Protein AF-0000000084598982 (afdb_homodimer)

Solvent-accessible surface area (backbone atoms only — not comparable to full-atom values): 28711 Å² total; per-residue (Å²): 121,66,27,33,31,36,37,27,37,52,65,50,30,43,17,34,49,53,30,40,42,74,70,62,36,43,40,39,35,37,49,97,76,38,85,50,47,68,61,42,42,74,72,61,40,38,80,44,92,46,57,60,70,52,26,66,66,35,51,33,34,40,33,38,50,94,44,64,64,60,49,46,40,53,37,71,33,94,79,11,42,54,85,49,41,51,66,71,22,38,36,34,36,43,32,84,57,51,42,65,59,38,36,50,50,31,55,56,25,47,76,49,45,26,44,42,29,33,29,18,63,32,53,53,44,67,16,19,51,70,23,52,13,23,32,28,29,4,21,57,66,69,55,48,65,72,40,42,77,65,52,54,44,36,17,67,44,80,41,83,60,39,52,53,18,35,7,31,48,50,46,31,40,34,50,44,41,32,53,43,48,52,50,44,52,38,42,38,40,50,43,34,44,69,70,72,35,49,50,66,58,51,52,57,50,28,66,66,30,50,42,20,38,44,40,50,70,74,49,34,62,40,57,65,66,71,44,35,79,76,61,72,51,33,26,44,59,50,36,51,43,36,50,48,36,52,53,56,30,55,75,59,61,43,63,45,73,57,61,50,50,46,43,49,49,39,52,53,36,45,72,68,74,37,34,83,26,8,44,68,48,49,37,53,72,41,46,52,62,48,82,98,120,66,26,34,30,37,35,28,38,51,65,50,29,43,16,33,49,54,31,40,42,73,70,62,37,43,39,38,34,36,49,97,77,38,84,48,46,68,60,42,41,74,71,61,39,38,80,45,91,46,56,60,70,53,26,66,66,35,50,33,34,40,35,39,48,96,42,64,64,60,48,46,40,53,38,72,32,91,77,12,43,54,83,48,41,52,67,69,20,38,37,33,38,43,30,83,58,51,41,64,58,38,38,52,49,29,55,56,26,47,77,49,45,27,43,40,29,32,29,17,64,32,52,53,44,68,15,19,52,68,22,51,13,25,31,27,30,3,20,55,67,70,55,50,66,74,40,43,76,66,52,54,44,35,17,67,43,79,40,84,60,38,51,53,17,35,7,30,47,50,46,31,40,34,51,45,41,31,52,44,48,52,50,44,52,39,42,38,39,52,43,33,44,71,70,72,35,51,51,66,59,50,53,57,50,28,68,67,29,50,42,21,38,44,41,51,69,73,49,37,63,40,57,65,65,70,45,37,80,76,60,71,49,34,25,45,60,50,36,50,44,36,51,46,36,52,54,55,29,55,75,58,60,43,63,45,74,56,61,51,49,46,42,50,50,40,52,55,35,46,73,69,74,38,34,83,27,9,45,68,48,49,38,54,72,40,46,52,61,49,83,97

Structure (mmCIF, N/CA/C/O backbone):
data_AF-0000000084598982-model_v1
#
loop_
_entity.id
_entity.type
_entity.pdbx_description
1 polymer '3-hydroxyisobutyrate dehydrogenase'
#
loop_
_atom_site.group_PDB
_atom_site.id
_atom_site.type_symbol
_atom_site.label_atom_id
_atom_site.label_alt_id
_atom_site.label_comp_id
_atom_site.label_asym_id
_atom_site.label_entity_id
_atom_site.label_seq_id
_atom_site.pdbx_PDB_ins_code
_atom_site.Cartn_x
_atom_site.Cartn_y
_atom_site.Cartn_z
_atom_site.occupancy
_atom_site.B_iso_or_equiv
_atom_site.auth_seq_id
_atom_site.auth_comp_id
_atom_site.auth_asym_id
_atom_site.auth_atom_id
_atom_site.pdbx_PDB_model_num
ATOM 1 N N . MET A 1 1 ? -0.794 44.562 -2.092 1 72.75 1 MET A N 1
ATOM 2 C CA . MET A 1 1 ? -0.822 43.125 -2.346 1 72.75 1 MET A CA 1
ATOM 3 C C . MET A 1 1 ? -1.032 42.344 -1.052 1 72.75 1 MET A C 1
ATOM 5 O O . MET A 1 1 ? -0.618 42.812 0.02 1 72.75 1 MET A O 1
ATOM 9 N N . THR A 1 2 ? -1.822 41.25 -1.095 1 90.5 2 THR A N 1
ATOM 10 C CA . THR A 1 2 ? -2.082 40.469 0.109 1 90.5 2 THR A CA 1
ATOM 11 C C . THR A 1 2 ? -0.797 39.812 0.625 1 90.5 2 THR A C 1
ATOM 13 O O . THR A 1 2 ? -0.005 39.312 -0.156 1 90.5 2 THR A O 1
ATOM 16 N N . ALA A 1 3 ? -0.488 40.094 1.898 1 96.81 3 ALA A N 1
ATOM 17 C CA . ALA A 1 3 ? 0.726 39.562 2.52 1 96.81 3 ALA A CA 1
ATOM 18 C C . ALA A 1 3 ? 0.45 38.25 3.236 1 96.81 3 ALA A C 1
ATOM 20 O O . ALA A 1 3 ? -0.577 38.094 3.902 1 96.81 3 ALA A O 1
ATOM 21 N N . ILE A 1 4 ? 1.363 37.281 2.967 1 98.19 4 ILE A N 1
ATOM 22 C CA . ILE A 1 4 ? 1.282 35.938 3.588 1 98.19 4 ILE A CA 1
ATOM 23 C C . ILE A 1 4 ? 2.564 35.656 4.367 1 98.19 4 ILE A C 1
ATOM 25 O O . ILE A 1 4 ? 3.652 36.062 3.953 1 98.19 4 ILE A O 1
ATOM 29 N N . GLY A 1 5 ? 2.404 35.094 5.523 1 97.75 5 GLY A N 1
ATOM 30 C CA . GLY A 1 5 ? 3.555 34.688 6.316 1 97.75 5 GLY A CA 1
ATOM 31 C C . GLY A 1 5 ? 3.859 33.219 6.227 1 97.75 5 GLY A C 1
ATOM 32 O O . GLY A 1 5 ? 2.945 32.406 6.105 1 97.75 5 GLY A O 1
ATOM 33 N N . MET A 1 6 ? 5.16 32.875 6.285 1 97.62 6 MET A N 1
ATOM 34 C CA . MET A 1 6 ? 5.645 31.5 6.406 1 97.62 6 MET A CA 1
ATOM 35 C C . MET A 1 6 ? 6.609 31.375 7.578 1 97.62 6 MET A C 1
ATOM 37 O O . MET A 1 6 ? 7.625 32.062 7.637 1 97.62 6 MET A O 1
ATOM 41 N N . ILE A 1 7 ? 6.191 30.516 8.539 1 96.19 7 ILE A N 1
ATOM 42 C CA . ILE A 1 7 ? 7.102 30.172 9.625 1 96.19 7 ILE A CA 1
ATOM 43 C C . ILE A 1 7 ? 7.621 28.75 9.43 1 96.19 7 ILE A C 1
ATOM 45 O O . ILE A 1 7 ? 6.844 27.797 9.461 1 96.19 7 ILE A O 1
ATOM 49 N N . GLY A 1 8 ? 8.898 28.578 9.32 1 95.38 8 GLY A N 1
ATOM 50 C CA . GLY A 1 8 ? 9.5 27.312 8.922 1 95.38 8 GLY A CA 1
ATOM 51 C C . GLY A 1 8 ? 9.766 27.219 7.43 1 95.38 8 GLY A C 1
ATOM 52 O O . GLY A 1 8 ? 8.828 27.078 6.637 1 95.38 8 GLY A O 1
ATOM 53 N N . CYS A 1 9 ? 11.055 27.266 7.098 1 94.75 9 CYS A N 1
ATOM 54 C CA . CYS A 1 9 ? 11.422 27.297 5.684 1 94.75 9 CYS A CA 1
ATOM 55 C C . CYS A 1 9 ? 12.383 26.172 5.336 1 94.75 9 CYS A C 1
ATOM 57 O O . CYS A 1 9 ? 13.344 26.391 4.594 1 94.75 9 CYS A O 1
ATOM 59 N N . GLY A 1 10 ? 12.078 25.016 5.988 1 92.06 10 GLY A N 1
ATOM 60 C CA . GLY A 1 10 ? 12.75 23.828 5.492 1 92.06 10 GLY A CA 1
ATOM 61 C C . GLY A 1 10 ? 12.32 23.438 4.094 1 92.06 10 GLY A C 1
ATOM 62 O O . GLY A 1 10 ? 11.852 24.266 3.322 1 92.06 10 GLY A O 1
ATOM 63 N N . ALA A 1 11 ? 12.469 22.203 3.775 1 90.62 11 ALA A N 1
ATOM 64 C CA . ALA A 1 11 ? 12.148 21.719 2.432 1 90.62 11 ALA A CA 1
ATOM 65 C C . ALA A 1 11 ? 10.688 22 2.084 1 90.62 11 ALA A C 1
ATOM 67 O O . ALA A 1 11 ? 10.383 22.469 0.986 1 90.62 11 ALA A O 1
ATOM 68 N N . MET A 1 12 ? 9.836 21.719 3.014 1 95.5 12 MET A N 1
ATOM 69 C CA . MET A 1 12 ? 8.414 21.906 2.777 1 95.5 12 MET A CA 1
ATOM 70 C C . MET A 1 12 ? 8.078 23.391 2.686 1 95.5 12 MET A C 1
ATOM 72 O O . MET A 1 12 ? 7.504 23.844 1.692 1 95.5 12 MET A O 1
ATOM 76 N N . GLY A 1 13 ? 8.523 24.156 3.725 1 96.94 13 GLY A N 1
ATOM 77 C CA . GLY A 1 13 ? 8.219 25.578 3.76 1 96.94 13 GLY A CA 1
ATOM 78 C C . GLY A 1 13 ? 8.797 26.328 2.58 1 96.94 13 GLY A C 1
ATOM 79 O O . GLY A 1 13 ? 8.125 27.188 2 1 96.94 13 GLY A O 1
ATOM 80 N N . ALA A 1 14 ? 10 26.016 2.225 1 96.38 14 ALA A N 1
ATOM 81 C CA . ALA A 1 14 ? 10.656 26.703 1.106 1 96.38 14 ALA A CA 1
ATOM 82 C C . ALA A 1 14 ? 9.898 26.469 -0.196 1 96.38 14 ALA A C 1
ATOM 84 O O . ALA A 1 14 ? 9.75 27.375 -1.008 1 96.38 14 ALA A O 1
ATOM 85 N N . GLY A 1 15 ? 9.438 25.219 -0.448 1 97.25 15 GLY A N 1
ATOM 86 C CA . GLY A 1 15 ? 8.641 24.922 -1.628 1 97.25 15 GLY A CA 1
ATOM 87 C C . GLY A 1 15 ? 7.336 25.688 -1.675 1 97.25 15 GLY A C 1
ATOM 88 O O . GLY A 1 15 ? 6.965 26.219 -2.721 1 97.25 15 GLY A O 1
ATOM 89 N N . MET A 1 16 ? 6.723 25.797 -0.564 1 98.31 16 MET A N 1
ATOM 90 C CA . MET A 1 16 ? 5.453 26.516 -0.496 1 98.31 16 MET A CA 1
ATOM 91 C C . MET A 1 16 ? 5.656 28 -0.739 1 98.31 16 MET A C 1
ATOM 93 O O . MET A 1 16 ? 4.852 28.641 -1.423 1 98.31 16 MET A O 1
ATOM 97 N N . VAL A 1 17 ? 6.762 28.594 -0.17 1 97.94 17 VAL A N 1
ATOM 98 C CA . VAL A 1 17 ? 7.074 30 -0.335 1 97.94 17 VAL A CA 1
ATOM 99 C C . VAL A 1 17 ? 7.227 30.328 -1.818 1 97.94 17 VAL A C 1
ATOM 101 O O . VAL A 1 17 ? 6.715 31.344 -2.293 1 97.94 17 VAL A O 1
ATOM 104 N N . LYS A 1 18 ? 7.875 29.438 -2.561 1 97.69 18 LYS A N 1
ATOM 105 C CA . LYS A 1 18 ? 8.07 29.641 -3.992 1 97.69 18 LYS A CA 1
ATOM 106 C C . LYS A 1 18 ? 6.738 29.75 -4.723 1 97.69 18 LYS A C 1
ATOM 108 O O . LYS A 1 18 ? 6.566 30.609 -5.594 1 97.69 18 LYS A O 1
ATOM 113 N N . ASN A 1 19 ? 5.812 28.906 -4.391 1 98.56 19 ASN A N 1
ATOM 114 C CA . ASN A 1 19 ? 4.496 28.922 -5.02 1 98.56 19 ASN A CA 1
ATOM 115 C C . ASN A 1 19 ? 3.703 30.156 -4.633 1 98.56 19 ASN A C 1
ATOM 117 O O . ASN A 1 19 ? 2.994 30.734 -5.465 1 98.56 19 ASN A O 1
ATOM 121 N N . LEU A 1 20 ? 3.844 30.578 -3.367 1 98.5 20 LEU A N 1
ATOM 122 C CA . LEU A 1 20 ? 3.156 31.781 -2.904 1 98.5 20 LEU A CA 1
ATOM 123 C C . LEU A 1 20 ? 3.676 33.031 -3.629 1 98.5 20 LEU A C 1
ATOM 125 O O . LEU A 1 20 ? 2.895 33.875 -4.031 1 98.5 20 LEU A O 1
ATOM 129 N N . LEU A 1 21 ? 4.957 33.094 -3.816 1 98.12 21 LEU A N 1
ATOM 130 C CA . LEU A 1 21 ? 5.57 34.188 -4.562 1 98.12 21 LEU A CA 1
ATOM 131 C C . LEU A 1 21 ? 5.105 34.188 -6.012 1 98.12 21 LEU A C 1
ATOM 133 O O . LEU A 1 21 ? 4.754 35.25 -6.559 1 98.12 21 LEU A O 1
ATOM 137 N N . ALA A 1 22 ? 5.062 33.031 -6.586 1 97.81 22 ALA A N 1
ATOM 138 C CA . ALA A 1 22 ? 4.637 32.875 -7.977 1 97.81 22 ALA A CA 1
ATOM 139 C C . ALA A 1 22 ? 3.186 33.344 -8.148 1 97.81 22 ALA A C 1
ATOM 141 O O . ALA A 1 22 ? 2.797 33.812 -9.219 1 97.81 22 ALA A O 1
ATOM 142 N N . ALA A 1 23 ? 2.424 33.188 -7.117 1 97.94 23 ALA A N 1
ATOM 143 C CA . ALA A 1 23 ? 1.023 33.594 -7.133 1 97.94 23 ALA A CA 1
ATOM 144 C C . ALA A 1 23 ? 0.887 35.062 -6.824 1 97.94 23 ALA A C 1
ATOM 146 O O . ALA A 1 23 ? -0.223 35.562 -6.633 1 97.94 23 ALA A O 1
ATOM 147 N N . ASN A 1 24 ? 2.002 35.812 -6.68 1 97.31 24 ASN A N 1
ATOM 148 C CA . ASN A 1 24 ? 2.1 37.25 -6.559 1 97.31 24 ASN A CA 1
ATOM 149 C C . ASN A 1 24 ? 1.702 37.75 -5.168 1 97.31 24 ASN A C 1
ATOM 151 O O . ASN A 1 24 ? 1.15 38.844 -5.012 1 97.31 24 ASN A O 1
ATOM 155 N N . TYR A 1 25 ? 1.876 36.938 -4.219 1 98.06 25 TYR A N 1
ATOM 156 C CA . TYR A 1 25 ? 1.742 37.375 -2.838 1 98.06 25 TYR A CA 1
ATOM 157 C C . TYR A 1 25 ? 3.035 38.031 -2.346 1 98.06 25 TYR A C 1
ATOM 159 O O . TYR A 1 25 ? 4.121 37.688 -2.812 1 98.06 25 TYR A O 1
ATOM 167 N N . THR A 1 26 ? 2.865 39.031 -1.462 1 97.62 26 THR A N 1
ATOM 168 C CA . THR A 1 26 ? 3.994 39.406 -0.622 1 97.62 26 THR A CA 1
ATOM 169 C C . THR A 1 26 ? 4.223 38.375 0.48 1 97.62 26 THR A C 1
ATOM 171 O O . THR A 1 26 ? 3.303 38.062 1.235 1 97.62 26 THR A O 1
ATOM 174 N N . VAL A 1 27 ? 5.449 37.844 0.561 1 98 27 VAL A N 1
ATOM 175 C CA . VAL A 1 27 ? 5.656 36.719 1.483 1 98 27 VAL A CA 1
ATOM 176 C C . VAL A 1 27 ? 6.691 37.094 2.537 1 98 27 VAL A C 1
ATOM 178 O O . VAL A 1 27 ? 7.84 37.406 2.207 1 98 27 VAL A O 1
ATOM 181 N N . TYR A 1 28 ? 6.285 37.125 3.801 1 96.81 28 TYR A N 1
ATOM 182 C CA . TYR A 1 28 ? 7.172 37.281 4.945 1 96.81 28 TYR A CA 1
ATOM 183 C C . TYR A 1 28 ? 7.578 35.938 5.516 1 96.81 28 TYR A C 1
ATOM 185 O O . TYR A 1 28 ? 6.738 35.062 5.691 1 96.81 28 TYR A O 1
ATOM 193 N N . VAL A 1 29 ? 8.898 35.781 5.773 1 96.5 29 VAL A N 1
ATOM 194 C CA . VAL A 1 29 ? 9.414 34.469 6.191 1 96.5 29 VAL A CA 1
ATOM 195 C C . VAL A 1 29 ? 10.133 34.625 7.535 1 96.5 29 VAL A C 1
ATOM 197 O O . VAL A 1 29 ? 10.781 35.625 7.793 1 96.5 29 VAL A O 1
ATOM 200 N N . SER A 1 30 ? 9.867 33.594 8.383 1 93.31 30 SER A N 1
ATOM 201 C CA . SER A 1 30 ? 10.602 33.5 9.633 1 93.31 30 SER A CA 1
ATOM 202 C C . SER A 1 30 ? 11.141 32.094 9.836 1 93.31 30 SER A C 1
ATOM 204 O O . SER A 1 30 ? 10.383 31.109 9.828 1 93.31 30 SER A O 1
ATOM 206 N N . ASP A 1 31 ? 12.375 31.891 9.922 1 90.38 31 ASP A N 1
ATOM 207 C CA . ASP A 1 31 ? 13.102 30.641 10.188 1 90.38 31 ASP A CA 1
ATOM 208 C C . ASP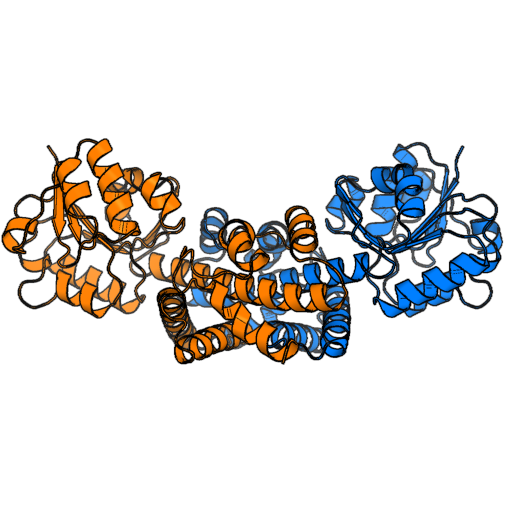 A 1 31 ? 14.523 30.922 10.648 1 90.38 31 ASP A C 1
ATOM 210 O O . ASP A 1 31 ? 15.375 31.328 9.852 1 90.38 31 ASP A O 1
ATOM 214 N N . PRO A 1 32 ? 14.75 30.688 11.914 1 78.56 32 PRO A N 1
ATOM 215 C CA . PRO A 1 32 ? 16.094 31.031 12.398 1 78.56 32 PRO A CA 1
ATOM 216 C C . PRO A 1 32 ? 17.188 30.203 11.719 1 78.56 32 PRO A C 1
ATOM 218 O O . PRO A 1 32 ? 18.344 30.656 11.648 1 78.56 32 PRO A O 1
ATOM 221 N N . MET A 1 33 ? 16.922 29.094 11.242 1 77.38 33 MET A N 1
ATOM 222 C CA . MET A 1 33 ? 17.953 28.234 10.664 1 77.38 33 MET A CA 1
ATOM 223 C C . MET A 1 33 ? 17.656 27.953 9.195 1 77.38 33 MET A C 1
ATOM 225 O O . MET A 1 33 ? 17.953 26.859 8.695 1 77.38 33 MET A O 1
ATOM 229 N N . CYS A 1 34 ? 17.281 28.938 8.547 1 79.19 34 CYS A N 1
ATOM 230 C CA . CYS A 1 34 ? 16.891 28.672 7.168 1 79.19 34 CYS A CA 1
ATOM 231 C C . CYS A 1 34 ? 18.094 28.547 6.262 1 79.19 34 CYS A C 1
ATOM 233 O O . CYS A 1 34 ? 18.75 29.547 5.957 1 79.19 34 CYS A O 1
ATOM 235 N N . LYS A 1 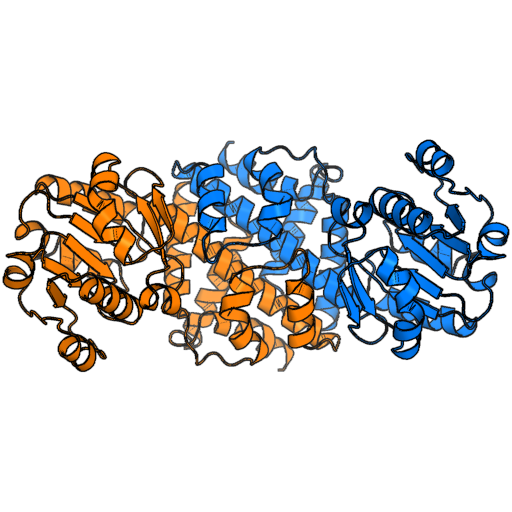35 ? 18.297 27.344 5.773 1 80.56 35 LYS A N 1
ATOM 236 C CA . LYS A 1 35 ? 19.391 27.109 4.852 1 80.56 35 LYS A CA 1
ATOM 237 C C . LYS A 1 35 ? 19.125 27.734 3.488 1 80.56 35 LYS A C 1
ATOM 239 O O . LYS A 1 35 ? 20.062 28.125 2.787 1 80.56 35 LYS A O 1
ATOM 244 N N . ALA A 1 36 ? 17.844 27.938 3.25 1 84.81 36 ALA A N 1
ATOM 245 C CA . ALA A 1 36 ? 17.453 28.422 1.928 1 84.81 36 ALA A CA 1
ATOM 246 C C . ALA A 1 36 ? 17.203 29.938 1.954 1 84.81 36 ALA A C 1
ATOM 248 O O . ALA A 1 36 ? 16.531 30.469 1.078 1 84.81 36 ALA A O 1
ATOM 249 N N . GLN A 1 37 ? 17.734 30.641 2.928 1 89.31 37 GLN A N 1
ATOM 250 C CA . GLN A 1 37 ? 17.438 32.062 3.121 1 89.31 37 GLN A CA 1
ATOM 251 C C . GLN A 1 37 ? 17.812 32.875 1.894 1 89.31 37 GLN A C 1
ATOM 253 O O . GLN A 1 37 ? 17 33.625 1.366 1 89.31 37 GLN A O 1
ATOM 258 N N . LYS A 1 38 ? 19.047 32.719 1.435 1 91.31 38 LYS A N 1
ATOM 259 C CA . LYS A 1 38 ? 19.531 33.5 0.294 1 91.31 38 LYS A CA 1
ATOM 260 C C . LYS A 1 38 ? 18.672 33.25 -0.941 1 91.31 38 LYS A C 1
ATOM 262 O O . LYS A 1 38 ? 18.312 34.188 -1.645 1 91.31 38 LYS A O 1
ATOM 267 N N . GLU A 1 39 ? 18.375 32.062 -1.134 1 93.12 39 GLU A N 1
ATOM 268 C CA . GLU A 1 39 ? 17.562 31.688 -2.289 1 93.12 39 GLU A CA 1
ATOM 269 C C . GLU A 1 39 ? 16.156 32.312 -2.195 1 93.12 39 GLU A C 1
ATOM 271 O O . GLU A 1 39 ? 15.656 32.844 -3.17 1 93.12 39 GLU A O 1
ATOM 276 N N . LEU A 1 40 ? 15.578 32.25 -1.061 1 95.81 40 LEU A N 1
ATOM 277 C CA . LEU A 1 40 ? 14.227 32.781 -0.886 1 95.81 40 LEU A CA 1
ATOM 278 C C . LEU A 1 40 ? 14.203 34.281 -1.006 1 95.81 40 LEU A C 1
ATOM 280 O O . LEU A 1 40 ? 13.266 34.875 -1.565 1 95.81 40 LEU A O 1
ATOM 284 N N . GLU A 1 41 ? 15.234 34.906 -0.522 1 95.06 41 GLU A N 1
ATOM 285 C CA . GLU A 1 41 ? 15.352 36.344 -0.66 1 95.06 41 GLU A CA 1
ATOM 286 C C . GLU A 1 41 ? 15.5 36.75 -2.123 1 95.06 41 GLU A C 1
ATOM 288 O O . GLU A 1 41 ? 14.898 37.719 -2.562 1 95.06 41 GLU A O 1
ATOM 293 N N . SER A 1 42 ? 16.281 36 -2.779 1 96 42 SER A N 1
ATOM 294 C CA . SER A 1 42 ? 16.484 36.281 -4.195 1 96 42 SER A CA 1
ATOM 295 C C . SER A 1 42 ? 15.188 36.125 -4.988 1 96 42 SER A C 1
ATOM 297 O O . SER A 1 42 ? 15 36.781 -6.016 1 96 42 SER A O 1
ATOM 299 N N . LEU A 1 43 ? 14.289 35.344 -4.5 1 96 43 LEU A N 1
ATOM 300 C CA . LEU A 1 43 ? 13.016 35.094 -5.164 1 96 43 LEU A CA 1
ATOM 301 C C . LEU A 1 43 ? 11.992 36.156 -4.773 1 96 43 LEU A C 1
ATOM 303 O O . LEU A 1 43 ? 10.914 36.25 -5.367 1 96 43 LEU A O 1
ATOM 307 N N . GLY A 1 44 ? 12.352 36.938 -3.693 1 97.12 44 GLY A N 1
ATOM 308 C CA . GLY A 1 44 ? 11.484 38.031 -3.359 1 97.12 44 GLY A CA 1
ATOM 309 C C . GLY A 1 44 ? 10.859 37.906 -1.982 1 97.12 44 GLY A C 1
ATOM 310 O O . GLY A 1 44 ? 10.062 38.781 -1.578 1 97.12 44 GLY A O 1
ATOM 311 N N . ALA A 1 45 ? 11.18 36.875 -1.24 1 97 45 ALA A N 1
ATOM 312 C CA . ALA A 1 45 ? 10.664 36.75 0.119 1 97 45 ALA A CA 1
ATOM 313 C C . ALA A 1 45 ? 11.352 37.719 1.071 1 97 45 ALA A C 1
ATOM 315 O O . ALA A 1 45 ? 12.484 38.125 0.833 1 97 45 ALA A O 1
ATOM 316 N N . HIS A 1 46 ? 10.648 38.094 2.104 1 95.12 46 HIS A N 1
ATOM 317 C CA . HIS A 1 46 ? 11.172 39.031 3.086 1 95.12 46 HIS A CA 1
ATOM 318 C C . HIS A 1 46 ? 11.352 38.375 4.445 1 95.12 46 HIS A C 1
ATOM 320 O O . HIS A 1 46 ? 10.367 37.969 5.082 1 95.12 46 HIS A O 1
ATOM 326 N N . PHE A 1 47 ? 12.562 38.281 4.891 1 93.5 47 PHE A N 1
ATOM 327 C CA . PHE A 1 47 ? 12.82 37.719 6.215 1 93.5 47 PHE A CA 1
ATOM 328 C C . PHE A 1 47 ? 12.57 38.75 7.297 1 93.5 47 PHE A C 1
ATOM 330 O O . PHE A 1 47 ? 13 39.906 7.168 1 93.5 47 PHE A O 1
ATOM 337 N N . VAL A 1 48 ? 11.789 38.312 8.234 1 88.94 48 VAL A N 1
ATOM 338 C CA . VAL A 1 48 ? 11.43 39.219 9.328 1 88.94 48 VAL A CA 1
ATOM 339 C C . VAL A 1 48 ? 11.812 38.594 10.664 1 88.94 48 VAL A C 1
ATOM 341 O O . VAL A 1 48 ? 11.539 37.406 10.891 1 88.94 48 VAL A O 1
ATOM 344 N N . SER A 1 49 ? 12.43 39.25 11.586 1 82.94 49 SER A N 1
ATOM 345 C CA . SER A 1 49 ? 12.984 38.688 12.805 1 82.94 49 SER A CA 1
ATOM 346 C C . SER A 1 49 ? 12.023 38.812 13.977 1 82.94 49 SER A C 1
ATOM 348 O O . SER A 1 49 ? 12.039 38 14.906 1 82.94 49 SER A O 1
ATOM 350 N N . SER A 1 50 ? 11.141 39.906 13.93 1 87.25 50 SER A N 1
ATOM 351 C CA . SER A 1 50 ? 10.242 40.094 15.062 1 87.25 50 SER A CA 1
ATOM 352 C C . SER A 1 50 ? 8.852 39.562 14.766 1 87.25 50 SER A C 1
ATOM 354 O O . SER A 1 50 ? 8.344 39.719 13.656 1 87.25 50 SER A O 1
ATOM 356 N N . THR A 1 51 ? 8.266 38.969 15.82 1 89.69 51 THR A N 1
ATOM 357 C CA . THR A 1 51 ? 6.91 38.438 15.703 1 89.69 51 THR A CA 1
ATOM 358 C C . THR A 1 51 ? 5.914 39.562 15.383 1 89.69 51 THR A C 1
ATOM 360 O O . THR A 1 51 ? 5.027 39.375 14.539 1 89.69 51 THR A O 1
ATOM 363 N N . LYS A 1 52 ? 6.094 40.656 16.047 1 91.19 52 LYS A N 1
ATOM 364 C CA . LYS A 1 52 ? 5.199 41.781 15.844 1 91.19 52 LYS A CA 1
ATOM 365 C C . LYS A 1 52 ? 5.258 42.281 14.398 1 91.19 52 LYS A C 1
ATOM 367 O O . LYS A 1 52 ? 4.219 42.531 13.781 1 91.19 52 LYS A O 1
ATOM 372 N N . ALA A 1 53 ? 6.43 42.469 13.906 1 91.19 53 ALA A N 1
ATOM 373 C CA . ALA A 1 53 ? 6.605 42.906 12.531 1 91.19 53 ALA A CA 1
ATOM 374 C C . ALA A 1 53 ? 6.055 41.906 11.539 1 91.19 53 ALA A C 1
ATOM 376 O O . ALA A 1 53 ? 5.441 42.25 10.531 1 91.19 53 ALA A O 1
ATOM 377 N N . PHE A 1 54 ? 6.277 40.688 11.844 1 92.88 54 PHE A N 1
ATOM 378 C CA . PHE A 1 54 ? 5.797 39.594 11.023 1 92.88 54 PHE A CA 1
ATOM 379 C C . PHE A 1 54 ? 4.273 39.594 10.938 1 92.88 54 PHE A C 1
ATOM 381 O O . PHE A 1 54 ? 3.709 39.438 9.852 1 92.88 54 PHE A O 1
ATOM 388 N N . ALA A 1 55 ? 3.611 39.906 12.008 1 94.62 55 ALA A N 1
ATOM 389 C CA . ALA A 1 55 ? 2.164 39.75 12.141 1 94.62 55 ALA A CA 1
ATOM 390 C C . ALA A 1 55 ? 1.446 41 11.602 1 94.62 55 ALA A C 1
ATOM 392 O O . ALA A 1 55 ? 0.24 40.969 11.352 1 94.62 55 ALA A O 1
ATOM 393 N N . ALA A 1 56 ? 2.121 42.094 11.461 1 90.56 56 ALA A N 1
ATOM 394 C CA . ALA A 1 56 ? 1.528 43.406 11.281 1 90.56 56 ALA A CA 1
ATOM 395 C C . ALA A 1 56 ? 0.642 43.438 10.039 1 90.56 56 ALA A C 1
ATOM 397 O O . ALA A 1 56 ? -0.444 44.031 10.055 1 90.56 56 ALA A O 1
ATOM 398 N N . ASP A 1 57 ? 1.013 42.781 8.984 1 88.75 57 ASP A N 1
ATOM 399 C CA . ASP A 1 57 ? 0.274 43.031 7.746 1 88.75 57 ASP A CA 1
ATOM 400 C C . ASP A 1 57 ? -0.183 41.719 7.113 1 88.75 57 ASP A C 1
ATOM 402 O O . ASP A 1 57 ? -0.856 41.719 6.078 1 88.75 57 ASP A O 1
ATOM 406 N N . VAL A 1 58 ? 0.071 40.625 7.715 1 96.75 58 VAL A N 1
ATOM 407 C CA . VAL A 1 58 ? -0.211 39.375 7.039 1 96.75 58 VAL A CA 1
ATOM 408 C C . VAL A 1 58 ? -1.694 39.031 7.172 1 96.75 58 VAL A C 1
ATOM 410 O O . VAL A 1 58 ? -2.303 39.281 8.211 1 96.75 58 VAL A O 1
ATOM 413 N N . ARG A 1 59 ? -2.287 38.469 6.129 1 97.56 59 ARG A N 1
ATOM 414 C CA . ARG A 1 59 ? -3.678 38 6.117 1 97.56 59 ARG A CA 1
ATOM 415 C C . ARG A 1 59 ? -3.771 36.5 6.301 1 97.56 59 ARG A C 1
ATOM 417 O O . ARG A 1 59 ? -4.84 35.969 6.613 1 97.56 59 ARG A O 1
ATOM 424 N N . ALA A 1 60 ? -2.703 35.812 6.07 1 98.5 60 ALA A N 1
ATOM 425 C CA . ALA A 1 60 ? -2.584 34.375 6.281 1 98.5 60 ALA A CA 1
ATOM 426 C C . ALA A 1 60 ? -1.165 34 6.691 1 98.5 60 ALA A C 1
ATOM 428 O O . ALA A 1 60 ? -0.199 34.656 6.285 1 98.5 60 ALA A O 1
ATOM 429 N N . VAL A 1 61 ? -1.062 32.969 7.527 1 98.5 61 VAL A N 1
ATOM 430 C CA . VAL A 1 61 ? 0.236 32.469 7.969 1 98.5 61 VAL A CA 1
ATOM 431 C C . VAL A 1 61 ? 0.274 30.953 7.852 1 98.5 61 VAL A C 1
ATOM 433 O O . VAL A 1 61 ? -0.624 30.266 8.344 1 98.5 61 VAL A O 1
ATOM 436 N N . PHE A 1 62 ? 1.303 30.422 7.191 1 98.69 62 PHE A N 1
ATOM 437 C CA . PHE A 1 62 ? 1.579 28.984 7.156 1 98.69 62 PHE A CA 1
ATOM 438 C C . PHE A 1 62 ? 2.691 28.625 8.133 1 98.69 62 PHE A C 1
ATOM 440 O O . PHE A 1 62 ? 3.693 29.344 8.234 1 98.69 62 PHE A O 1
ATOM 447 N N . LEU A 1 63 ? 2.457 27.594 8.906 1 98 63 LEU A N 1
ATOM 448 C CA . LEU A 1 63 ? 3.5 27.078 9.789 1 98 63 LEU A CA 1
ATOM 449 C C . LEU A 1 63 ? 3.893 25.656 9.406 1 98 63 LEU A C 1
ATOM 451 O O . LEU A 1 63 ? 3.049 24.766 9.398 1 98 63 LEU A O 1
ATOM 455 N N . SER A 1 64 ? 5.098 25.453 9.055 1 97.19 64 SER A N 1
ATOM 456 C CA . SER A 1 64 ? 5.707 24.141 8.82 1 97.19 64 SER A CA 1
ATOM 457 C C . SER A 1 64 ? 6.867 23.891 9.781 1 97.19 64 SER A C 1
ATOM 459 O O . SER A 1 64 ? 8.023 24.156 9.445 1 97.19 64 SER A O 1
ATOM 461 N N . LEU A 1 65 ? 6.547 23.344 10.945 1 95.31 65 LEU A N 1
ATOM 462 C CA . LEU A 1 65 ? 7.527 23.234 12.016 1 95.31 65 LEU A CA 1
ATOM 463 C C . LEU A 1 65 ? 7.719 21.781 12.43 1 95.31 65 LEU A C 1
ATOM 465 O O . LEU A 1 65 ? 6.777 20.984 12.375 1 95.31 65 LEU A O 1
ATOM 469 N N . PRO A 1 66 ? 8.844 21.359 12.93 1 90.94 66 PRO A N 1
ATOM 470 C CA . PRO A 1 66 ? 9.188 19.953 13.141 1 90.94 66 PRO A CA 1
ATOM 471 C C . PRO A 1 66 ? 8.625 19.391 14.445 1 90.94 66 PRO A C 1
ATOM 473 O O . PRO A 1 66 ? 8.516 18.172 14.609 1 90.94 66 PRO A O 1
ATOM 476 N N . THR A 1 67 ? 8.289 20.297 15.43 1 92.88 67 THR A N 1
ATOM 477 C CA . THR A 1 67 ? 7.848 19.781 16.719 1 92.88 67 THR A CA 1
ATOM 478 C C . THR A 1 67 ? 6.598 20.516 17.203 1 92.88 67 THR A C 1
ATOM 480 O O . THR A 1 67 ? 6.367 21.656 16.828 1 92.88 67 THR A O 1
ATOM 483 N N . LEU A 1 68 ? 5.898 19.844 18.062 1 95.12 68 LEU A N 1
ATOM 484 C CA . LEU A 1 68 ? 4.707 20.422 18.672 1 95.12 68 LEU A CA 1
ATOM 485 C C . LEU A 1 68 ? 5.066 21.641 19.516 1 95.12 68 LEU A C 1
ATOM 487 O O . LEU A 1 68 ? 4.344 22.641 19.516 1 95.12 68 LEU A O 1
ATOM 491 N N . LYS A 1 69 ? 6.133 21.547 20.203 1 94.94 69 LYS A N 1
ATOM 492 C CA . LYS A 1 69 ? 6.566 22.625 21.078 1 94.94 69 LYS A CA 1
ATOM 493 C C . LYS A 1 69 ? 6.828 23.906 20.281 1 94.94 69 LYS A C 1
ATOM 495 O O . LYS A 1 69 ? 6.395 24.984 20.672 1 94.94 69 LYS A O 1
ATOM 500 N N . LEU A 1 70 ? 7.469 23.75 19.203 1 94.5 70 LEU A N 1
ATOM 501 C CA . LEU A 1 70 ? 7.762 24.906 18.359 1 94.5 70 LEU A CA 1
ATOM 502 C C . LEU A 1 70 ? 6.477 25.516 17.812 1 94.5 70 LEU A C 1
ATOM 504 O O . LEU A 1 70 ? 6.352 26.734 17.719 1 94.5 70 LEU A O 1
ATOM 508 N N . LEU A 1 71 ? 5.531 24.656 17.453 1 96.88 71 LEU A N 1
ATOM 509 C CA . LEU A 1 71 ? 4.246 25.125 16.938 1 96.88 71 LEU A CA 1
ATOM 510 C C . LEU A 1 71 ? 3.5 25.922 18 1 96.88 71 LEU A C 1
ATOM 512 O O . LEU A 1 71 ? 3.102 27.062 17.75 1 96.88 71 LEU A O 1
ATOM 516 N N . VAL A 1 72 ? 3.395 25.359 19.172 1 97.69 72 VAL A N 1
ATOM 517 C CA . VAL A 1 72 ? 2.643 25.984 20.25 1 97.69 72 VAL A CA 1
ATOM 518 C C . VAL A 1 72 ? 3.338 27.281 20.688 1 97.69 72 VAL A C 1
ATOM 520 O O . VAL A 1 72 ? 2.686 28.312 20.875 1 97.69 72 VAL A O 1
ATOM 523 N N . ASP A 1 73 ? 4.648 27.25 20.797 1 95.88 73 ASP A N 1
ATOM 524 C CA . ASP A 1 73 ? 5.406 28.422 21.203 1 95.88 73 ASP A CA 1
ATOM 525 C C . ASP A 1 73 ? 5.246 29.547 20.203 1 95.88 73 ASP A C 1
ATOM 527 O O . ASP A 1 73 ? 5.148 30.719 20.578 1 95.88 73 ASP A O 1
ATOM 531 N N . SER A 1 74 ? 5.25 29.234 18.938 1 95.94 74 SER A N 1
ATOM 532 C CA . SER A 1 74 ? 5.16 30.234 17.875 1 95.94 74 SER A CA 1
ATOM 533 C C . SER A 1 74 ? 3.787 30.891 17.859 1 95.94 74 SER A C 1
ATOM 535 O O . SER A 1 74 ? 3.666 32.062 17.5 1 95.94 74 SER A O 1
ATOM 537 N N . LEU A 1 75 ? 2.793 30.188 18.281 1 97.5 75 LEU A N 1
ATOM 538 C CA . LEU A 1 75 ? 1.429 30.688 18.141 1 97.5 75 LEU A CA 1
ATOM 539 C C . LEU A 1 75 ? 0.9 31.234 19.453 1 97.5 75 LEU A C 1
ATOM 541 O O . LEU A 1 75 ? 0.321 32.312 19.5 1 97.5 75 LEU A O 1
ATOM 545 N N . SER A 1 76 ? 1.117 30.484 20.516 1 95.5 76 SER A N 1
ATOM 546 C CA . SER A 1 76 ? 0.434 30.75 21.781 1 95.5 76 SER A CA 1
ATOM 547 C C . SER A 1 76 ? 1.43 31.047 22.906 1 95.5 76 SER A C 1
ATOM 549 O O . SER A 1 76 ? 1.035 31.281 24.047 1 95.5 76 SER A O 1
ATOM 551 N N . GLY A 1 77 ? 2.709 30.922 22.641 1 92.56 77 GLY A N 1
ATOM 552 C CA . GLY A 1 77 ? 3.713 31.203 23.641 1 92.56 77 GLY A CA 1
ATOM 553 C C . GLY A 1 77 ? 3.764 32.688 24.047 1 92.56 77 GLY A C 1
ATOM 554 O O . GLY A 1 77 ? 2.902 33.469 23.641 1 92.56 77 GLY A O 1
ATOM 555 N N . LYS A 1 78 ? 4.934 32.875 24.828 1 87.56 78 LYS A N 1
ATOM 556 C CA . LYS A 1 78 ? 5.203 34.281 25.172 1 87.56 78 LYS A CA 1
ATOM 557 C C . LYS A 1 78 ? 5.496 35.125 23.922 1 87.56 78 LYS A C 1
ATOM 559 O O . LYS A 1 78 ? 6.422 34.812 23.172 1 87.56 78 LYS A O 1
ATOM 564 N N . ASP A 1 79 ? 4.652 36.094 23.5 1 89.12 79 ASP A N 1
ATOM 565 C CA . ASP A 1 79 ? 4.75 36.938 22.312 1 89.12 79 ASP A CA 1
ATOM 566 C C . ASP A 1 79 ? 4.375 36.156 21.062 1 89.12 79 ASP A C 1
ATOM 568 O O . ASP A 1 79 ? 4.973 36.375 20 1 89.12 79 ASP A O 1
ATOM 572 N N . GLY A 1 80 ? 3.613 35.156 21.266 1 94.31 80 GLY A N 1
ATOM 573 C CA . GLY A 1 80 ? 3.162 34.344 20.156 1 94.31 80 GLY A CA 1
ATOM 574 C C . GLY A 1 80 ? 2.346 35.125 19.141 1 94.31 80 GLY A C 1
ATOM 575 O O . GLY A 1 80 ? 1.894 36.219 19.422 1 94.31 80 GLY A O 1
ATOM 576 N N . LEU A 1 81 ? 2.139 34.594 18.047 1 96.75 81 LEU A N 1
ATOM 577 C CA . LEU A 1 81 ? 1.529 35.25 16.906 1 96.75 81 LEU A CA 1
ATOM 578 C C . LEU A 1 81 ? 0.09 35.625 17.203 1 96.75 81 LEU A C 1
ATOM 580 O O . LEU A 1 81 ? -0.384 36.688 16.719 1 96.75 81 LEU A O 1
ATOM 584 N N . PHE A 1 82 ? -0.645 34.812 17.938 1 97.12 82 PHE A N 1
ATOM 585 C CA . PHE A 1 82 ? -2.068 35.031 18.156 1 97.12 82 PHE A CA 1
ATOM 586 C C . PHE A 1 82 ? -2.312 36.406 18.766 1 97.12 82 PHE A C 1
ATOM 588 O O . PHE A 1 82 ? -3.287 37.094 18.422 1 97.12 82 PHE A O 1
ATOM 595 N N . ALA A 1 83 ? -1.398 36.875 19.578 1 94.88 83 ALA A N 1
ATOM 596 C CA . ALA A 1 83 ? -1.567 38.125 20.297 1 94.88 83 ALA A CA 1
ATOM 597 C C . ALA A 1 83 ? -1.327 39.344 19.375 1 94.88 83 ALA A C 1
ATOM 599 O O . ALA A 1 83 ? -1.67 40.469 19.719 1 94.88 83 ALA A O 1
ATOM 600 N N . HIS A 1 84 ? -0.818 39.094 18.203 1 96.44 84 HIS A N 1
ATOM 601 C CA . HIS A 1 84 ? -0.39 40.219 17.375 1 96.44 84 HIS A CA 1
ATOM 602 C C . HIS A 1 84 ? -1.136 40.219 16.031 1 96.44 84 HIS A C 1
ATOM 604 O O . HIS A 1 84 ? -1.111 41.219 15.305 1 96.44 84 HIS A O 1
ATOM 610 N N . LEU A 1 85 ? -1.864 39.156 15.664 1 97.31 85 LEU A N 1
ATOM 611 C CA . LEU A 1 85 ? -2.535 39.031 14.375 1 97.31 85 LEU A CA 1
ATOM 612 C C . LEU A 1 85 ? -3.832 39.844 14.359 1 97.31 85 LEU A C 1
ATOM 614 O O . LEU A 1 85 ? -4.516 39.938 15.383 1 97.31 85 LEU A O 1
ATOM 618 N N . SER A 1 86 ? -4.121 40.406 13.273 1 96.38 86 SER A N 1
ATOM 619 C CA . SER A 1 86 ? -5.414 41.062 13.086 1 96.38 86 SER A CA 1
ATOM 620 C C . SER A 1 86 ? -6.547 40.062 13.047 1 96.38 86 SER A C 1
ATOM 622 O O . SER A 1 86 ? -6.336 38.906 12.664 1 96.38 86 SER A O 1
ATOM 624 N N . SER A 1 87 ? -7.699 40.5 13.383 1 96.44 87 SER A N 1
ATOM 625 C CA . SER A 1 87 ? -8.883 39.625 13.289 1 96.44 87 SER A CA 1
ATOM 626 C C . SER A 1 87 ? -9.086 39.125 11.867 1 96.44 87 SER A C 1
ATOM 628 O O . SER A 1 87 ? -8.734 39.812 10.906 1 96.44 87 SER A O 1
ATOM 630 N N . ASP A 1 88 ? -9.547 37.875 11.75 1 96.88 88 ASP A N 1
ATOM 631 C CA . ASP A 1 88 ? -9.945 37.219 10.508 1 96.88 88 ASP A CA 1
ATOM 632 C C . ASP A 1 88 ? -8.727 36.75 9.727 1 96.88 88 ASP A C 1
ATOM 634 O O . ASP A 1 88 ? -8.852 36.312 8.578 1 96.88 88 ASP A O 1
ATOM 638 N N . THR A 1 89 ? -7.5 36.906 10.375 1 98.25 89 THR A N 1
ATOM 639 C CA . THR A 1 89 ? -6.316 36.312 9.766 1 98.25 89 THR A CA 1
ATOM 640 C C . THR A 1 89 ? -6.402 34.781 9.789 1 98.25 89 THR A C 1
ATOM 642 O O . THR A 1 89 ? -6.945 34.219 10.734 1 98.25 89 THR A O 1
ATOM 645 N N . PHE A 1 90 ? -5.934 34.125 8.734 1 98.75 90 PHE A N 1
ATOM 646 C CA . PHE A 1 90 ? -5.891 32.688 8.664 1 98.75 90 PHE A CA 1
ATOM 647 C C . PHE A 1 90 ? -4.543 32.156 9.133 1 98.75 90 PHE A C 1
ATOM 649 O O . PHE A 1 90 ? -3.498 32.719 8.797 1 98.75 90 PHE A O 1
ATOM 656 N N . VAL A 1 91 ? -4.57 31.109 9.984 1 98.81 91 VAL A N 1
ATOM 657 C CA . VAL A 1 91 ? -3.373 30.391 10.414 1 98.81 91 VAL A CA 1
ATOM 658 C C . VAL A 1 91 ? -3.477 28.922 10.016 1 98.81 91 VAL A C 1
ATOM 660 O O . VAL A 1 91 ? -4.406 28.234 10.43 1 98.81 91 VAL A O 1
ATOM 663 N N . PHE A 1 92 ? -2.518 28.469 9.18 1 98.88 92 PHE A N 1
ATOM 664 C CA . PHE A 1 92 ? -2.496 27.094 8.672 1 98.88 92 PHE A CA 1
ATOM 665 C C . PHE A 1 92 ? -1.339 26.312 9.273 1 98.88 92 PHE A C 1
ATOM 667 O O . PHE A 1 92 ? -0.173 26.609 9 1 98.88 92 PHE A O 1
ATOM 674 N N . ASP A 1 93 ? -1.647 25.328 10.086 1 98.81 93 ASP A N 1
ATOM 675 C CA . ASP A 1 93 ? -0.631 24.359 10.484 1 98.81 93 ASP A CA 1
ATOM 676 C C . ASP A 1 93 ? -0.453 23.281 9.422 1 98.81 93 ASP A C 1
ATOM 678 O O . ASP A 1 93 ? -1.227 22.328 9.367 1 98.81 93 ASP A O 1
ATOM 682 N N . VAL A 1 94 ? 0.603 23.375 8.625 1 98.69 94 VAL A N 1
ATOM 683 C CA . VAL A 1 94 ? 0.757 22.453 7.508 1 98.69 94 VAL A CA 1
ATOM 684 C C . VAL A 1 94 ? 1.699 21.312 7.898 1 98.69 94 VAL A C 1
ATOM 686 O O . VAL A 1 94 ? 2.01 20.438 7.078 1 98.69 94 VAL A O 1
ATOM 689 N N . GLY A 1 95 ? 2.18 21.344 9.141 1 97.75 95 GLY A N 1
ATOM 690 C CA . GLY A 1 95 ? 2.949 20.234 9.68 1 97.75 95 GLY A CA 1
ATOM 691 C C . GLY A 1 95 ? 2.084 19.141 10.281 1 97.75 95 GLY A C 1
ATOM 692 O O . GLY A 1 95 ? 0.866 19.141 10.086 1 97.75 95 GLY A O 1
ATOM 693 N N . THR A 1 96 ? 2.748 18.219 10.875 1 97.56 96 THR A N 1
ATOM 694 C CA . THR A 1 96 ? 2.055 17.109 11.523 1 97.56 96 THR A CA 1
ATOM 695 C C . THR A 1 96 ? 2.076 17.266 13.039 1 97.56 96 THR A C 1
ATOM 697 O O . THR A 1 96 ? 3.146 17.344 13.648 1 97.56 96 THR A O 1
ATOM 700 N N . SER A 1 97 ? 0.923 17.406 13.609 1 96.75 97 SER A N 1
ATOM 701 C CA . SER A 1 97 ? 0.73 17.562 15.047 1 96.75 97 SER A CA 1
ATOM 702 C C . SER A 1 97 ? -0.333 16.609 15.57 1 96.75 97 SER A C 1
ATOM 704 O O . SER A 1 97 ? -0.912 15.836 14.805 1 96.75 97 SER A O 1
ATOM 706 N N . ASP A 1 98 ? -0.543 16.562 16.891 1 96.5 98 ASP A N 1
ATOM 707 C CA . ASP A 1 98 ? -1.592 15.711 17.438 1 96.5 98 ASP A CA 1
ATOM 708 C C . ASP A 1 98 ? -2.938 16.422 17.453 1 96.5 98 ASP A C 1
ATOM 710 O O . ASP A 1 98 ? -2.992 17.656 17.359 1 96.5 98 ASP A O 1
ATOM 714 N N . THR A 1 99 ? -4 15.664 17.531 1 97.12 99 THR A N 1
ATOM 715 C CA . THR A 1 99 ? -5.363 16.172 17.406 1 97.12 99 THR A CA 1
ATOM 716 C C . THR A 1 99 ? -5.699 17.109 18.562 1 97.12 99 THR A C 1
ATOM 718 O O . THR A 1 99 ? -6.359 18.141 18.359 1 97.12 99 THR A O 1
ATOM 721 N N . ASP A 1 100 ? -5.234 16.859 19.734 1 96.81 100 ASP A N 1
ATOM 722 C CA . ASP A 1 100 ? -5.512 17.703 20.891 1 96.81 100 ASP A CA 1
ATOM 723 C C . ASP A 1 100 ? -4.887 19.078 20.734 1 96.81 100 ASP A C 1
ATOM 725 O O . ASP A 1 100 ? -5.523 20.094 21.031 1 96.81 100 ASP A O 1
ATOM 729 N N . THR A 1 101 ? -3.658 19.062 20.312 1 97.62 101 THR A N 1
ATOM 730 C CA . THR A 1 101 ? -2.986 20.328 20.062 1 97.62 101 THR A CA 1
ATOM 731 C C . THR A 1 101 ? -3.744 21.156 19.016 1 97.62 101 THR A C 1
ATOM 733 O O . THR A 1 101 ? -3.949 22.359 19.203 1 97.62 101 THR A O 1
ATOM 736 N N . ALA A 1 102 ? -4.18 20.562 17.938 1 98.19 102 ALA A N 1
ATOM 737 C CA . ALA A 1 102 ? -4.926 21.266 16.891 1 98.19 102 ALA A CA 1
ATOM 738 C C . ALA A 1 102 ? -6.211 21.859 17.453 1 98.19 102 ALA A C 1
ATOM 740 O O . ALA A 1 102 ? -6.535 23.016 17.172 1 98.19 102 ALA A O 1
ATOM 741 N N . LYS A 1 103 ? -6.93 21.109 18.25 1 97.94 103 LYS A N 1
ATOM 742 C CA . LYS A 1 103 ? -8.18 21.578 18.859 1 97.94 103 LYS A CA 1
ATOM 743 C C . LYS A 1 103 ? -7.926 22.734 19.812 1 97.94 103 LYS A C 1
ATOM 745 O O . LYS A 1 103 ? -8.648 23.734 19.781 1 97.94 103 LYS A O 1
ATOM 750 N N . ASN A 1 104 ? -6.93 22.578 20.625 1 98.19 104 ASN A N 1
ATOM 751 C CA . ASN A 1 104 ? -6.594 23.625 21.578 1 98.19 104 ASN A CA 1
ATOM 752 C C . ASN A 1 104 ? -6.191 24.922 20.875 1 98.19 104 ASN A C 1
ATOM 754 O O . ASN A 1 104 ? -6.617 26 21.281 1 98.19 104 ASN A O 1
ATOM 758 N N . LEU A 1 105 ? -5.383 24.797 19.875 1 98.56 105 LEU A N 1
ATOM 759 C CA . LEU A 1 105 ? -4.93 25.969 19.141 1 98.56 105 LEU A CA 1
ATOM 760 C C . LEU A 1 105 ? -6.098 26.656 18.438 1 98.56 105 LEU A C 1
ATOM 762 O O . LEU A 1 105 ? -6.137 27.875 18.344 1 98.56 105 LEU A O 1
ATOM 766 N N . GLN A 1 106 ? -7.016 25.859 17.891 1 98.38 106 GLN A N 1
ATOM 767 C CA . GLN A 1 106 ? -8.211 26.438 17.266 1 98.38 106 GLN A CA 1
ATOM 768 C C . GLN A 1 106 ? -9.016 27.234 18.281 1 98.38 106 GLN A C 1
ATOM 770 O O . GLN A 1 106 ? -9.484 28.344 17.969 1 98.38 106 GLN A O 1
ATOM 775 N N . GLN A 1 107 ? -9.18 26.703 19.438 1 98 107 GLN A N 1
ATOM 776 C CA . GLN A 1 107 ? -9.914 27.391 20.5 1 98 107 GLN A CA 1
ATOM 777 C C . GLN A 1 107 ? -9.211 28.688 20.906 1 98 107 GLN A C 1
ATOM 779 O O . GLN A 1 107 ? -9.859 29.734 21.047 1 98 107 GLN A O 1
ATOM 784 N N . GLU A 1 108 ? -7.973 28.625 21.094 1 98.06 108 GLU A N 1
ATOM 785 C CA . GLU A 1 108 ? -7.195 29.797 21.469 1 98.06 108 GLU A CA 1
ATOM 786 C C . GLU A 1 108 ? -7.266 30.875 20.391 1 98.06 108 GLU A C 1
ATOM 788 O O . GLU A 1 108 ? -7.441 32.062 20.688 1 98.06 108 GLU A O 1
ATOM 793 N N . ALA A 1 109 ? -7.125 30.469 19.156 1 98.31 109 ALA A N 1
ATOM 794 C CA . ALA A 1 109 ? -7.188 31.406 18.031 1 98.31 109 ALA A CA 1
ATOM 795 C C . ALA A 1 109 ? -8.523 32.125 17.984 1 98.31 109 ALA A C 1
ATOM 797 O O . ALA A 1 109 ? -8.578 33.312 17.688 1 98.31 109 ALA A O 1
ATOM 798 N N . SER A 1 110 ? -9.547 31.359 18.25 1 96.81 110 SER A N 1
ATOM 799 C CA . SER A 1 110 ? -10.898 31.906 18.203 1 96.81 110 SER A CA 1
ATOM 800 C C . SER A 1 110 ? -11.055 33.062 19.188 1 96.81 110 SER A C 1
ATOM 802 O O . SER A 1 110 ? -11.797 34.031 18.922 1 96.81 110 SER A O 1
ATOM 804 N N . ALA A 1 111 ? -10.344 33 20.266 1 96.56 111 ALA A N 1
ATOM 805 C CA . ALA A 1 111 ? -10.406 34.062 21.281 1 96.56 111 ALA A CA 1
ATOM 806 C C . ALA A 1 111 ? -9.836 35.344 20.734 1 96.56 111 ALA A C 1
ATOM 808 O O . ALA A 1 111 ? -10.203 36.438 21.203 1 96.56 111 ALA A O 1
ATOM 809 N N . TYR A 1 112 ? -9.039 35.312 19.781 1 96.44 112 TYR A N 1
ATOM 810 C CA . TYR A 1 112 ? -8.43 36.469 19.172 1 96.44 112 TYR A CA 1
ATOM 811 C C . TYR A 1 112 ? -9.117 36.844 17.875 1 96.44 112 TYR A C 1
ATOM 813 O O . TYR A 1 112 ? -8.688 37.75 17.172 1 96.44 112 TYR A O 1
ATOM 821 N N . GLY A 1 113 ? -10.164 36.031 17.484 1 97.12 113 GLY A N 1
ATOM 822 C CA . GLY A 1 113 ? -10.852 36.281 16.219 1 97.12 113 GLY A CA 1
ATOM 823 C C . GLY A 1 113 ? -10.062 35.812 15.016 1 97.12 113 GLY A C 1
ATOM 824 O O . GLY A 1 113 ? -10.289 36.281 13.898 1 97.12 113 GLY A O 1
ATOM 825 N N . VAL A 1 114 ? -9.109 35 15.234 1 97.94 114 VAL A N 1
ATOM 826 C CA . VAL A 1 114 ? -8.25 34.438 14.203 1 97.94 114 VAL A CA 1
ATOM 827 C C . VAL A 1 114 ? -8.75 33.031 13.805 1 97.94 114 VAL A C 1
ATOM 829 O O . VAL A 1 114 ? -9.32 32.312 14.633 1 97.94 114 VAL A O 1
ATOM 832 N N . HIS A 1 115 ? -8.648 32.625 12.484 1 98.56 115 HIS A N 1
ATOM 833 C CA . HIS A 1 115 ? -9.047 31.312 12 1 98.56 115 HIS A CA 1
ATOM 834 C C . HIS A 1 115 ? -7.859 30.359 11.984 1 98.56 115 HIS A C 1
ATOM 836 O O . HIS A 1 115 ? -6.914 30.531 11.211 1 98.56 115 HIS A O 1
ATOM 842 N N . PHE A 1 116 ? -7.91 29.359 12.836 1 98.81 116 PHE A N 1
ATOM 843 C CA . PHE A 1 116 ? -6.887 28.312 12.836 1 98.81 116 PHE A CA 1
ATOM 844 C C . PHE A 1 116 ? -7.41 27.047 12.172 1 98.81 116 PHE A C 1
ATOM 846 O O . PHE A 1 116 ? -8.484 26.562 12.516 1 98.81 116 PHE A O 1
ATOM 853 N N . LEU A 1 117 ? -6.648 26.531 11.195 1 98.88 117 LEU A N 1
ATOM 854 C CA . LEU A 1 117 ? -6.953 25.266 10.523 1 98.88 117 LEU A CA 1
ATOM 855 C C . LEU A 1 117 ? -5.758 24.328 10.57 1 98.88 117 LEU A C 1
ATOM 857 O O . LEU A 1 117 ? -4.625 24.734 10.297 1 98.88 117 LEU A O 1
ATOM 861 N N . ASP A 1 118 ? -5.965 23.094 11.047 1 98.81 118 ASP A N 1
ATOM 862 C CA . ASP A 1 118 ? -4.941 22.078 10.781 1 98.81 118 ASP A CA 1
ATOM 863 C C . ASP A 1 118 ? -4.996 21.625 9.328 1 98.81 118 ASP A C 1
ATOM 865 O O . ASP A 1 118 ? -6.039 21.156 8.859 1 98.81 118 ASP A O 1
ATOM 869 N N . CYS A 1 119 ? -3.805 21.719 8.656 1 98.81 119 CYS A N 1
ATOM 870 C CA . CYS A 1 119 ? -3.717 21.484 7.215 1 98.81 119 CYS A CA 1
ATOM 871 C C . CYS A 1 119 ? -2.518 20.609 6.871 1 98.81 119 CYS A C 1
ATOM 873 O O . CYS A 1 119 ? -1.713 20.969 6.008 1 98.81 119 CYS A O 1
ATOM 875 N N . PRO A 1 120 ? -2.426 19.438 7.543 1 98.75 120 PRO A N 1
ATOM 876 C CA . PRO A 1 120 ? -1.297 18.594 7.121 1 98.75 120 PRO A CA 1
ATOM 877 C C . PRO A 1 120 ? -1.351 18.234 5.641 1 98.75 120 PRO A C 1
ATOM 879 O O . PRO A 1 120 ? -2.398 18.375 5.004 1 98.75 120 PRO A O 1
ATOM 882 N N . VAL A 1 121 ? -0.161 17.812 5.129 1 98.81 121 VAL A N 1
ATOM 883 C CA . VAL A 1 121 ? -0.076 17.672 3.68 1 98.81 121 VAL A CA 1
ATOM 884 C C . VAL A 1 121 ? 0.546 16.328 3.324 1 98.81 121 VAL A C 1
ATOM 886 O O . VAL A 1 121 ? 1.217 15.711 4.156 1 98.81 121 VAL A O 1
ATOM 889 N N . SER A 1 122 ? 0.265 15.844 2.199 1 98.56 122 SER A N 1
ATOM 890 C CA . SER A 1 122 ? 0.925 14.727 1.538 1 98.56 122 SER A CA 1
ATOM 891 C C . SER A 1 122 ? 1.479 15.133 0.177 1 98.56 122 SER A C 1
ATOM 893 O O . SER A 1 122 ? 0.897 15.977 -0.507 1 98.56 122 SER A O 1
ATOM 895 N N . GLY A 1 123 ? 2.574 14.539 -0.228 1 97.44 123 GLY A N 1
ATOM 896 C CA . GLY A 1 123 ? 3.213 14.852 -1.496 1 97.44 123 GLY A CA 1
ATOM 897 C C . GLY A 1 123 ? 4.691 15.156 -1.36 1 97.44 123 GLY A C 1
ATOM 898 O O . GLY A 1 123 ? 5.414 15.211 -2.357 1 97.44 123 GLY A O 1
ATOM 899 N N . GLY A 1 124 ? 5.133 15.438 -0.161 1 95.94 124 GLY A N 1
ATOM 900 C CA . GLY A 1 124 ? 6.547 15.594 0.136 1 95.94 124 GLY A CA 1
ATOM 901 C C . GLY A 1 124 ? 7.141 16.859 -0.456 1 95.94 124 GLY A C 1
ATOM 902 O O . GLY A 1 124 ? 6.41 17.734 -0.92 1 95.94 124 GLY A O 1
ATOM 903 N N . PRO A 1 125 ? 8.422 16.969 -0.376 1 95.62 125 PRO A N 1
ATOM 904 C CA . PRO A 1 125 ? 9.117 18.141 -0.889 1 95.62 125 PRO A CA 1
ATOM 905 C C . PRO A 1 125 ? 8.859 18.391 -2.373 1 95.62 125 PRO A C 1
ATOM 907 O O . PRO A 1 125 ? 8.695 19.531 -2.799 1 95.62 125 PRO A O 1
ATOM 910 N N . ALA A 1 126 ? 8.766 17.297 -3.125 1 96.12 126 ALA A N 1
ATOM 911 C CA . ALA A 1 126 ? 8.477 17.453 -4.551 1 96.12 126 ALA A CA 1
ATOM 912 C C . ALA A 1 126 ? 7.109 18.094 -4.766 1 96.12 126 ALA A C 1
ATOM 914 O O . ALA A 1 126 ? 6.961 18.984 -5.609 1 96.12 126 ALA A O 1
ATOM 915 N N . GLY A 1 127 ? 6.137 17.625 -4.023 1 97.5 127 GLY A N 1
ATOM 916 C CA . GLY A 1 127 ? 4.812 18.234 -4.105 1 97.5 127 GLY A CA 1
ATOM 917 C C . GLY A 1 127 ? 4.785 19.672 -3.648 1 97.5 127 GLY A C 1
ATOM 918 O O . GLY A 1 127 ? 4.082 20.5 -4.23 1 97.5 127 GLY A O 1
ATOM 919 N N . ALA A 1 128 ? 5.531 19.984 -2.598 1 97.88 128 ALA A N 1
ATOM 920 C CA . ALA A 1 128 ? 5.609 21.359 -2.094 1 97.88 128 ALA A CA 1
ATOM 921 C C . ALA A 1 128 ? 6.188 22.297 -3.146 1 97.88 128 ALA A C 1
ATOM 923 O O . ALA A 1 128 ? 5.688 23.406 -3.34 1 97.88 128 ALA A O 1
ATOM 924 N N . GLN A 1 129 ? 7.238 21.844 -3.795 1 97.19 129 GLN A N 1
ATOM 925 C CA . GLN A 1 129 ? 7.887 22.656 -4.824 1 97.19 129 GLN A CA 1
ATOM 926 C C . GLN A 1 129 ? 6.965 22.859 -6.023 1 97.19 129 GLN A C 1
ATOM 928 O O . GLN A 1 129 ? 6.918 23.953 -6.594 1 97.19 129 GLN A O 1
ATOM 933 N N . ALA A 1 130 ? 6.211 21.844 -6.379 1 98.19 130 ALA A N 1
ATOM 934 C CA . ALA A 1 130 ? 5.398 21.875 -7.594 1 98.19 130 ALA A CA 1
ATOM 935 C C . ALA A 1 130 ? 4.043 22.516 -7.328 1 98.19 130 ALA A C 1
ATOM 937 O O . ALA A 1 130 ? 3.324 22.875 -8.266 1 98.19 130 ALA A O 1
ATOM 938 N N . GLY A 1 131 ? 3.707 22.656 -6.078 1 98.5 131 GLY A N 1
ATOM 939 C CA . GLY A 1 131 ? 2.395 23.188 -5.734 1 98.5 131 GLY A CA 1
ATOM 940 C C . GLY A 1 131 ? 1.277 22.188 -5.953 1 98.5 131 GLY A C 1
ATOM 941 O O . GLY A 1 131 ? 0.164 22.562 -6.328 1 98.5 131 GLY A O 1
ATOM 942 N N . THR A 1 132 ? 1.591 20.875 -5.762 1 98.44 132 THR A N 1
ATOM 943 C CA . THR A 1 132 ? 0.625 19.828 -6.082 1 98.44 132 THR A CA 1
ATOM 944 C C . THR A 1 132 ? 0.302 18.984 -4.844 1 98.44 132 THR A C 1
ATOM 946 O O . THR A 1 132 ? -0.087 17.828 -4.953 1 98.44 132 THR A O 1
ATOM 949 N N . LEU A 1 133 ? 0.45 19.531 -3.662 1 98.75 133 LEU A N 1
ATOM 950 C CA . LEU A 1 133 ? 0.234 18.812 -2.414 1 98.75 133 LEU A CA 1
ATOM 951 C C . LEU A 1 133 ? -1.232 18.422 -2.262 1 98.75 133 LEU A C 1
ATOM 953 O O . LEU A 1 133 ? -2.115 19.062 -2.832 1 98.75 133 LEU A O 1
ATOM 957 N N . THR A 1 134 ? -1.464 17.328 -1.575 1 98.88 134 THR A N 1
ATOM 958 C CA . THR A 1 134 ? -2.762 17.047 -0.969 1 98.88 134 THR A CA 1
ATOM 959 C C . THR A 1 134 ? -2.855 17.688 0.417 1 98.88 134 THR A C 1
ATOM 961 O O . THR A 1 134 ? -2.041 17.391 1.295 1 98.88 134 THR A O 1
ATOM 964 N N . VAL A 1 135 ? -3.789 18.578 0.597 1 98.94 135 VAL A N 1
ATOM 965 C CA . VAL A 1 135 ? -3.965 19.266 1.868 1 98.94 135 VAL A CA 1
ATOM 966 C C . VAL A 1 135 ? -5.199 18.719 2.586 1 98.94 135 VAL A C 1
ATOM 968 O O . VAL A 1 135 ? -6.297 18.719 2.025 1 98.94 135 VAL A O 1
ATOM 971 N N . MET A 1 136 ? -5.043 18.234 3.787 1 98.88 136 MET A N 1
ATOM 972 C CA . MET A 1 136 ? -6.105 17.703 4.637 1 98.88 136 MET A CA 1
ATOM 973 C C . MET A 1 136 ? -6.535 18.719 5.68 1 98.88 136 MET A C 1
ATOM 975 O O . MET A 1 136 ? -5.785 19.016 6.617 1 98.88 136 MET A O 1
ATOM 979 N N . VAL A 1 137 ? -7.777 19.172 5.57 1 98.88 137 VAL A N 1
ATOM 980 C CA . VAL A 1 137 ? -8.094 20.359 6.344 1 98.88 137 VAL A CA 1
ATOM 981 C C . VAL A 1 137 ? -9.094 20.031 7.445 1 98.88 137 VAL A C 1
ATOM 983 O O . VAL A 1 137 ? -10.18 19.531 7.168 1 98.88 137 VAL A O 1
ATOM 986 N N . GLY A 1 138 ? -8.688 20.219 8.633 1 98.81 138 GLY A N 1
ATOM 987 C CA . GLY A 1 138 ? -9.578 20.219 9.781 1 98.81 138 GLY A CA 1
ATOM 988 C C . GLY A 1 138 ? -9.852 21.594 10.336 1 98.81 138 GLY A C 1
ATOM 989 O O . GLY A 1 138 ? -8.945 22.422 10.422 1 98.81 138 GLY A O 1
ATOM 990 N N . GLY A 1 139 ? -11.031 21.938 10.734 1 98.56 139 GLY A N 1
ATOM 991 C CA . GLY A 1 139 ? -11.453 23.234 11.266 1 98.56 139 GLY A CA 1
ATOM 992 C C . GLY A 1 139 ? -12.898 23.562 10.938 1 98.56 139 GLY A C 1
ATOM 993 O O . GLY A 1 139 ? -13.648 22.703 10.477 1 98.56 139 GLY A O 1
ATOM 994 N N . LYS A 1 140 ? -13.273 24.812 11.211 1 98.06 140 LYS A N 1
ATOM 995 C CA . LYS A 1 140 ? -14.625 25.25 10.898 1 98.06 140 LYS A CA 1
ATOM 996 C C . LYS A 1 140 ? -14.859 25.281 9.391 1 98.06 140 LYS A C 1
ATOM 998 O O . LYS A 1 140 ? -14 25.734 8.633 1 98.06 140 LYS A O 1
ATOM 1003 N N . LYS A 1 141 ? -16.016 24.797 9.008 1 98.38 141 LYS A N 1
ATOM 1004 C CA . LYS A 1 141 ? -16.344 24.688 7.586 1 98.38 141 LYS A CA 1
ATOM 1005 C C . LYS A 1 141 ? -16.281 26.047 6.898 1 98.38 141 LYS A C 1
ATOM 1007 O O . LYS A 1 141 ? -15.727 26.172 5.805 1 98.38 141 LYS A O 1
ATOM 1012 N N . GLU A 1 142 ? -16.797 27.016 7.547 1 98.25 142 GLU A N 1
ATOM 1013 C CA . GLU A 1 142 ? -16.812 28.359 6.969 1 98.25 142 GLU A CA 1
ATOM 1014 C C . GLU A 1 142 ? -15.383 28.891 6.773 1 98.25 142 GLU A C 1
ATOM 1016 O O . GLU A 1 142 ? -15.094 29.531 5.762 1 98.25 142 GLU A O 1
ATOM 1021 N N . ALA A 1 143 ? -14.586 28.656 7.75 1 98.56 143 ALA A N 1
ATOM 1022 C CA . ALA A 1 143 ? -13.188 29.078 7.645 1 98.56 143 ALA A CA 1
ATOM 1023 C C . ALA A 1 143 ? -12.484 28.344 6.5 1 98.56 143 ALA A C 1
ATOM 1025 O O . ALA A 1 143 ? -11.703 28.953 5.762 1 98.56 143 ALA A O 1
ATOM 1026 N N . TYR A 1 144 ? -12.797 27.078 6.375 1 98.75 144 TYR A N 1
ATOM 1027 C CA . TYR A 1 144 ? -12.242 26.297 5.273 1 98.75 144 TYR A CA 1
ATOM 1028 C C . TYR A 1 144 ? -12.617 26.906 3.928 1 98.75 144 TYR A C 1
ATOM 1030 O O . TYR A 1 144 ? -11.75 27.125 3.078 1 98.75 144 TYR A O 1
ATOM 1038 N N . GLU A 1 145 ? -13.812 27.172 3.752 1 98.75 145 GLU A N 1
ATOM 1039 C CA . GLU A 1 145 ? -14.297 27.719 2.484 1 98.75 145 GLU A CA 1
ATOM 1040 C C . GLU A 1 145 ? -13.617 29.047 2.158 1 98.75 145 GLU A C 1
ATOM 1042 O O . GLU A 1 145 ? -13.219 29.281 1.018 1 98.75 145 GLU A O 1
ATOM 1047 N N . ALA A 1 146 ? -13.469 29.859 3.15 1 98.31 146 ALA A N 1
ATOM 1048 C CA . ALA A 1 146 ? -12.852 31.172 2.969 1 98.31 146 ALA A CA 1
ATOM 1049 C C . ALA A 1 14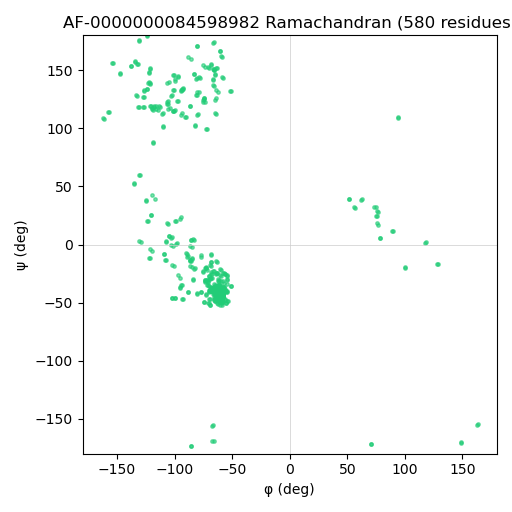6 ? -11.344 31.047 2.758 1 98.31 146 ALA A C 1
ATOM 1051 O O . ALA A 1 146 ? -10.711 31.938 2.197 1 98.31 146 ALA A O 1
ATOM 1052 N N . ALA A 1 147 ? -10.766 29.938 3.152 1 98.44 147 ALA A N 1
ATOM 1053 C CA . ALA A 1 147 ? -9.32 29.75 3.131 1 98.44 147 ALA A CA 1
ATOM 1054 C C . ALA A 1 147 ? -8.867 29.172 1.792 1 98.44 147 ALA A C 1
ATOM 1056 O O . ALA A 1 147 ? -7.668 29.156 1.487 1 98.44 147 ALA A O 1
ATOM 1057 N N . LEU A 1 148 ? -9.75 28.719 0.915 1 98.62 148 LEU A N 1
ATOM 1058 C CA . LEU A 1 148 ? -9.461 27.953 -0.286 1 98.62 148 LEU A CA 1
ATOM 1059 C C . LEU A 1 148 ? -8.484 28.688 -1.194 1 98.62 148 LEU A C 1
ATOM 1061 O O . LEU A 1 148 ? -7.559 28.094 -1.742 1 98.62 148 LEU A O 1
ATOM 1065 N N . PRO A 1 149 ? -8.617 30.031 -1.341 1 97.94 149 PRO A N 1
ATOM 1066 C CA . PRO A 1 149 ? -7.703 30.734 -2.242 1 97.94 149 PRO A CA 1
ATOM 1067 C C . PRO A 1 149 ? -6.242 30.609 -1.811 1 97.94 149 PRO A C 1
ATOM 1069 O O . PRO A 1 149 ? -5.348 30.562 -2.658 1 97.94 149 PRO A O 1
ATOM 1072 N N . TYR A 1 150 ? -5.992 30.531 -0.498 1 98.31 150 TYR A N 1
ATOM 1073 C CA . TYR A 1 150 ? -4.633 30.391 0.004 1 98.31 150 TYR A CA 1
ATOM 1074 C C . TYR A 1 150 ? -4.129 28.969 -0.166 1 98.31 150 TYR A C 1
ATOM 1076 O O . TYR A 1 150 ? -2.992 28.75 -0.585 1 98.31 150 TYR A O 1
ATOM 1084 N N . LEU A 1 151 ? -4.996 27.984 0.093 1 98.81 151 LEU A N 1
ATOM 1085 C CA . LEU A 1 151 ? -4.609 26.578 0.111 1 98.81 151 LEU A CA 1
ATOM 1086 C C . LEU A 1 151 ? -4.379 26.047 -1.305 1 98.81 151 LEU A C 1
ATOM 1088 O O . LEU A 1 151 ? -3.502 25.219 -1.527 1 98.81 151 LEU A O 1
ATOM 1092 N N . LYS A 1 152 ? -5.113 26.578 -2.266 1 98.69 152 LYS A N 1
ATOM 1093 C CA . LYS A 1 152 ? -5.016 26.125 -3.652 1 98.69 152 LYS A CA 1
ATOM 1094 C C . LYS A 1 152 ? -3.676 26.531 -4.266 1 98.69 152 LYS A C 1
ATOM 1096 O O . LYS A 1 152 ? -3.264 25.984 -5.285 1 98.69 152 LYS A O 1
ATOM 1101 N N . VAL A 1 153 ? -2.98 27.484 -3.668 1 98.62 153 VAL A N 1
ATOM 1102 C CA . VAL A 1 153 ? -1.681 27.922 -4.168 1 98.62 153 VAL A CA 1
ATOM 1103 C C . VAL A 1 153 ? -0.632 26.844 -3.893 1 98.62 153 VAL A C 1
ATOM 1105 O O . VAL A 1 153 ? 0.29 26.641 -4.688 1 98.62 153 VAL A O 1
ATOM 1108 N N . ILE A 1 154 ? -0.787 26.078 -2.818 1 98.56 154 ILE A N 1
ATOM 1109 C CA . ILE A 1 154 ? 0.265 25.156 -2.404 1 98.56 154 ILE A CA 1
ATOM 1110 C C . ILE A 1 154 ? -0.158 23.719 -2.709 1 98.56 154 ILE A C 1
ATOM 1112 O O . ILE A 1 154 ? 0.653 22.797 -2.623 1 98.56 154 ILE A O 1
ATOM 1116 N N . GLY A 1 155 ? -1.431 23.547 -3.012 1 98.62 155 GLY A N 1
ATOM 1117 C CA . GLY A 1 155 ? -1.914 22.172 -3.182 1 98.62 155 GLY A CA 1
ATOM 1118 C C . GLY A 1 155 ? -2.85 22.016 -4.363 1 98.62 155 GLY A C 1
ATOM 1119 O O . GLY A 1 155 ? -3.482 22.984 -4.797 1 98.62 155 GLY A O 1
ATOM 1120 N N . GLU A 1 156 ? -2.898 20.812 -4.914 1 98.19 156 GLU A N 1
ATOM 1121 C CA . GLU A 1 156 ? -3.795 20.438 -6.004 1 98.19 156 GLU A CA 1
ATOM 1122 C C . GLU A 1 156 ? -5.066 19.781 -5.477 1 98.19 156 GLU A C 1
ATOM 1124 O O . GLU A 1 156 ? -6.152 20 -6.016 1 98.19 156 GLU A O 1
ATOM 1129 N N . GLU A 1 157 ? -4.949 19 -4.441 1 98.5 157 GLU A N 1
ATOM 1130 C CA . GLU A 1 157 ? -6.07 18.344 -3.773 1 98.5 157 GLU A CA 1
ATOM 1131 C C . GLU A 1 157 ? -6.316 18.938 -2.391 1 98.5 157 GLU A C 1
ATOM 1133 O O . GLU A 1 157 ? -5.613 18.609 -1.433 1 98.5 157 GLU A O 1
ATOM 1138 N N . ILE A 1 158 ? -7.348 19.812 -2.283 1 98.81 158 ILE A N 1
ATOM 1139 C CA . ILE A 1 158 ? -7.719 20.391 -0.993 1 98.81 158 ILE A CA 1
ATOM 1140 C C . ILE A 1 158 ? -8.945 19.672 -0.443 1 98.81 158 ILE A C 1
ATOM 1142 O O . ILE A 1 158 ? -10.047 19.812 -0.984 1 98.81 158 ILE A O 1
ATOM 1146 N N . ARG A 1 159 ? -8.805 18.984 0.666 1 98.62 159 ARG A N 1
ATOM 1147 C CA . ARG A 1 159 ? -9.875 18.125 1.169 1 98.62 159 ARG A CA 1
ATOM 1148 C C . ARG A 1 159 ? -10.328 18.562 2.553 1 98.62 159 ARG A C 1
ATOM 1150 O O . ARG A 1 159 ? -9.555 18.531 3.51 1 98.62 159 ARG A O 1
ATOM 1157 N N . TYR A 1 160 ? -11.586 18.984 2.645 1 98.75 160 TYR A N 1
ATOM 1158 C CA . TYR A 1 160 ? -12.172 19.219 3.957 1 98.75 160 TYR A CA 1
ATOM 1159 C C . TYR A 1 160 ? -12.492 17.922 4.668 1 98.75 160 TYR A C 1
ATOM 1161 O O . TYR A 1 160 ? -13.242 17.094 4.141 1 98.75 160 TYR A O 1
ATOM 1169 N N . ILE A 1 161 ? -11.945 17.734 5.836 1 98.69 161 ILE A N 1
ATOM 1170 C CA . ILE A 1 161 ? -12.102 16.453 6.539 1 98.69 161 ILE A CA 1
ATOM 1171 C C . ILE A 1 161 ? -13.195 16.578 7.594 1 98.69 161 ILE A C 1
ATOM 1173 O O . ILE A 1 161 ? -14 15.672 7.77 1 98.69 161 ILE A O 1
ATOM 1177 N N . GLY A 1 162 ? -13.141 17.656 8.359 1 98.38 162 GLY A N 1
ATOM 1178 C CA . GLY A 1 162 ? -14.055 17.859 9.469 1 98.38 162 GLY A CA 1
ATOM 1179 C C . GLY A 1 162 ? -13.586 18.922 10.445 1 98.38 162 GLY A C 1
ATOM 1180 O O . GLY A 1 162 ? -12.883 19.859 10.055 1 98.38 162 GLY A O 1
ATOM 1181 N N . SER A 1 163 ? -14.023 18.828 11.695 1 98.12 163 SER A N 1
ATOM 1182 C CA . SER A 1 163 ? -13.688 19.812 12.719 1 98.12 163 SER A CA 1
ATOM 1183 C C . SER A 1 163 ? -12.203 19.781 13.047 1 98.12 163 SER A C 1
ATOM 1185 O O . SER A 1 163 ? -11.469 18.938 12.539 1 98.12 163 SER A O 1
ATOM 1187 N N . SER A 1 164 ? -11.789 20.703 13.844 1 98.5 164 SER A N 1
ATOM 1188 C CA . SER A 1 164 ? -10.383 20.812 14.211 1 98.5 164 SER A CA 1
ATOM 1189 C C . SER A 1 164 ? -9.836 19.484 14.711 1 98.5 164 SER A C 1
ATOM 1191 O O . SER A 1 164 ? -10.461 18.812 15.539 1 98.5 164 SER A O 1
ATOM 1193 N N . GLY A 1 165 ? -8.703 19.109 14.203 1 98.5 165 GLY A N 1
ATOM 1194 C CA . GLY A 1 165 ? -8.086 17.844 14.547 1 98.5 165 GLY A CA 1
ATOM 1195 C C . GLY A 1 165 ? -8.305 16.766 13.5 1 98.5 165 GLY A C 1
ATOM 1196 O O . GLY A 1 165 ? -7.527 15.812 13.398 1 98.5 165 GLY A O 1
ATOM 1197 N N . ALA A 1 166 ? -9.305 16.922 12.648 1 98.69 166 ALA A N 1
ATOM 1198 C CA . ALA A 1 166 ? -9.664 15.891 11.664 1 98.69 166 ALA A CA 1
ATOM 1199 C C . ALA A 1 166 ? -8.586 15.773 10.586 1 98.69 166 ALA A C 1
ATOM 1201 O O . ALA A 1 166 ? -8.305 14.68 10.102 1 98.69 166 ALA A O 1
ATOM 1202 N N . GLY A 1 167 ? -8.023 16.891 10.164 1 98.81 167 GLY A N 1
ATOM 1203 C CA . GLY A 1 167 ? -6.918 16.828 9.219 1 98.81 167 GLY A CA 1
ATOM 1204 C C . GLY A 1 167 ? -5.734 16.031 9.727 1 98.81 167 GLY A C 1
ATOM 1205 O O . GLY A 1 167 ? -5.184 15.195 9.008 1 98.81 167 GLY A O 1
ATOM 1206 N N . GLN A 1 168 ? -5.398 16.297 10.953 1 98.81 168 GLN A N 1
ATOM 1207 C CA . GLN A 1 168 ? -4.293 15.578 11.578 1 98.81 168 GLN A CA 1
ATOM 1208 C C . GLN A 1 168 ? -4.602 14.094 11.711 1 98.81 168 GLN A C 1
ATOM 1210 O O . GLN A 1 168 ? -3.721 13.25 11.516 1 98.81 168 GLN A O 1
ATOM 1215 N N . THR A 1 169 ? -5.848 13.75 12.062 1 98.56 169 THR A N 1
ATOM 1216 C CA . THR A 1 169 ? -6.254 12.352 12.156 1 98.56 169 THR A CA 1
ATOM 1217 C C . THR A 1 169 ? -5.953 11.609 10.859 1 98.56 169 THR A C 1
ATOM 1219 O O . THR A 1 169 ? -5.309 10.555 10.883 1 98.56 169 THR A O 1
ATOM 1222 N N . VAL A 1 170 ? -6.348 12.18 9.75 1 98.81 170 VAL A N 1
ATOM 1223 C CA . VAL A 1 170 ? -6.191 11.523 8.453 1 98.81 170 VAL A CA 1
ATOM 1224 C C . VAL A 1 170 ? -4.715 11.461 8.078 1 98.81 170 VAL A C 1
ATOM 1226 O O . VAL A 1 170 ? -4.246 10.445 7.555 1 98.81 170 VAL A O 1
ATOM 1229 N N . LYS A 1 171 ? -3.963 12.508 8.359 1 98.88 171 LYS A N 1
ATOM 1230 C CA . LYS A 1 171 ? -2.531 12.531 8.07 1 98.88 171 LYS A CA 1
ATOM 1231 C C . LYS A 1 171 ? -1.806 11.422 8.82 1 98.88 171 LYS A C 1
ATOM 1233 O O . LYS A 1 171 ? -0.951 10.734 8.258 1 98.88 171 LYS A O 1
ATOM 1238 N N . LEU A 1 172 ? -2.113 11.336 10.086 1 98.75 172 LEU A N 1
ATOM 1239 C CA . LEU A 1 172 ? -1.461 10.32 10.906 1 98.75 172 LEU A CA 1
ATOM 1240 C C . LEU A 1 172 ? -1.793 8.914 10.406 1 98.75 172 LEU A C 1
ATOM 1242 O O . LEU A 1 172 ? -0.923 8.047 10.375 1 98.75 172 LEU A O 1
ATOM 1246 N N . CYS A 1 173 ? -3.057 8.656 10.031 1 98.75 173 CYS A N 1
ATOM 1247 C CA . CYS A 1 173 ? -3.438 7.391 9.422 1 98.75 173 CYS A CA 1
ATOM 1248 C C . CYS A 1 173 ? -2.648 7.141 8.148 1 98.75 173 CYS A C 1
ATOM 1250 O O . CYS A 1 173 ? -2.117 6.047 7.941 1 98.75 173 CYS A O 1
ATOM 1252 N N . ASN A 1 174 ? -2.545 8.164 7.293 1 98.88 174 ASN A N 1
ATOM 1253 C CA . ASN A 1 174 ? -1.788 8.086 6.047 1 98.88 174 ASN A CA 1
ATOM 1254 C C . ASN A 1 174 ? -0.338 7.68 6.297 1 98.88 174 ASN A C 1
ATOM 1256 O O . ASN A 1 174 ? 0.188 6.789 5.629 1 98.88 174 ASN A O 1
ATOM 1260 N N . ASN A 1 175 ? 0.267 8.32 7.238 1 98.81 175 ASN A N 1
ATOM 1261 C CA . ASN A 1 175 ? 1.69 8.094 7.465 1 98.81 175 ASN A CA 1
ATOM 1262 C C . ASN A 1 175 ? 1.952 6.738 8.117 1 98.81 175 ASN A C 1
ATOM 1264 O O . ASN A 1 175 ? 2.986 6.117 7.867 1 98.81 175 ASN A O 1
ATOM 1268 N N . MET A 1 176 ? 0.998 6.254 8.922 1 98.88 176 MET A N 1
ATOM 1269 C CA . MET A 1 176 ? 1.128 4.895 9.438 1 98.88 176 MET A CA 1
ATOM 1270 C C . MET A 1 176 ? 1.077 3.875 8.305 1 98.88 176 MET A C 1
ATOM 1272 O O . MET A 1 176 ? 1.872 2.934 8.273 1 98.88 176 MET A O 1
ATOM 1276 N N . ILE A 1 177 ? 0.186 4.074 7.395 1 98.94 177 ILE A N 1
ATOM 1277 C CA . ILE A 1 177 ? 0.064 3.191 6.238 1 98.94 177 ILE A CA 1
ATOM 1278 C C . ILE A 1 177 ? 1.356 3.221 5.426 1 98.94 177 ILE A C 1
ATOM 1280 O O . ILE A 1 177 ? 1.87 2.174 5.027 1 98.94 177 ILE A O 1
ATOM 1284 N N . VAL A 1 178 ? 1.948 4.383 5.23 1 98.94 178 VAL A N 1
ATOM 1285 C CA . VAL A 1 178 ? 3.186 4.527 4.473 1 98.94 178 VAL A CA 1
ATOM 1286 C C . VAL A 1 178 ? 4.316 3.779 5.176 1 98.94 178 VAL A C 1
ATOM 1288 O O . VAL A 1 178 ? 5.047 3.01 4.547 1 98.94 178 VAL A O 1
ATOM 1291 N N . ALA A 1 179 ? 4.406 3.986 6.469 1 98.88 179 ALA A N 1
ATOM 1292 C CA . ALA A 1 179 ? 5.453 3.314 7.234 1 98.88 179 ALA A CA 1
ATOM 1293 C C . ALA A 1 179 ? 5.285 1.799 7.18 1 98.88 179 ALA A C 1
ATOM 1295 O O . ALA A 1 179 ? 6.266 1.062 7.059 1 98.88 179 ALA A O 1
ATOM 1296 N N . GLY A 1 180 ? 4.02 1.372 7.359 1 98.88 180 GLY A N 1
ATOM 1297 C CA . GLY A 1 180 ? 3.734 -0.048 7.227 1 98.88 180 GLY A CA 1
ATOM 1298 C C . GLY A 1 180 ? 4.117 -0.609 5.871 1 98.88 180 GLY A C 1
ATOM 1299 O O . GLY A 1 180 ? 4.703 -1.691 5.785 1 98.88 180 GLY A O 1
ATOM 1300 N N . MET A 1 181 ? 3.832 0.114 4.812 1 98.81 181 MET A N 1
ATOM 1301 C CA . MET A 1 181 ? 4.16 -0.312 3.457 1 98.81 181 MET A CA 1
ATOM 1302 C C . MET A 1 181 ? 5.672 -0.404 3.266 1 98.81 181 MET A C 1
ATOM 1304 O O . MET A 1 181 ? 6.172 -1.369 2.686 1 98.81 181 MET A O 1
ATOM 1308 N N . ILE A 1 182 ? 6.414 0.599 3.736 1 98.75 182 ILE A N 1
ATOM 1309 C CA . ILE A 1 182 ? 7.867 0.579 3.641 1 98.75 182 ILE A CA 1
ATOM 1310 C C . ILE A 1 182 ? 8.414 -0.651 4.359 1 98.75 182 ILE A C 1
ATOM 1312 O O . ILE A 1 182 ? 9.32 -1.323 3.855 1 98.75 182 ILE A O 1
ATOM 1316 N N . SER A 1 183 ? 7.855 -0.924 5.52 1 98.69 183 SER A N 1
ATOM 1317 C CA . SER A 1 183 ? 8.289 -2.082 6.293 1 98.69 183 SER A CA 1
ATOM 1318 C C . SER A 1 183 ? 8.016 -3.381 5.547 1 98.69 183 SER A C 1
ATOM 1320 O O . SER A 1 183 ? 8.883 -4.258 5.477 1 98.69 183 SER A O 1
ATOM 1322 N N . LEU A 1 184 ? 6.82 -3.51 4.98 1 98.81 184 LEU A N 1
ATOM 1323 C CA . LEU A 1 184 ? 6.449 -4.707 4.234 1 98.81 184 LEU A CA 1
ATOM 1324 C C . LEU A 1 184 ? 7.32 -4.867 2.992 1 98.81 184 LEU A C 1
ATOM 1326 O O . LEU A 1 184 ? 7.77 -5.973 2.682 1 98.81 184 LEU A O 1
ATOM 1330 N N . LEU A 1 185 ? 7.559 -3.766 2.279 1 98.62 185 LEU A N 1
ATOM 1331 C CA . LEU A 1 185 ? 8.453 -3.805 1.129 1 98.62 185 LEU A CA 1
ATOM 1332 C C . LEU A 1 185 ? 9.844 -4.266 1.541 1 98.62 185 LEU A C 1
ATOM 1334 O O . LEU A 1 185 ? 10.461 -5.082 0.854 1 98.62 185 LEU A O 1
ATOM 1338 N N . SER A 1 186 ? 10.336 -3.734 2.643 1 97.88 186 SER A N 1
ATOM 1339 C CA . SER A 1 186 ? 11.648 -4.113 3.15 1 97.88 186 SER A CA 1
ATOM 1340 C C . SER A 1 186 ? 11.719 -5.613 3.438 1 97.88 186 SER A C 1
ATOM 1342 O O . SER A 1 186 ? 12.656 -6.285 3.018 1 97.88 186 SER A O 1
ATOM 1344 N N . GLU A 1 187 ? 10.719 -6.117 4.152 1 97.94 187 GLU A N 1
ATOM 1345 C CA . GLU A 1 187 ? 10.688 -7.531 4.512 1 97.94 187 GLU A CA 1
ATOM 1346 C C . GLU A 1 187 ? 10.625 -8.414 3.271 1 97.94 187 GLU A C 1
ATOM 1348 O O . GLU A 1 187 ? 11.367 -9.391 3.16 1 97.94 187 GLU A O 1
ATOM 1353 N N . THR A 1 188 ? 9.734 -8.086 2.336 1 98.12 188 THR A N 1
ATOM 1354 C CA . THR A 1 188 ? 9.523 -8.938 1.171 1 98.12 188 THR A CA 1
ATOM 1355 C C . THR A 1 188 ? 10.719 -8.875 0.232 1 98.12 188 THR A C 1
ATOM 1357 O O . THR A 1 188 ? 11.055 -9.867 -0.421 1 98.12 188 THR A O 1
ATOM 1360 N N . MET A 1 189 ? 11.359 -7.707 0.207 1 97.19 189 MET A N 1
ATOM 1361 C CA . MET A 1 189 ? 12.562 -7.57 -0.609 1 97.19 189 MET A CA 1
ATOM 1362 C C . MET A 1 189 ? 13.656 -8.523 -0.136 1 97.19 189 MET A C 1
ATOM 1364 O O . MET A 1 189 ? 14.297 -9.195 -0.948 1 97.19 189 MET A O 1
ATOM 1368 N N . VAL A 1 190 ? 13.852 -8.562 1.159 1 96.19 190 VAL A N 1
ATOM 1369 C CA . VAL A 1 190 ? 14.898 -9.414 1.714 1 96.19 190 VAL A CA 1
ATOM 1370 C C . VAL A 1 190 ? 14.57 -10.883 1.452 1 96.19 190 VAL A C 1
ATOM 1372 O O . VAL A 1 190 ? 15.453 -11.68 1.126 1 96.19 190 VAL A O 1
ATOM 1375 N N . VAL A 1 191 ? 13.352 -11.289 1.566 1 96.88 191 VAL A N 1
ATOM 1376 C CA . VAL A 1 191 ? 12.922 -12.664 1.307 1 96.88 191 VAL A CA 1
ATOM 1377 C C . VAL A 1 191 ? 13.133 -13 -0.168 1 96.88 191 VAL A C 1
ATOM 1379 O O . VAL A 1 191 ? 13.68 -14.055 -0.498 1 96.88 191 VAL A O 1
ATOM 1382 N N . ALA A 1 192 ? 12.68 -12.102 -1.079 1 97.12 192 ALA A N 1
ATOM 1383 C CA . ALA A 1 192 ? 12.836 -12.32 -2.516 1 97.12 192 ALA A CA 1
ATOM 1384 C C . ALA A 1 192 ? 14.312 -12.484 -2.881 1 97.12 192 ALA A C 1
ATOM 1386 O O . ALA A 1 192 ? 14.672 -13.406 -3.619 1 97.12 192 ALA A O 1
ATOM 1387 N N . GLU A 1 193 ? 15.148 -11.617 -2.324 1 95.19 193 GLU A N 1
ATOM 1388 C CA . GLU A 1 193 ? 16.578 -11.695 -2.592 1 95.19 193 GLU A CA 1
ATOM 1389 C C . GLU A 1 193 ? 17.172 -13.023 -2.105 1 95.19 193 GLU A C 1
ATOM 1391 O O . GLU A 1 193 ? 18.031 -13.602 -2.764 1 95.19 193 GLU A O 1
ATOM 1396 N N . GLY A 1 194 ? 16.688 -13.445 -0.96 1 93.62 194 GLY A N 1
ATOM 1397 C CA . GLY A 1 194 ? 17.109 -14.734 -0.44 1 93.62 194 GLY A CA 1
ATOM 1398 C C . GLY A 1 194 ? 16.781 -15.891 -1.358 1 93.62 194 GLY A C 1
ATOM 1399 O O . GLY A 1 194 ? 17.406 -16.953 -1.283 1 93.62 194 GLY A O 1
ATOM 1400 N N . GLN A 1 195 ? 15.805 -15.711 -2.25 1 94.75 195 GLN A N 1
ATOM 1401 C CA . GLN A 1 195 ? 15.375 -16.734 -3.191 1 94.75 195 GLN A CA 1
ATOM 1402 C C . GLN A 1 195 ? 15.922 -16.469 -4.59 1 94.75 195 GLN A C 1
ATOM 1404 O O . GLN A 1 195 ? 15.508 -17.109 -5.559 1 94.75 195 GLN A O 1
ATOM 1409 N N . GLY A 1 196 ? 16.781 -15.445 -4.672 1 95.19 196 GLY A N 1
ATOM 1410 C CA . GLY A 1 196 ? 17.453 -15.164 -5.93 1 95.19 196 GLY A CA 1
ATOM 1411 C C . GLY A 1 196 ? 16.672 -14.211 -6.816 1 95.19 196 GLY A C 1
ATOM 1412 O O . GLY A 1 196 ? 17 -14.047 -7.996 1 95.19 196 GLY A O 1
ATOM 1413 N N . VAL A 1 197 ? 15.672 -13.586 -6.34 1 97.44 197 VAL A N 1
ATOM 1414 C CA . VAL A 1 197 ? 14.914 -12.594 -7.098 1 97.44 197 VAL A CA 1
ATOM 1415 C C . VAL A 1 197 ? 15.398 -11.195 -6.738 1 97.44 197 VAL A C 1
ATOM 1417 O O . VAL A 1 197 ? 15.32 -10.781 -5.578 1 97.44 197 VAL A O 1
ATOM 1420 N N . GLU A 1 198 ? 15.812 -10.445 -7.715 1 97.25 198 GLU A N 1
ATOM 1421 C CA . GLU A 1 198 ? 16.328 -9.094 -7.492 1 97.25 198 GLU A CA 1
ATOM 1422 C C . GLU A 1 198 ? 15.219 -8.133 -7.086 1 97.25 198 GLU A C 1
ATOM 1424 O O . GLU A 1 198 ? 14.078 -8.273 -7.531 1 97.25 198 GLU A O 1
ATOM 1429 N N . ALA A 1 199 ? 15.688 -7.141 -6.34 1 96.88 199 ALA A N 1
ATOM 1430 C CA . ALA A 1 199 ? 14.742 -6.129 -5.875 1 96.88 199 ALA A CA 1
ATOM 1431 C C . ALA A 1 199 ? 14.062 -5.438 -7.051 1 96.88 199 ALA A C 1
ATOM 1433 O O . ALA A 1 199 ? 12.852 -5.18 -7.016 1 96.88 199 ALA A O 1
ATOM 1434 N N . SER A 1 200 ? 14.82 -5.129 -8.047 1 97.5 200 SER A N 1
ATOM 1435 C CA . SER A 1 200 ? 14.273 -4.438 -9.211 1 97.5 200 SER A CA 1
ATOM 1436 C C . SER A 1 200 ? 13.195 -5.266 -9.891 1 97.5 200 SER A C 1
ATOM 1438 O O . SER A 1 200 ? 12.188 -4.723 -10.352 1 97.5 200 SER A O 1
ATOM 1440 N N . THR A 1 201 ? 13.367 -6.574 -9.977 1 98 201 THR A N 1
ATOM 1441 C CA . THR A 1 201 ? 12.375 -7.473 -10.555 1 98 201 THR A CA 1
ATOM 1442 C C . THR A 1 201 ? 11.109 -7.504 -9.703 1 98 201 THR A C 1
ATOM 1444 O O . THR A 1 201 ? 10 -7.387 -10.227 1 98 201 THR A O 1
ATOM 1447 N N . LEU A 1 202 ? 11.312 -7.652 -8.422 1 98.38 202 LEU A N 1
ATOM 1448 C CA . LEU A 1 202 ? 10.18 -7.66 -7.504 1 98.38 202 LEU A CA 1
ATOM 1449 C C . LEU A 1 202 ? 9.344 -6.395 -7.664 1 98.38 202 LEU A C 1
ATOM 1451 O O . LEU A 1 202 ? 8.125 -6.469 -7.852 1 98.38 202 LEU A O 1
ATOM 1455 N N . PHE A 1 203 ? 9.969 -5.215 -7.641 1 98.31 203 PHE A N 1
ATOM 1456 C CA . PHE A 1 203 ? 9.266 -3.938 -7.695 1 98.31 203 PHE A CA 1
ATOM 1457 C C . PHE A 1 203 ? 8.57 -3.76 -9.039 1 98.31 203 PHE A C 1
ATOM 1459 O O . PHE A 1 203 ? 7.469 -3.215 -9.109 1 98.31 203 PHE A O 1
ATOM 1466 N N . SER A 1 204 ? 9.234 -4.227 -10.055 1 97.81 204 SER A N 1
ATOM 1467 C CA . SER A 1 204 ? 8.641 -4.125 -11.383 1 97.81 204 SER A CA 1
ATOM 1468 C C . SER A 1 204 ? 7.34 -4.922 -11.469 1 97.81 204 SER A C 1
ATOM 1470 O O . SER A 1 204 ? 6.363 -4.465 -12.062 1 97.81 204 SER A O 1
ATOM 1472 N N . VAL A 1 205 ? 7.285 -6.059 -10.898 1 98.5 205 VAL A N 1
ATOM 1473 C CA . VAL A 1 205 ? 6.094 -6.902 -10.93 1 98.5 205 VAL A CA 1
ATOM 1474 C C . VAL A 1 205 ? 5.016 -6.305 -10.023 1 98.5 205 VAL A C 1
ATOM 1476 O O . VAL A 1 205 ? 3.838 -6.273 -10.391 1 98.5 205 VAL A O 1
ATOM 1479 N N . LEU A 1 206 ? 5.422 -5.84 -8.828 1 98.44 206 LEU A N 1
ATOM 1480 C CA . LEU A 1 206 ? 4.473 -5.211 -7.91 1 98.44 206 LEU A CA 1
ATOM 1481 C C . LEU A 1 206 ? 3.766 -4.039 -8.586 1 98.44 206 LEU A C 1
ATOM 1483 O O . LEU A 1 206 ? 2.574 -3.814 -8.352 1 98.44 206 LEU A O 1
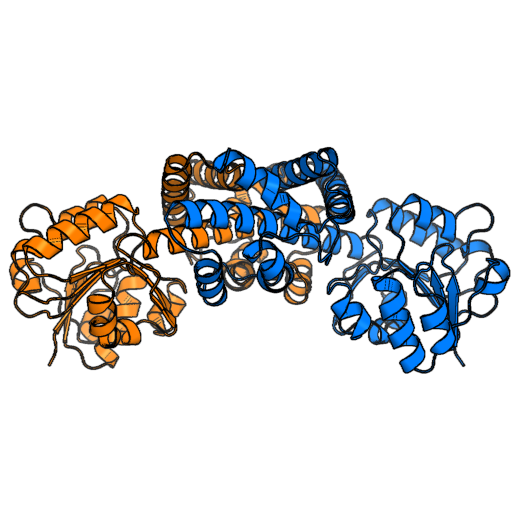ATOM 1487 N N . GLU A 1 207 ? 4.496 -3.287 -9.375 1 97.62 207 GLU A N 1
ATOM 1488 C CA . GLU A 1 207 ? 3.93 -2.137 -10.07 1 97.62 207 GLU A CA 1
ATOM 1489 C C . GLU A 1 207 ? 2.705 -2.535 -10.891 1 97.62 207 GLU A C 1
ATOM 1491 O O . GLU A 1 207 ? 1.761 -1.753 -11.023 1 97.62 207 GLU A O 1
ATOM 1496 N N . ALA A 1 208 ? 2.68 -3.758 -11.359 1 97.69 208 ALA A N 1
ATOM 1497 C CA . ALA A 1 208 ? 1.595 -4.223 -12.219 1 97.69 208 ALA A CA 1
ATOM 1498 C C . ALA A 1 208 ? 0.647 -5.145 -11.461 1 97.69 208 ALA A C 1
ATOM 1500 O O . ALA A 1 208 ? -0.231 -5.773 -12.062 1 97.69 208 ALA A O 1
ATOM 1501 N N . SER A 1 209 ? 0.806 -5.277 -10.188 1 98.5 209 SER A N 1
ATOM 1502 C CA . SER A 1 209 ? 0.068 -6.266 -9.414 1 98.5 209 SER A CA 1
ATOM 1503 C C . SER A 1 209 ? -0.697 -5.609 -8.266 1 98.5 209 SER A C 1
ATOM 1505 O O . SER A 1 209 ? -0.646 -4.391 -8.102 1 98.5 209 SER A O 1
ATOM 1507 N N . SER A 1 210 ? -1.414 -6.379 -7.492 1 98.31 210 SER A N 1
ATOM 1508 C CA . SER A 1 210 ? -2.262 -5.898 -6.406 1 98.31 210 SER A CA 1
ATOM 1509 C C . SER A 1 210 ? -1.427 -5.328 -5.262 1 98.31 210 SER A C 1
ATOM 1511 O O . SER A 1 210 ? -1.947 -4.613 -4.406 1 98.31 210 SER A O 1
ATOM 1513 N N . GLY A 1 211 ? -0.119 -5.605 -5.25 1 98.5 211 GLY A N 1
ATOM 1514 C CA . GLY A 1 211 ? 0.76 -5.125 -4.195 1 98.5 211 GLY A CA 1
ATOM 1515 C C . GLY A 1 211 ? 1.295 -3.73 -4.453 1 98.5 211 GLY A C 1
ATOM 1516 O O . GLY A 1 211 ? 2.076 -3.203 -3.656 1 98.5 211 GLY A O 1
ATOM 1517 N N . HIS A 1 212 ? 0.841 -3.082 -5.543 1 98.69 212 HIS A N 1
ATOM 1518 C CA . HIS A 1 212 ? 1.289 -1.739 -5.895 1 98.69 212 HIS A CA 1
ATOM 1519 C C . HIS A 1 212 ? 0.855 -0.721 -4.848 1 98.69 212 HIS A C 1
ATOM 1521 O O . HIS A 1 212 ? -0.247 -0.816 -4.301 1 98.69 212 HIS A O 1
ATOM 1527 N N . SER A 1 213 ? 1.738 0.294 -4.652 1 98.62 213 SER A N 1
ATOM 1528 C CA . SER A 1 213 ? 1.393 1.42 -3.793 1 98.62 213 SER A CA 1
ATOM 1529 C C . SER A 1 213 ? 2.158 2.676 -4.191 1 98.62 213 SER A C 1
ATOM 1531 O O . SER A 1 213 ? 3.225 2.592 -4.801 1 98.62 213 SER A O 1
ATOM 1533 N N . ARG A 1 214 ? 1.653 3.83 -3.877 1 98.31 214 ARG A N 1
ATOM 1534 C CA . ARG A 1 214 ? 2.365 5.086 -4.086 1 98.31 214 ARG A CA 1
ATOM 1535 C C . ARG A 1 214 ? 3.641 5.137 -3.252 1 98.31 214 ARG A C 1
ATOM 1537 O O . ARG A 1 214 ? 4.648 5.699 -3.686 1 98.31 214 ARG A O 1
ATOM 1544 N N . ALA A 1 215 ? 3.598 4.566 -2.041 1 98 215 ALA A N 1
ATOM 1545 C CA . ALA A 1 215 ? 4.797 4.508 -1.207 1 98 215 ALA A CA 1
ATOM 1546 C C . ALA A 1 215 ? 5.949 3.838 -1.952 1 98 215 ALA A C 1
ATOM 1548 O O . ALA A 1 215 ? 7.098 4.277 -1.853 1 98 215 ALA A O 1
ATOM 1549 N N . MET A 1 216 ? 5.621 2.797 -2.668 1 98.06 216 MET A N 1
ATOM 1550 C CA . MET A 1 216 ? 6.664 2.121 -3.436 1 98.06 216 MET A CA 1
ATOM 1551 C C . MET A 1 216 ? 7.203 3.031 -4.535 1 98.06 216 MET A C 1
ATOM 1553 O O . MET A 1 216 ? 8.398 2.998 -4.84 1 98.06 216 MET A O 1
ATOM 1557 N N . GLU A 1 217 ? 6.336 3.873 -5.109 1 97.5 217 GLU A N 1
ATOM 1558 C CA . GLU A 1 217 ? 6.754 4.809 -6.152 1 97.5 217 GLU A CA 1
ATOM 1559 C C . GLU A 1 217 ? 7.684 5.879 -5.59 1 97.5 217 GLU A C 1
ATOM 1561 O O . GLU A 1 217 ? 8.656 6.262 -6.238 1 97.5 217 GLU A O 1
ATOM 1566 N N . VAL A 1 218 ? 7.359 6.309 -4.453 1 97.25 218 VAL A N 1
ATOM 1567 C CA . VAL A 1 218 ? 8.062 7.441 -3.861 1 97.25 218 VAL A CA 1
ATOM 1568 C C . VAL A 1 218 ? 9.375 6.965 -3.232 1 97.25 218 VAL A C 1
ATOM 1570 O O . VAL A 1 218 ? 10.43 7.555 -3.461 1 97.25 218 VAL A O 1
ATOM 1573 N N . PHE A 1 219 ? 9.336 5.82 -2.539 1 97.62 219 PHE A N 1
ATOM 1574 C CA . PHE A 1 219 ? 10.445 5.438 -1.676 1 97.62 219 PHE A CA 1
ATOM 1575 C C . PHE A 1 219 ? 11.211 4.262 -2.271 1 97.62 219 PHE A C 1
ATOM 1577 O O . PHE A 1 219 ? 12.281 3.889 -1.771 1 97.62 219 PHE A O 1
ATOM 1584 N N . GLY A 1 220 ? 10.719 3.648 -3.338 1 97.75 220 GLY A N 1
ATOM 1585 C CA . GLY A 1 220 ? 11.227 2.389 -3.861 1 97.75 220 GLY A CA 1
ATOM 1586 C C . GLY A 1 220 ? 12.688 2.459 -4.277 1 97.75 220 GLY A C 1
ATOM 1587 O O . GLY A 1 220 ? 13.43 1.493 -4.102 1 97.75 220 GLY A O 1
ATOM 1588 N N . GLU A 1 221 ? 13.102 3.58 -4.859 1 97.56 221 GLU A N 1
ATOM 1589 C CA . GLU A 1 221 ? 14.469 3.688 -5.344 1 97.56 221 GLU A CA 1
ATOM 1590 C C . GLU A 1 221 ? 15.469 3.598 -4.195 1 97.56 221 GLU A C 1
ATOM 1592 O O . GLU A 1 221 ? 16.516 2.957 -4.324 1 97.56 221 GLU A O 1
ATOM 1597 N N . ASN A 1 222 ? 15.18 4.305 -3.074 1 97.75 222 ASN A N 1
ATOM 1598 C CA . ASN A 1 222 ? 16.031 4.188 -1.896 1 97.75 222 ASN A CA 1
ATOM 1599 C C . ASN A 1 222 ? 16.188 2.736 -1.454 1 97.75 222 ASN A C 1
ATOM 1601 O O . ASN A 1 222 ? 17.281 2.301 -1.101 1 97.75 222 ASN A O 1
ATOM 1605 N 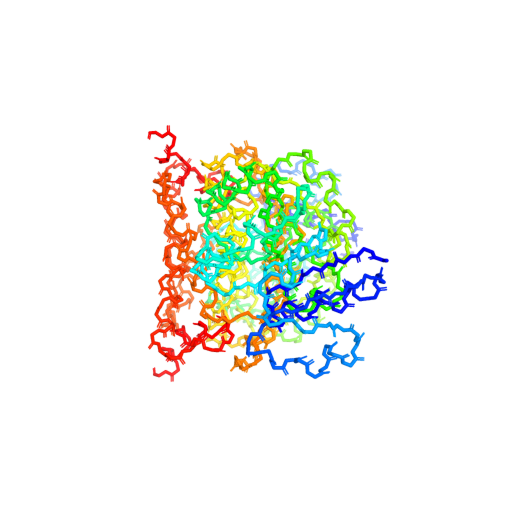N . LEU A 1 223 ? 15.117 1.996 -1.512 1 97.62 223 LEU A N 1
ATOM 1606 C CA . LEU A 1 223 ? 15.125 0.6 -1.09 1 97.62 223 LEU A CA 1
ATOM 1607 C C . LEU A 1 223 ? 15.914 -0.262 -2.07 1 97.62 223 LEU A C 1
ATOM 1609 O O . LEU A 1 223 ? 16.797 -1.022 -1.664 1 97.62 223 LEU A O 1
ATOM 1613 N N . LYS A 1 224 ? 15.602 -0.143 -3.369 1 97.12 224 LYS A N 1
ATOM 1614 C CA . LYS A 1 224 ? 16.281 -0.938 -4.391 1 97.12 224 LYS A CA 1
ATOM 1615 C C . LYS A 1 224 ? 17.797 -0.716 -4.344 1 97.12 224 LYS A C 1
ATOM 1617 O O . LYS A 1 224 ? 18.562 -1.66 -4.508 1 97.12 224 LYS A O 1
ATOM 1622 N N . ASP A 1 225 ? 18.188 0.578 -4.051 1 95.56 225 ASP A N 1
ATOM 1623 C CA . ASP A 1 225 ? 19.609 0.943 -4.023 1 95.56 225 ASP A CA 1
ATOM 1624 C C . ASP A 1 225 ? 20.219 0.62 -2.666 1 95.56 225 ASP A C 1
ATOM 1626 O O . ASP A 1 225 ? 21.453 0.665 -2.512 1 95.56 225 ASP A O 1
ATOM 1630 N N . GLU A 1 226 ? 19.391 0.339 -1.765 1 94.19 226 GLU A N 1
ATOM 1631 C CA . GLU A 1 226 ? 19.828 0.147 -0.386 1 94.19 226 GLU A CA 1
ATOM 1632 C C . GLU A 1 226 ? 20.688 1.317 0.088 1 94.19 226 GLU A C 1
ATOM 1634 O O . GLU A 1 226 ? 21.75 1.116 0.689 1 94.19 226 GLU A O 1
ATOM 1639 N N . SER A 1 227 ? 20.312 2.486 -0.303 1 94.88 227 SER A N 1
ATOM 1640 C CA . SER A 1 227 ? 20.906 3.756 0.103 1 94.88 227 SER A CA 1
ATOM 1641 C C . SER A 1 227 ? 19.844 4.715 0.638 1 94.88 227 SER A C 1
ATOM 1643 O O . SER A 1 227 ? 18.781 4.887 0.025 1 94.88 227 SER A O 1
ATOM 1645 N N . PHE A 1 228 ? 20.172 5.289 1.763 1 96.44 228 PHE A N 1
ATOM 1646 C CA . PHE A 1 228 ? 19.141 6 2.51 1 96.44 228 PHE A CA 1
ATOM 1647 C C . PHE A 1 228 ? 19.562 7.445 2.764 1 96.44 228 PHE A C 1
ATOM 1649 O O . PHE A 1 228 ? 18.984 8.125 3.617 1 96.44 228 PHE A O 1
ATOM 1656 N N . ASP A 1 229 ? 20.469 7.949 2.01 1 95.94 229 ASP A N 1
ATOM 1657 C CA . ASP A 1 229 ? 21 9.305 2.166 1 95.94 229 ASP A CA 1
ATOM 1658 C C . ASP A 1 229 ? 20.109 10.32 1.456 1 95.94 229 ASP A C 1
ATOM 1660 O O . ASP A 1 229 ? 20.109 11.5 1.804 1 95.94 229 ASP A O 1
ATOM 1664 N N . ASN A 1 230 ? 19.453 9.875 0.38 1 96.19 230 ASN A N 1
ATOM 1665 C CA . ASN A 1 230 ? 18.438 10.727 -0.232 1 96.19 230 ASN A CA 1
ATOM 1666 C C . ASN A 1 230 ? 17.188 10.805 0.626 1 96.19 230 ASN A C 1
ATOM 1668 O O . ASN A 1 230 ? 16.297 9.953 0.513 1 96.19 230 ASN A O 1
ATOM 1672 N N . VAL A 1 231 ? 17.062 11.852 1.37 1 96.56 231 VAL A N 1
ATOM 1673 C CA . VAL A 1 231 ? 16.016 11.922 2.385 1 96.56 231 VAL A CA 1
ATOM 1674 C C . VAL A 1 231 ? 14.742 12.523 1.777 1 96.56 231 VAL A C 1
ATOM 1676 O O . VAL A 1 231 ? 14.688 13.719 1.491 1 96.56 231 VAL A O 1
ATOM 1679 N N . LEU A 1 232 ? 13.789 11.703 1.641 1 96.5 232 LEU A N 1
ATOM 1680 C CA . LEU A 1 232 ? 12.477 12.133 1.165 1 96.5 232 LEU A CA 1
ATOM 1681 C C . LEU A 1 232 ? 11.555 12.445 2.334 1 96.5 232 LEU A C 1
ATOM 1683 O O . LEU A 1 232 ? 10.742 13.375 2.258 1 96.5 232 LEU A O 1
ATOM 1687 N N . PHE A 1 233 ? 11.68 11.75 3.361 1 97 233 PHE A N 1
ATOM 1688 C CA . PHE A 1 233 ? 11.023 11.906 4.652 1 97 233 PHE A CA 1
ATOM 1689 C C . PHE A 1 233 ? 11.844 11.25 5.758 1 97 233 PHE A C 1
ATOM 1691 O O . PHE A 1 233 ? 11.961 10.023 5.801 1 97 233 PHE A O 1
ATOM 1698 N N . SER A 1 234 ? 12.336 11.992 6.633 1 96.62 234 SER A N 1
ATOM 1699 C CA . SER A 1 234 ? 13.344 11.477 7.559 1 96.62 234 SER A CA 1
ATOM 1700 C C . SER A 1 234 ? 12.75 10.422 8.484 1 96.62 234 SER A C 1
ATOM 1702 O O . SER A 1 234 ? 11.562 10.469 8.812 1 96.62 234 SER A O 1
ATOM 1704 N N . LEU A 1 235 ? 13.625 9.516 8.883 1 97.88 235 LEU A N 1
ATOM 1705 C CA . LEU A 1 235 ? 13.242 8.484 9.836 1 97.88 235 LEU A CA 1
ATOM 1706 C C . LEU A 1 235 ? 12.758 9.102 11.141 1 97.88 235 LEU A C 1
ATOM 1708 O O . LEU A 1 235 ? 11.789 8.625 11.742 1 97.88 235 LEU A O 1
ATOM 1712 N N . ALA A 1 236 ? 13.375 10.164 11.594 1 96.62 236 ALA A N 1
ATOM 1713 C CA . ALA A 1 236 ? 12.977 10.852 12.82 1 96.62 236 ALA A CA 1
ATOM 1714 C C . ALA A 1 236 ? 11.562 11.398 12.703 1 96.62 236 ALA A C 1
ATOM 1716 O O . ALA A 1 236 ? 10.758 11.266 13.633 1 96.62 236 ALA A O 1
ATOM 1717 N N . HIS A 1 237 ? 11.258 12.031 11.602 1 96.31 237 HIS A N 1
ATOM 1718 C CA . HIS A 1 237 ? 9.93 12.594 11.398 1 96.31 237 HIS A CA 1
ATOM 1719 C C . HIS A 1 237 ? 8.875 11.492 11.336 1 96.31 237 HIS A C 1
ATOM 1721 O O . HIS A 1 237 ? 7.789 11.641 11.898 1 96.31 237 HIS A O 1
ATOM 1727 N N . MET A 1 238 ? 9.195 10.406 10.633 1 98.06 238 MET A N 1
ATOM 1728 C CA . MET A 1 238 ? 8.258 9.297 10.562 1 98.06 238 MET A CA 1
ATOM 1729 C C . MET A 1 238 ? 8 8.703 11.938 1 98.06 238 MET A C 1
ATOM 1731 O O . MET A 1 238 ? 6.852 8.453 12.312 1 98.06 238 MET A O 1
ATOM 1735 N N . ALA A 1 239 ? 9.086 8.516 12.656 1 97.69 239 ALA A N 1
ATOM 1736 C CA . ALA A 1 239 ? 8.953 7.961 14 1 97.69 239 ALA A CA 1
A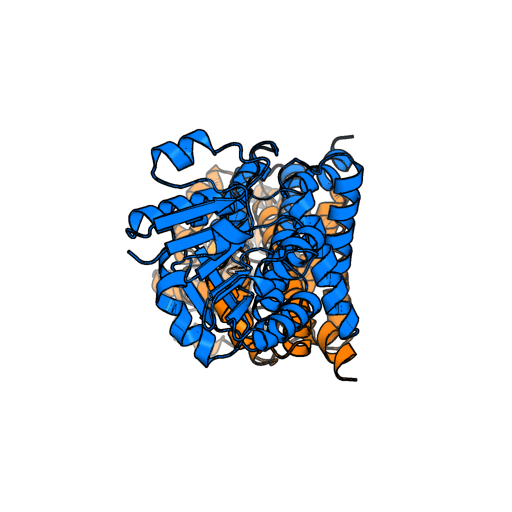TOM 1737 C C . ALA A 1 239 ? 8.07 8.844 14.875 1 97.69 239 ALA A C 1
ATOM 1739 O O . ALA A 1 239 ?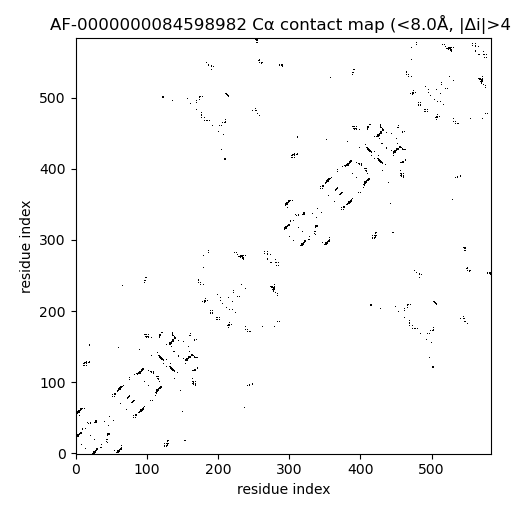 7.23 8.352 15.625 1 97.69 239 ALA A O 1
ATOM 1740 N N . LYS A 1 240 ? 8.25 10.109 14.789 1 96.38 240 LYS A N 1
ATOM 1741 C CA . LYS A 1 240 ? 7.41 11.055 15.523 1 96.38 240 LYS A CA 1
ATOM 1742 C C . LYS A 1 240 ? 5.941 10.898 15.148 1 96.38 240 LYS A C 1
ATOM 1744 O O . LYS A 1 240 ? 5.07 10.867 16.016 1 96.38 240 LYS A O 1
ATOM 1749 N N . ASP A 1 241 ? 5.672 10.844 13.852 1 98.19 241 ASP A N 1
ATOM 1750 C CA . ASP A 1 241 ? 4.301 10.719 13.375 1 98.19 241 ASP A CA 1
ATOM 1751 C C . ASP A 1 241 ? 3.672 9.414 13.852 1 98.19 241 ASP A C 1
ATOM 1753 O O . ASP A 1 241 ? 2.479 9.367 14.164 1 98.19 241 ASP A O 1
ATOM 1757 N N . LEU A 1 242 ? 4.484 8.328 13.859 1 98.56 242 LEU A N 1
ATOM 1758 C CA . LEU A 1 242 ? 3.982 7.035 14.32 1 98.56 242 LEU A CA 1
ATOM 1759 C C . LEU A 1 242 ? 3.658 7.074 15.805 1 98.56 242 LEU A C 1
ATOM 1761 O O . LEU A 1 242 ? 2.691 6.449 16.25 1 98.56 242 LEU A O 1
ATOM 1765 N N . GLU A 1 243 ? 4.449 7.758 16.547 1 97.5 243 GLU A N 1
ATOM 1766 C CA . GLU A 1 243 ? 4.152 7.934 17.969 1 97.5 243 GLU A CA 1
ATOM 1767 C C . GLU A 1 243 ? 2.846 8.703 18.172 1 97.5 243 GLU A C 1
ATOM 1769 O O . GLU A 1 243 ? 2.037 8.344 19.031 1 97.5 243 GLU A O 1
ATOM 1774 N N . LEU A 1 244 ? 2.666 9.742 17.438 1 97.69 244 LEU A N 1
ATOM 1775 C CA . LEU A 1 244 ? 1.427 10.508 17.5 1 97.69 244 LEU A CA 1
ATOM 1776 C C . LEU A 1 244 ? 0.231 9.641 17.125 1 97.69 244 LEU A C 1
ATOM 1778 O O . LEU A 1 244 ? -0.826 9.727 17.75 1 97.69 244 LEU A O 1
ATOM 1782 N N . TYR A 1 245 ? 0.395 8.812 16.078 1 98.5 245 TYR A N 1
ATOM 1783 C CA . TYR A 1 245 ? -0.667 7.895 15.68 1 98.5 245 TYR A CA 1
ATOM 1784 C C . TYR A 1 245 ? -1.016 6.941 16.812 1 98.5 245 TYR A C 1
ATOM 1786 O O . TYR A 1 245 ? -2.191 6.695 17.094 1 98.5 245 TYR A O 1
ATOM 1794 N N . MET A 1 246 ? 0.021 6.352 17.422 1 98 246 MET A N 1
ATOM 1795 C CA . MET A 1 246 ? -0.215 5.398 18.5 1 98 246 MET A CA 1
ATOM 1796 C C . MET A 1 246 ? -0.927 6.07 19.672 1 98 246 MET A C 1
ATOM 1798 O O . MET A 1 246 ? -1.805 5.469 20.297 1 98 246 MET A O 1
ATOM 1802 N N . LYS A 1 247 ? -0.566 7.27 19.969 1 96.44 247 LYS A N 1
ATOM 1803 C CA . LYS A 1 247 ? -1.266 8.023 21 1 96.44 247 LYS A CA 1
ATOM 1804 C C . LYS A 1 247 ? -2.738 8.203 20.656 1 96.44 247 LYS A C 1
ATOM 1806 O O . LYS A 1 247 ? -3.613 8.031 21.5 1 96.44 247 LYS A O 1
ATOM 1811 N N . LEU A 1 248 ? -2.988 8.547 19.484 1 95.81 248 LEU A N 1
ATOM 1812 C CA . LEU A 1 248 ? -4.352 8.734 19 1 95.81 248 LEU A CA 1
ATOM 1813 C C . LEU A 1 248 ? -5.156 7.445 19.141 1 95.81 248 LEU A C 1
ATOM 1815 O O . LEU A 1 248 ? -6.301 7.469 19.609 1 95.81 248 LEU A O 1
ATOM 1819 N N . SER A 1 249 ? -4.562 6.312 18.672 1 95.62 249 SER A N 1
ATOM 1820 C CA . SER A 1 249 ? -5.227 5.016 18.703 1 95.62 249 SER A CA 1
ATOM 1821 C C . SER A 1 249 ? -5.531 4.594 20.141 1 95.62 249 SER A C 1
ATOM 1823 O O . SER A 1 249 ? -6.551 3.955 20.406 1 95.62 249 SER A O 1
ATOM 1825 N N . ASN A 1 250 ? -4.68 4.922 21.031 1 92.19 250 ASN A N 1
ATOM 1826 C CA . ASN A 1 250 ? -4.844 4.566 22.438 1 92.19 250 ASN A CA 1
ATOM 1827 C C . ASN A 1 250 ? -5.996 5.336 23.078 1 92.19 250 ASN A C 1
ATOM 1829 O O . ASN A 1 250 ? -6.582 4.879 24.062 1 92.19 250 ASN A O 1
ATOM 1833 N N . GLN A 1 251 ? -6.27 6.492 22.594 1 88.62 251 GLN A N 1
ATOM 1834 C CA . GLN A 1 251 ? -7.406 7.258 23.094 1 88.62 251 GLN A CA 1
ATOM 1835 C C . GLN A 1 251 ? -8.711 6.5 22.891 1 88.62 251 GLN A C 1
ATOM 1837 O O . GLN A 1 251 ? -9.656 6.66 23.672 1 88.62 251 GLN A O 1
ATOM 1842 N N . SER A 1 252 ? -8.812 5.609 21.906 1 79.44 252 SER A N 1
ATOM 1843 C CA . SER A 1 252 ? -10.023 4.844 21.625 1 79.44 252 SER A CA 1
ATOM 1844 C C . SER A 1 252 ? -9.859 3.381 22.031 1 79.44 252 SER A C 1
ATOM 1846 O O . SER A 1 252 ? -10.719 2.549 21.734 1 79.44 252 SER A O 1
ATOM 1848 N N . THR A 1 253 ? -8.781 3.012 22.578 1 83.5 253 THR A N 1
ATOM 1849 C CA . THR A 1 253 ? -8.453 1.668 23.031 1 83.5 253 THR A CA 1
ATOM 1850 C C . THR A 1 253 ? -8.57 0.661 21.891 1 83.5 253 THR A C 1
ATOM 1852 O O . THR A 1 253 ? -9.047 -0.459 22.094 1 83.5 253 THR A O 1
ATOM 1855 N N . THR A 1 254 ? -8.305 1.082 20.75 1 87.25 254 THR A N 1
ATOM 1856 C CA . THR A 1 254 ? -8.383 0.223 19.562 1 87.25 254 THR A CA 1
ATOM 1857 C C . THR A 1 254 ? -7.148 -0.668 19.469 1 87.25 254 THR A C 1
ATOM 1859 O O . THR A 1 254 ? -6.02 -0.185 19.547 1 87.25 254 THR A O 1
ATOM 1862 N N . PRO A 1 255 ? -7.344 -1.975 19.25 1 91.88 255 PRO A N 1
ATOM 1863 C CA . PRO A 1 255 ? -6.172 -2.811 19 1 91.88 255 PRO A CA 1
ATOM 1864 C C . PRO A 1 255 ? -5.445 -2.428 17.703 1 91.88 255 PRO A C 1
ATOM 1866 O O . PRO A 1 255 ? -6.086 -2.188 16.688 1 91.88 255 PRO A O 1
ATOM 1869 N N . GLN A 1 256 ? -4.156 -2.303 17.797 1 96.88 256 GLN A N 1
ATOM 1870 C CA . GLN A 1 256 ? -3.32 -1.909 16.672 1 96.88 256 GLN A CA 1
ATOM 1871 C C . GLN A 1 256 ? -2.127 -2.848 16.516 1 96.88 256 GLN A C 1
ATOM 1873 O O . GLN A 1 256 ? -0.976 -2.412 16.578 1 96.88 256 GLN A O 1
ATOM 1878 N N . PRO A 1 257 ? -2.363 -4.148 16.297 1 97.44 257 PRO A N 1
ATOM 1879 C CA . PRO A 1 257 ? -1.234 -5.078 16.328 1 97.44 257 PRO A CA 1
ATOM 1880 C C . PRO A 1 257 ? -0.192 -4.777 15.25 1 97.44 257 PRO A C 1
ATOM 1882 O O . PRO A 1 257 ? 1.01 -4.785 15.531 1 97.44 257 PRO A O 1
ATOM 1885 N N . VAL A 1 258 ? -0.555 -4.535 14.023 1 98.69 258 VAL A N 1
ATOM 1886 C CA . VAL A 1 258 ? 0.394 -4.289 12.938 1 98.69 258 VAL A CA 1
ATOM 1887 C C . VAL A 1 258 ? 1.074 -2.936 13.148 1 98.69 258 VAL A C 1
ATOM 1889 O O . VAL A 1 258 ? 2.303 -2.838 13.094 1 98.69 258 VAL A O 1
ATOM 1892 N N . SER A 1 259 ? 0.281 -1.9 13.453 1 98.62 259 SER A N 1
ATOM 1893 C CA . SER A 1 259 ? 0.812 -0.556 13.656 1 98.62 259 SER A CA 1
ATOM 1894 C C . SER A 1 259 ? 1.784 -0.518 14.828 1 98.62 259 SER A C 1
ATOM 1896 O O . SER A 1 259 ? 2.764 0.23 14.805 1 98.62 259 SER A O 1
ATOM 1898 N N . SER A 1 260 ? 1.471 -1.314 15.844 1 98.31 260 SER A N 1
ATOM 1899 C CA . SER A 1 260 ? 2.332 -1.335 17.031 1 98.31 260 SER A CA 1
ATOM 1900 C C . SER A 1 260 ? 3.723 -1.856 16.688 1 98.31 260 SER A C 1
ATOM 1902 O O . SER A 1 260 ? 4.727 -1.305 17.141 1 98.31 260 SER A O 1
ATOM 1904 N N . ILE A 1 261 ? 3.781 -2.902 15.898 1 98.5 261 ILE A N 1
ATOM 1905 C CA . ILE A 1 261 ? 5.074 -3.471 15.531 1 98.5 261 ILE A CA 1
ATOM 1906 C C . ILE A 1 261 ? 5.812 -2.516 14.602 1 98.5 261 ILE A C 1
ATOM 1908 O O . ILE A 1 261 ? 7.031 -2.346 14.711 1 98.5 261 ILE A O 1
ATOM 1912 N N . VAL A 1 262 ? 5.125 -1.906 13.68 1 98.75 262 VAL A N 1
ATOM 1913 C CA . VAL A 1 262 ? 5.73 -0.932 12.773 1 98.75 262 VAL A CA 1
ATOM 1914 C C . VAL A 1 262 ? 6.328 0.218 13.586 1 98.75 262 VAL A C 1
ATOM 1916 O O . VAL A 1 262 ? 7.477 0.612 13.359 1 98.75 262 VAL A O 1
ATOM 1919 N N . SER A 1 263 ? 5.539 0.729 14.539 1 98.56 263 SER A N 1
ATOM 1920 C CA . SER A 1 263 ? 6.008 1.82 15.383 1 98.56 263 SER A CA 1
ATOM 1921 C C . SER A 1 263 ? 7.273 1.428 16.141 1 98.56 263 SER A C 1
ATOM 1923 O O . SER A 1 263 ? 8.211 2.225 16.25 1 98.56 263 SER A O 1
ATOM 1925 N N . GLN A 1 264 ? 7.34 0.225 16.609 1 97.75 264 GLN A N 1
ATOM 1926 C CA . GLN A 1 264 ? 8.5 -0.239 17.359 1 97.75 264 GLN A CA 1
ATOM 1927 C C . GLN A 1 264 ? 9.727 -0.361 16.453 1 97.75 264 GLN A C 1
ATOM 1929 O O . GLN A 1 264 ? 10.852 -0.101 16.891 1 97.75 264 GLN A O 1
ATOM 1934 N N . LEU A 1 265 ? 9.562 -0.816 15.25 1 97.56 265 LEU A N 1
ATOM 1935 C CA . LEU A 1 265 ? 10.68 -0.901 14.312 1 97.56 265 LEU A CA 1
ATOM 1936 C C . LEU A 1 265 ? 11.312 0.468 14.102 1 97.56 265 LEU A C 1
ATOM 1938 O O . LEU A 1 265 ? 12.539 0.595 14.109 1 97.56 265 LEU A O 1
ATOM 1942 N N . TYR A 1 266 ? 10.516 1.473 13.945 1 98 266 TYR A N 1
ATOM 1943 C CA . TYR A 1 266 ? 11.039 2.814 13.703 1 98 266 TYR A CA 1
ATOM 1944 C C . TYR A 1 266 ? 11.68 3.379 14.969 1 98 266 TYR A C 1
ATOM 1946 O O . TYR A 1 266 ? 12.672 4.109 14.891 1 98 266 TYR A O 1
ATOM 1954 N N . ARG A 1 267 ? 11.141 3.059 16.125 1 96.56 267 ARG A N 1
ATOM 1955 C CA . ARG A 1 267 ? 11.781 3.451 17.375 1 96.56 267 ARG A CA 1
ATOM 1956 C C . ARG A 1 267 ? 13.156 2.807 17.516 1 96.56 267 ARG A C 1
ATOM 1958 O O . ARG A 1 267 ? 14.109 3.455 17.953 1 96.56 267 ARG A O 1
ATOM 1965 N N . LEU A 1 268 ? 13.227 1.534 17.125 1 95.62 268 LEU A N 1
ATOM 1966 C CA . LEU A 1 268 ? 14.5 0.827 17.156 1 95.62 268 LEU A CA 1
ATOM 1967 C C . LEU A 1 268 ? 15.508 1.476 16.219 1 95.62 268 LEU A C 1
ATOM 1969 O O . LEU A 1 268 ? 16.688 1.617 16.562 1 95.62 268 LEU A O 1
ATOM 1973 N N . ALA A 1 269 ? 15.031 1.835 15.031 1 94.94 269 ALA A N 1
ATOM 1974 C CA . ALA A 1 269 ? 15.906 2.463 14.047 1 94.94 269 ALA A CA 1
ATOM 1975 C C . ALA A 1 269 ? 16.438 3.801 14.562 1 94.94 269 ALA A C 1
ATOM 1977 O O . ALA A 1 269 ? 17.578 4.168 14.289 1 94.94 269 ALA A O 1
ATOM 1978 N N . LEU A 1 270 ? 15.617 4.566 15.289 1 93.94 270 LEU A N 1
ATOM 1979 C CA . LEU A 1 270 ? 16.031 5.836 15.875 1 93.94 270 LEU A CA 1
ATOM 1980 C C . LEU A 1 270 ? 17.203 5.629 16.844 1 93.94 270 LEU A C 1
ATOM 1982 O O . LEU A 1 270 ? 18.109 6.461 16.906 1 93.94 270 LEU A O 1
ATOM 1986 N N . GLN A 1 271 ? 17.172 4.551 17.516 1 90.19 271 GLN A N 1
ATOM 1987 C CA . GLN A 1 271 ? 18.203 4.254 18.5 1 90.19 271 GLN A CA 1
ATOM 1988 C C . GLN A 1 271 ? 19.516 3.881 17.844 1 90.19 271 GLN A C 1
ATOM 1990 O O . GLN A 1 271 ? 20.594 4.023 18.438 1 90.19 271 GLN A O 1
ATOM 1995 N N . GLN A 1 272 ? 19.516 3.496 16.625 1 89.56 272 GLN A N 1
ATOM 1996 C CA . GLN A 1 272 ? 20.719 3.098 15.898 1 89.56 272 GLN A CA 1
ATOM 1997 C C . GLN A 1 272 ? 21.281 4.262 15.094 1 89.56 272 GLN A C 1
ATOM 1999 O O . GLN A 1 272 ? 21.969 4.055 14.086 1 89.56 272 GLN A O 1
ATOM 2004 N N . LYS A 1 273 ? 20.953 5.457 15.477 1 84.25 273 LYS A N 1
ATOM 2005 C CA . LYS A 1 273 ? 21.484 6.707 14.945 1 84.25 273 LYS A CA 1
ATOM 2006 C C . LYS A 1 273 ? 21.141 6.859 13.461 1 84.25 273 LYS A C 1
ATOM 2008 O O . LYS A 1 273 ? 22 7.273 12.664 1 84.25 273 LYS A O 1
ATOM 2013 N N . LYS A 1 274 ? 19.969 6.469 13.102 1 86.62 274 LYS A N 1
ATOM 2014 C CA . LYS A 1 274 ? 19.5 6.574 11.719 1 86.62 274 LYS A CA 1
ATOM 2015 C C . LYS A 1 274 ? 18.484 7.703 11.57 1 86.62 274 LYS A C 1
ATOM 2017 O O . LYS A 1 274 ? 17.797 7.789 10.555 1 86.62 274 LYS A O 1
ATOM 2022 N N . ALA A 1 275 ? 18.453 8.578 12.5 1 91.5 275 ALA A N 1
ATOM 2023 C CA . ALA A 1 275 ? 17.406 9.594 12.609 1 91.5 275 ALA A CA 1
ATOM 2024 C C . ALA A 1 275 ? 17.422 10.523 11.406 1 91.5 275 ALA A C 1
ATOM 2026 O O . ALA A 1 275 ? 16.359 10.906 10.898 1 91.5 275 ALA A O 1
ATOM 2027 N N . SER A 1 276 ? 18.578 10.805 10.938 1 94.12 276 SER A N 1
ATOM 2028 C CA . SER A 1 276 ? 18.688 11.812 9.891 1 94.12 276 SER A CA 1
ATOM 2029 C C . SER A 1 276 ? 18.578 11.18 8.508 1 94.12 276 SER A C 1
ATOM 2031 O O . SER A 1 276 ? 18.469 11.891 7.504 1 94.12 276 SER A O 1
ATOM 2033 N N . LEU A 1 277 ? 18.562 9.844 8.445 1 96.94 277 LEU A N 1
ATOM 2034 C CA . LEU A 1 277 ? 18.406 9.141 7.18 1 96.94 277 LEU A CA 1
ATOM 2035 C C . LEU A 1 277 ? 16.938 9.086 6.762 1 96.94 277 LEU A C 1
ATOM 2037 O O . LEU A 1 277 ? 16.062 9.539 7.504 1 96.94 277 LEU A O 1
ATOM 2041 N N . ASP A 1 278 ? 16.781 8.633 5.543 1 97.94 278 ASP A N 1
ATOM 2042 C CA . ASP A 1 278 ? 15.422 8.453 5.047 1 97.94 278 ASP A CA 1
ATOM 2043 C C . ASP A 1 278 ? 14.672 7.395 5.859 1 97.94 278 ASP A C 1
ATOM 2045 O O . ASP A 1 278 ? 15.289 6.484 6.418 1 97.94 278 ASP A O 1
ATOM 2049 N N . SER A 1 279 ? 13.375 7.555 5.91 1 98.06 279 SER A N 1
ATOM 2050 C CA . SER A 1 279 ? 12.539 6.609 6.641 1 98.06 279 SER A CA 1
ATOM 2051 C C . SER A 1 279 ? 12.781 5.18 6.172 1 98.06 279 SER A C 1
ATOM 2053 O O . SER A 1 279 ? 12.617 4.23 6.938 1 98.06 279 SER A O 1
ATOM 2055 N N . THR A 1 280 ? 13.211 4.957 4.93 1 98.19 280 THR A N 1
ATOM 2056 C CA . THR A 1 280 ? 13.469 3.637 4.367 1 98.19 280 THR A CA 1
ATOM 2057 C C . THR A 1 280 ? 14.672 2.986 5.039 1 98.19 280 THR A C 1
ATOM 2059 O O . THR A 1 280 ? 14.922 1.79 4.867 1 98.19 280 THR A O 1
ATOM 2062 N N . ALA A 1 281 ? 15.406 3.701 5.863 1 97.5 281 ALA A N 1
ATOM 2063 C CA . ALA A 1 281 ? 16.547 3.15 6.586 1 97.5 281 ALA A CA 1
ATOM 2064 C C . ALA A 1 281 ? 16.109 2.051 7.547 1 97.5 281 ALA A C 1
ATOM 2066 O O . ALA A 1 281 ? 16.938 1.272 8.031 1 97.5 281 ALA A O 1
ATOM 2067 N N . VAL A 1 282 ? 14.812 1.996 7.793 1 96.56 282 VAL A N 1
ATOM 2068 C CA . VAL A 1 282 ? 14.273 0.916 8.609 1 96.56 282 VAL A CA 1
ATOM 2069 C C . VAL A 1 282 ? 14.633 -0.432 7.988 1 96.56 282 VAL A C 1
ATOM 2071 O O . VAL A 1 282 ? 14.75 -1.437 8.695 1 96.56 282 VAL A O 1
ATOM 2074 N N . TYR A 1 283 ? 14.883 -0.486 6.672 1 96.06 283 TYR A N 1
ATOM 2075 C CA . TYR A 1 283 ? 15.312 -1.661 5.922 1 96.06 283 TYR A CA 1
ATOM 2076 C C . TYR A 1 283 ? 16.516 -2.314 6.578 1 96.06 283 TYR A C 1
ATOM 2078 O O . TYR A 1 283 ? 16.625 -3.543 6.629 1 96.06 283 TYR A O 1
ATOM 2086 N N . SER A 1 284 ? 17.406 -1.544 7.137 1 93.19 284 SER A N 1
ATOM 2087 C CA . SER A 1 284 ? 18.656 -2.039 7.676 1 93.19 284 SER A CA 1
ATOM 2088 C C . SER A 1 284 ? 18.438 -2.908 8.906 1 93.19 284 SER A C 1
ATOM 2090 O O . SER A 1 284 ? 19.281 -3.74 9.25 1 93.19 284 SER A O 1
ATOM 2092 N N . LEU A 1 285 ? 17.344 -2.695 9.594 1 91.75 285 LEU A N 1
ATOM 2093 C CA . LEU A 1 285 ? 17.016 -3.518 10.75 1 91.75 285 LEU A CA 1
ATOM 2094 C C . LEU A 1 285 ? 16.641 -4.934 10.328 1 91.75 285 LEU A C 1
ATOM 2096 O O . LEU A 1 285 ? 16.828 -5.883 11.102 1 91.75 285 LEU A O 1
ATOM 2100 N N . ILE A 1 286 ? 16.141 -5.039 9.109 1 89 286 ILE A N 1
ATOM 2101 C CA . ILE A 1 286 ? 15.609 -6.305 8.602 1 89 286 ILE A CA 1
ATOM 2102 C C . ILE A 1 286 ? 16.703 -7.055 7.848 1 89 286 ILE A C 1
ATOM 2104 O O . ILE A 1 286 ? 16.891 -8.258 8.047 1 89 286 ILE A O 1
ATOM 2108 N N . ALA A 1 287 ? 17.438 -6.402 6.961 1 85.81 287 ALA A N 1
ATOM 2109 C CA . ALA A 1 287 ? 18.453 -7.008 6.105 1 85.81 287 ALA A CA 1
ATOM 2110 C C . ALA A 1 287 ? 19.703 -7.348 6.898 1 85.81 287 ALA A C 1
ATOM 2112 O O . ALA A 1 287 ? 20.344 -8.375 6.656 1 85.81 287 ALA A O 1
ATOM 2113 N N . ASN A 1 288 ? 20.25 -6.453 7.672 1 66.62 288 ASN A N 1
ATOM 2114 C CA . ASN A 1 288 ? 21.5 -6.684 8.383 1 66.62 288 ASN A CA 1
ATOM 2115 C C . ASN A 1 288 ? 21.422 -7.918 9.273 1 66.62 288 ASN A C 1
ATOM 2117 O O . ASN A 1 288 ? 22.422 -8.602 9.484 1 66.62 288 ASN A O 1
ATOM 2121 N N . GLU A 1 289 ? 20.391 -8.266 9.656 1 56 289 GLU A N 1
ATOM 2122 C CA . GLU A 1 289 ? 20.312 -9.469 10.484 1 56 289 GLU A CA 1
ATOM 2123 C C . GLU A 1 289 ? 20.484 -10.727 9.641 1 56 289 GLU A C 1
ATOM 2125 O O . GLU A 1 289 ? 20.969 -11.75 10.133 1 56 289 GLU A O 1
ATOM 2130 N N . VAL A 1 290 ? 20.234 -10.695 8.375 1 47.97 290 VAL A N 1
ATOM 2131 C CA . VAL A 1 290 ? 20.328 -11.852 7.488 1 47.97 290 VAL A CA 1
ATOM 2132 C C . VAL A 1 290 ? 21.75 -11.961 6.934 1 47.97 290 VAL A C 1
ATOM 2134 O O . VAL A 1 290 ? 22.266 -13.062 6.75 1 47.97 290 VAL A O 1
ATOM 2137 N N . ARG A 1 291 ? 22.422 -10.875 6.551 1 48.44 291 ARG A N 1
ATOM 2138 C CA . ARG A 1 291 ? 23.734 -10.875 5.91 1 48.44 291 ARG A CA 1
ATOM 2139 C C . ARG A 1 291 ? 24.859 -10.891 6.945 1 48.44 291 ARG A C 1
ATOM 2141 O O . ARG A 1 291 ? 26.031 -11.047 6.602 1 48.44 291 ARG A O 1
ATOM 2148 N N . ARG A 1 292 ? 24.484 -10.883 8.328 1 37.09 292 ARG A N 1
ATOM 2149 C CA . ARG A 1 292 ? 25.5 -11.172 9.336 1 37.09 292 ARG A CA 1
ATOM 2150 C C . ARG A 1 292 ? 25.469 -12.648 9.719 1 37.09 292 ARG A C 1
ATOM 2152 O O . ARG A 1 292 ? 24.406 -13.242 9.867 1 37.09 292 ARG A O 1
ATOM 2159 N N . MET B 1 1 ? -7.324 -27.531 -34.656 1 73.06 1 MET B N 1
ATOM 2160 C CA . MET B 1 1 ? -7.137 -26.406 -33.75 1 73.06 1 MET B CA 1
ATOM 2161 C C . MET B 1 1 ? -6.34 -26.828 -32.5 1 73.06 1 MET B C 1
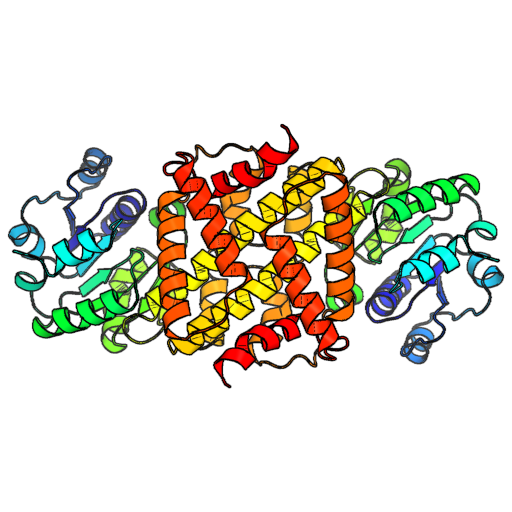ATOM 2163 O O . MET B 1 1 ? -6.406 -27.984 -32.094 1 73.06 1 MET B O 1
ATOM 2167 N N . THR B 1 2 ? -5.438 -25.938 -32.031 1 90.75 2 THR B N 1
ATOM 2168 C CA . THR B 1 2 ? -4.625 -26.281 -30.859 1 90.75 2 THR B CA 1
ATOM 2169 C C . THR B 1 2 ? -5.504 -26.469 -29.625 1 90.75 2 THR B C 1
ATOM 2171 O O . THR B 1 2 ? -6.426 -25.688 -29.391 1 90.75 2 THR B O 1
ATOM 2174 N N . ALA B 1 3 ? -5.359 -27.625 -28.969 1 96.88 3 ALA B N 1
ATOM 2175 C CA . ALA B 1 3 ? -6.156 -27.953 -27.797 1 96.88 3 ALA B CA 1
ATOM 2176 C C . ALA B 1 3 ? -5.418 -27.578 -26.516 1 96.88 3 ALA B C 1
ATOM 2178 O O . ALA B 1 3 ? -4.211 -27.797 -26.406 1 96.88 3 ALA B O 1
ATOM 2179 N N . ILE B 1 4 ? -6.191 -26.906 -25.625 1 98.12 4 ILE B N 1
ATOM 2180 C CA . ILE B 1 4 ? -5.668 -26.5 -24.312 1 98.12 4 ILE B CA 1
ATOM 2181 C C . ILE B 1 4 ? -6.516 -27.109 -23.203 1 98.12 4 ILE B C 1
ATOM 2183 O O . ILE B 1 4 ? -7.73 -27.25 -23.344 1 98.12 4 ILE B O 1
ATOM 2187 N N . GLY B 1 5 ? -5.852 -27.562 -22.172 1 97.69 5 GLY B N 1
ATOM 2188 C CA . GLY B 1 5 ? -6.555 -28.078 -21.016 1 97.69 5 GLY B CA 1
ATOM 2189 C C . GLY B 1 5 ? -6.613 -27.109 -19.859 1 97.69 5 GLY B C 1
ATOM 2190 O O . GLY B 1 5 ? -5.68 -26.328 -19.641 1 97.69 5 GLY B O 1
ATOM 2191 N N . MET B 1 6 ? -7.73 -27.156 -19.109 1 97.5 6 MET B N 1
ATOM 2192 C CA . MET B 1 6 ? -7.898 -26.438 -17.844 1 97.5 6 MET B CA 1
ATOM 2193 C C . MET B 1 6 ? -8.336 -27.391 -16.734 1 97.5 6 MET B C 1
ATOM 2195 O O . MET B 1 6 ? -9.359 -28.047 -16.844 1 97.5 6 MET B O 1
ATOM 2199 N N . ILE B 1 7 ? -7.453 -27.469 -15.711 1 95.94 7 ILE B N 1
ATOM 2200 C CA . ILE B 1 7 ? -7.84 -28.203 -14.508 1 95.94 7 ILE B CA 1
ATOM 2201 C C . ILE B 1 7 ? -8.148 -27.219 -13.383 1 95.94 7 ILE B C 1
ATOM 2203 O O . ILE B 1 7 ? -7.262 -26.484 -12.93 1 95.94 7 ILE B O 1
ATOM 2207 N N . GLY B 1 8 ? -9.336 -27.25 -12.852 1 95.12 8 GLY B N 1
ATOM 2208 C CA . GLY B 1 8 ? -9.82 -26.234 -11.922 1 95.12 8 GLY B CA 1
ATOM 2209 C C . GLY B 1 8 ? -10.602 -25.125 -12.609 1 95.12 8 GLY B C 1
ATOM 2210 O O . GLY B 1 8 ? -10.016 -24.297 -13.312 1 95.12 8 GLY B O 1
ATOM 2211 N N . CYS B 1 9 ? -11.898 -25.125 -12.352 1 94.44 9 CYS B N 1
ATOM 2212 C CA . CYS B 1 9 ? -12.766 -24.188 -13.055 1 94.44 9 CYS B CA 1
ATOM 2213 C C . CYS B 1 9 ? -13.57 -23.344 -12.07 1 94.44 9 CYS B C 1
ATOM 2215 O O . CYS B 1 9 ? -14.758 -23.094 -12.297 1 94.44 9 CYS B O 1
ATOM 2217 N N . GLY B 1 10 ? -12.852 -23.016 -10.961 1 91.75 10 GLY B N 1
ATOM 2218 C CA . GLY B 1 10 ? -13.438 -22 -10.117 1 91.75 10 GLY B CA 1
ATOM 2219 C C . GLY B 1 10 ? -13.477 -20.625 -10.773 1 91.75 10 GLY B C 1
ATOM 2220 O O . GLY B 1 10 ? -13.469 -20.531 -12 1 91.75 10 GLY B O 1
ATOM 2221 N N . ALA B 1 11 ? -13.516 -19.609 -9.984 1 90.25 11 ALA B N 1
ATOM 2222 C CA . ALA B 1 11 ? -13.633 -18.25 -10.516 1 90.25 11 ALA B CA 1
ATOM 2223 C C . ALA B 1 11 ? -12.469 -17.922 -11.438 1 90.25 11 ALA B C 1
ATOM 2225 O O . ALA B 1 11 ? -12.664 -17.375 -12.523 1 90.25 11 ALA B O 1
ATOM 2226 N N . MET B 1 12 ? -11.305 -18.281 -11.008 1 95.25 12 MET B N 1
ATOM 2227 C CA . MET B 1 12 ? -10.117 -17.984 -11.797 1 95.25 12 MET B CA 1
ATOM 2228 C C . MET B 1 12 ? -10.086 -18.828 -13.07 1 95.25 12 MET B C 1
ATOM 2230 O O . MET B 1 12 ? -9.992 -18.281 -14.172 1 95.25 12 MET B O 1
ATOM 2234 N N . GLY B 1 13 ? -10.25 -20.156 -12.883 1 96.75 13 GLY B N 1
ATOM 2235 C CA . GLY B 1 13 ? -10.203 -21.062 -14.023 1 96.75 13 GLY B CA 1
ATOM 2236 C C . GLY B 1 13 ? -11.289 -20.781 -15.055 1 96.75 13 GLY B C 1
ATOM 2237 O O . GLY B 1 13 ? -11.023 -20.781 -16.25 1 96.75 13 GLY B O 1
ATOM 2238 N N . ALA B 1 14 ? -12.469 -20.531 -14.586 1 96.12 14 ALA B N 1
ATOM 2239 C CA . ALA B 1 14 ? -13.586 -20.25 -15.484 1 96.12 14 ALA B CA 1
ATOM 2240 C C . ALA B 1 14 ? -13.32 -19 -16.328 1 96.12 14 ALA B C 1
ATOM 2242 O O . ALA B 1 14 ? -13.633 -18.969 -17.516 1 96.12 14 ALA B O 1
ATOM 2243 N N . GLY B 1 15 ? -12.781 -17.922 -15.695 1 97.12 15 GLY B N 1
ATOM 2244 C CA . GLY B 1 15 ? -12.43 -16.719 -16.438 1 97.12 15 GLY B CA 1
ATOM 2245 C C . GLY B 1 15 ? -11.375 -16.953 -17.5 1 97.12 15 GLY B C 1
ATOM 2246 O O . GLY B 1 15 ? -11.5 -16.469 -18.625 1 97.12 15 GLY B O 1
ATOM 2247 N N . MET B 1 16 ? -10.43 -17.75 -17.188 1 98.25 16 MET B N 1
ATOM 2248 C CA . MET B 1 16 ? -9.367 -18.047 -18.125 1 98.25 16 MET B CA 1
ATOM 2249 C C . MET B 1 16 ? -9.891 -18.875 -19.297 1 98.25 16 MET B C 1
ATOM 2251 O O . MET B 1 16 ? -9.508 -18.641 -20.453 1 98.25 16 MET B O 1
ATOM 2255 N N . VAL B 1 17 ? -10.797 -19.859 -19.016 1 97.81 17 VAL B N 1
ATOM 2256 C CA . VAL B 1 17 ? -11.383 -20.703 -20.047 1 97.81 17 VAL B CA 1
ATOM 2257 C C . VAL B 1 17 ? -12.117 -19.844 -21.062 1 97.81 17 VAL B C 1
ATOM 2259 O O . VAL B 1 17 ? -11.992 -20.078 -22.281 1 97.81 17 VAL B O 1
ATOM 2262 N N . LYS B 1 18 ? -12.828 -18.828 -20.594 1 97.56 18 LYS B N 1
ATOM 2263 C CA . LYS B 1 18 ? -13.562 -17.938 -21.484 1 97.56 18 LYS B CA 1
ATOM 2264 C C . LYS B 1 18 ? -12.617 -17.25 -22.469 1 97.56 18 LYS B C 1
ATOM 2266 O O . LYS B 1 18 ? -12.922 -17.125 -23.656 1 97.56 18 LYS B O 1
ATOM 2271 N N . ASN B 1 19 ? -11.492 -16.781 -21.984 1 98.5 19 ASN B N 1
ATOM 2272 C CA . ASN B 1 19 ? -10.516 -16.109 -22.828 1 98.5 19 ASN B CA 1
ATOM 2273 C C . ASN B 1 19 ? -9.867 -17.062 -23.812 1 98.5 19 ASN B C 1
ATOM 2275 O O . ASN B 1 19 ? -9.609 -16.703 -24.969 1 98.5 19 ASN B O 1
ATOM 2279 N N . LEU B 1 20 ? -9.617 -18.297 -23.344 1 98.5 20 LEU B N 1
ATOM 2280 C CA . LEU B 1 20 ? -9.023 -19.297 -24.219 1 98.5 20 LEU B CA 1
ATOM 2281 C C . LEU B 1 20 ? -9.969 -19.656 -25.359 1 98.5 20 LEU B C 1
ATOM 2283 O O . LEU B 1 20 ? -9.547 -19.797 -26.516 1 98.5 20 LEU B O 1
ATOM 2287 N N . LEU B 1 21 ? -11.227 -19.797 -25.062 1 98.12 21 LEU B N 1
ATOM 2288 C CA . LEU B 1 21 ? -12.242 -20.062 -26.078 1 98.12 21 LEU B CA 1
ATOM 2289 C C . LEU B 1 21 ? -12.336 -18.906 -27.078 1 98.12 21 LEU B C 1
ATOM 2291 O O . LEU B 1 21 ? -12.391 -19.125 -28.281 1 98.12 21 LEU B O 1
ATOM 2295 N N . ALA B 1 22 ? -12.312 -17.719 -26.547 1 97.75 22 ALA B N 1
ATOM 2296 C CA . ALA B 1 22 ? -12.398 -16.531 -27.391 1 97.75 22 ALA B CA 1
ATOM 2297 C C . ALA B 1 22 ? -11.211 -16.438 -28.344 1 97.75 22 ALA B C 1
ATOM 2299 O O . ALA B 1 22 ? -11.32 -15.891 -29.438 1 97.75 22 ALA B O 1
ATOM 2300 N N . ALA B 1 23 ? -10.109 -16.969 -27.922 1 97.94 23 ALA B N 1
ATOM 2301 C CA . ALA B 1 23 ? -8.898 -17 -28.75 1 97.94 23 ALA B CA 1
ATOM 2302 C C . ALA B 1 23 ? -8.922 -18.172 -29.719 1 97.94 23 ALA B C 1
ATOM 2304 O O . ALA B 1 23 ? -7.918 -18.453 -30.391 1 97.94 23 ALA B O 1
ATOM 2305 N N . ASN B 1 24 ? -10.016 -18.938 -29.766 1 97.31 24 ASN B N 1
ATOM 2306 C CA . ASN B 1 24 ? -10.312 -20 -30.734 1 97.31 24 ASN B CA 1
ATOM 2307 C C . ASN B 1 24 ? -9.523 -21.266 -30.438 1 97.31 24 ASN B C 1
ATOM 2309 O O . ASN B 1 24 ? -9.141 -21.984 -31.359 1 97.31 24 ASN B O 1
ATOM 2313 N N . TYR B 1 25 ? -9.203 -21.484 -29.25 1 98 25 TYR B N 1
ATOM 2314 C CA . TYR B 1 25 ? -8.664 -22.766 -28.844 1 98 25 TYR B CA 1
ATOM 2315 C C . TYR B 1 25 ? -9.781 -23.766 -28.578 1 98 25 TYR B C 1
ATOM 2317 O O . TYR B 1 25 ? -10.883 -23.391 -28.188 1 98 25 TYR B O 1
ATOM 2325 N N . THR B 1 26 ? -9.484 -25.047 -28.875 1 97.62 26 THR B N 1
ATOM 2326 C CA . THR B 1 26 ? -10.281 -26.109 -28.281 1 97.62 26 THR B CA 1
ATOM 2327 C C . THR B 1 26 ? -9.914 -26.297 -26.812 1 97.62 26 THR B C 1
ATOM 2329 O O . THR B 1 26 ? -8.742 -26.484 -26.469 1 97.62 26 THR B O 1
ATOM 2332 N N . VAL B 1 27 ? -10.914 -26.203 -25.906 1 97.94 27 VAL B N 1
ATOM 2333 C CA . VAL B 1 27 ? -10.578 -26.188 -24.484 1 97.94 27 VAL B CA 1
ATOM 2334 C C . VAL B 1 27 ? -11.211 -27.406 -23.797 1 97.94 27 VAL B C 1
ATOM 2336 O O . VAL B 1 27 ? -12.438 -27.547 -23.797 1 97.94 27 VAL B O 1
ATOM 2339 N N . TYR B 1 28 ? -10.383 -28.266 -23.25 1 96.75 28 TYR B N 1
ATOM 2340 C CA . TYR B 1 28 ? -10.812 -29.375 -22.391 1 96.75 28 TYR B CA 1
ATOM 2341 C C . TYR B 1 28 ? -10.742 -28.984 -20.922 1 96.75 28 TYR B C 1
ATOM 2343 O O . TYR B 1 28 ? -9.75 -28.406 -20.469 1 96.75 28 TYR B O 1
ATOM 2351 N N . VAL B 1 29 ? -11.836 -29.281 -20.188 1 96.31 29 VAL B N 1
ATOM 2352 C CA . VAL B 1 29 ? -11.93 -28.844 -18.797 1 96.31 29 VAL B CA 1
ATOM 2353 C C . VAL B 1 29 ? -12.133 -30.062 -17.891 1 96.31 29 VAL B C 1
ATOM 2355 O O . VAL B 1 29 ? -12.805 -31.016 -18.266 1 96.31 29 VAL B O 1
ATOM 2358 N N . SER B 1 30 ? -11.422 -29.984 -16.75 1 93.06 30 SER B N 1
ATOM 2359 C CA . SER B 1 30 ? -11.625 -30.969 -15.695 1 93.06 30 SER B CA 1
ATOM 2360 C C . SER B 1 30 ? -11.82 -30.297 -14.344 1 93.06 30 SER B C 1
ATOM 2362 O O . SER B 1 30 ? -10.969 -29.516 -13.906 1 93.06 30 SER B O 1
ATOM 2364 N N . ASP B 1 31 ? -12.867 -30.438 -13.719 1 90.38 31 ASP B N 1
ATOM 2365 C CA . ASP B 1 31 ? -13.234 -29.984 -12.383 1 90.38 31 ASP B CA 1
ATOM 2366 C C . ASP B 1 31 ? -14.445 -30.734 -11.852 1 90.38 31 ASP B C 1
ATOM 2368 O O . ASP B 1 31 ? -15.57 -30.516 -12.305 1 90.38 31 ASP B O 1
ATOM 2372 N N . PRO B 1 32 ? -14.203 -31.578 -10.898 1 77.38 32 PRO B N 1
ATOM 2373 C CA . PRO B 1 32 ? -15.336 -32.375 -10.445 1 77.38 32 PRO B CA 1
ATOM 2374 C C . PRO B 1 32 ? -16.453 -31.547 -9.82 1 77.38 32 PRO B C 1
ATOM 2376 O O . PRO B 1 32 ? -17.609 -31.953 -9.812 1 77.38 32 PRO B O 1
ATOM 2379 N N . MET B 1 33 ? -16.172 -30.469 -9.328 1 75.75 33 MET B N 1
ATOM 2380 C CA . MET B 1 33 ? -17.156 -29.656 -8.617 1 75.75 33 MET B CA 1
ATOM 2381 C C . MET B 1 33 ? -17.375 -28.328 -9.328 1 75.75 33 MET B C 1
ATOM 2383 O O . MET B 1 33 ? -17.672 -27.312 -8.688 1 75.75 33 MET B O 1
ATOM 2387 N N . CYS B 1 34 ? -17.391 -28.406 -10.547 1 76.12 34 CYS B N 1
ATOM 2388 C CA . CYS B 1 34 ? -17.453 -27.125 -11.242 1 76.12 34 CYS B CA 1
ATOM 2389 C C . CYS B 1 34 ? -18.875 -26.594 -11.266 1 76.12 34 CYS B C 1
ATOM 2391 O O . CYS B 1 34 ? -19.734 -27.109 -11.977 1 76.12 34 CYS B O 1
ATOM 2393 N N . LYS B 1 35 ? -19.047 -25.531 -10.539 1 79 35 LYS B N 1
ATOM 2394 C CA . LYS B 1 35 ? -20.344 -24.859 -10.5 1 79 35 LYS B CA 1
ATOM 2395 C C . LYS B 1 35 ? -20.656 -24.203 -11.844 1 79 35 LYS B C 1
ATOM 2397 O O . LYS B 1 35 ? -21.828 -24.125 -12.234 1 79 35 LYS B O 1
ATOM 2402 N N . ALA B 1 36 ? -19.578 -23.938 -12.562 1 83.56 36 ALA B N 1
ATOM 2403 C CA . ALA B 1 36 ? -19.766 -23.203 -13.805 1 83.56 36 ALA B CA 1
ATOM 2404 C C . ALA B 1 36 ? -19.781 -24.141 -15.008 1 83.56 36 ALA B C 1
ATOM 2406 O O . ALA B 1 36 ? -19.594 -23.719 -16.141 1 83.56 36 ALA B O 1
ATOM 2407 N N . GLN B 1 37 ? -20.031 -25.406 -14.797 1 88.75 37 GLN B N 1
ATOM 2408 C CA . GLN B 1 37 ? -19.922 -26.406 -15.852 1 88.75 37 GLN B CA 1
ATOM 2409 C C . GLN B 1 37 ? -20.875 -26.094 -17 1 88.75 37 GLN B C 1
ATOM 2411 O O . GLN B 1 37 ? -20.453 -26.047 -18.156 1 88.75 37 GLN B O 1
ATOM 2416 N N . LYS B 1 38 ? -22.141 -25.891 -16.703 1 90.75 38 LYS B N 1
ATOM 2417 C CA . LYS B 1 38 ? -23.125 -25.641 -17.734 1 90.75 38 LYS B CA 1
ATOM 2418 C C . LYS B 1 38 ? -22.766 -24.406 -18.562 1 90.75 38 LYS B C 1
ATOM 2420 O O . LYS B 1 38 ? -22.844 -24.453 -19.797 1 90.75 38 LYS B O 1
ATOM 2425 N N . GLU B 1 39 ? -22.344 -23.438 -17.891 1 92.62 39 GLU B N 1
ATOM 2426 C CA . GLU B 1 39 ? -21.969 -22.219 -18.578 1 92.62 39 GLU B CA 1
ATOM 2427 C C . GLU B 1 39 ? -20.766 -22.438 -19.484 1 92.62 39 GLU B C 1
ATOM 2429 O O . GLU B 1 39 ? -20.75 -21.984 -20.625 1 92.62 39 GLU B O 1
ATOM 2434 N N . LEU B 1 40 ? -19.812 -23.141 -19.031 1 95.44 40 LEU B N 1
ATOM 2435 C CA . LEU B 1 40 ? -18.594 -23.359 -19.797 1 95.44 40 LEU B CA 1
ATOM 2436 C C . LEU B 1 40 ? -18.891 -24.266 -21 1 95.44 40 LEU B C 1
ATOM 2438 O O . LEU B 1 40 ? -18.328 -24.062 -22.078 1 95.44 40 LEU B O 1
ATOM 2442 N N . GLU B 1 41 ? -19.766 -25.188 -20.781 1 94.81 41 GLU B N 1
ATOM 2443 C CA . GLU B 1 41 ? -20.156 -26.031 -21.891 1 94.81 41 GLU B CA 1
ATOM 2444 C C . GLU B 1 41 ? -20.906 -25.25 -22.969 1 94.81 41 GLU B C 1
ATOM 2446 O O . GLU B 1 41 ? -20.688 -25.453 -24.156 1 94.81 41 GLU B O 1
ATOM 2451 N N . SER B 1 42 ? -21.719 -24.422 -22.516 1 95.75 42 SER B N 1
ATOM 2452 C CA . SER B 1 42 ? -22.484 -23.594 -23.438 1 95.75 42 SER B CA 1
ATOM 2453 C C . SER B 1 42 ? -21.562 -22.672 -24.234 1 95.75 42 SER B C 1
ATOM 2455 O O . SER B 1 42 ? -21.875 -22.297 -25.375 1 95.75 42 SER B O 1
ATOM 2457 N N . LEU B 1 43 ? -20.406 -22.359 -23.719 1 95.94 43 LEU B N 1
ATOM 2458 C CA . LEU B 1 43 ? -19.453 -21.5 -24.391 1 95.94 43 LEU B CA 1
ATOM 2459 C C . LEU B 1 43 ? -18.562 -22.297 -25.328 1 95.94 43 LEU B C 1
ATOM 2461 O O . LEU B 1 43 ? -17.797 -21.719 -26.109 1 95.94 43 LEU B O 1
ATOM 2465 N N . GLY B 1 44 ? -18.625 -23.656 -25.156 1 97.06 44 GLY B N 1
ATOM 2466 C CA . GLY B 1 44 ? -17.891 -24.469 -26.109 1 97.06 44 GLY B CA 1
ATOM 2467 C C . GLY B 1 44 ? -16.797 -25.297 -25.469 1 97.06 44 GLY B C 1
ATOM 2468 O O . GLY B 1 44 ? -16.062 -26.016 -26.156 1 97.06 44 GLY B O 1
ATOM 2469 N N . ALA B 1 45 ? -16.656 -25.234 -24.172 1 96.81 45 ALA B N 1
ATOM 2470 C CA . ALA B 1 45 ? -15.656 -26.062 -23.5 1 96.81 45 ALA B CA 1
ATOM 2471 C C . ALA B 1 45 ? -16.109 -27.516 -23.422 1 96.81 45 ALA B C 1
ATOM 2473 O O . ALA B 1 45 ? -17.312 -27.812 -23.469 1 96.81 45 ALA B O 1
ATOM 2474 N N . HIS B 1 46 ? -15.156 -28.406 -23.344 1 95 46 HIS B N 1
ATOM 2475 C CA . HIS B 1 46 ? -15.445 -29.828 -23.297 1 95 46 HIS B CA 1
ATOM 2476 C C . HIS B 1 46 ? -15 -30.438 -21.969 1 95 46 HIS B C 1
ATOM 2478 O O . HIS B 1 46 ? -13.805 -30.484 -21.672 1 95 46 HIS B O 1
ATOM 2484 N N . PHE B 1 47 ? -15.945 -30.922 -21.234 1 93.19 47 PHE B N 1
ATOM 2485 C CA . PHE B 1 47 ? -15.609 -31.578 -19.969 1 93.19 47 PHE B CA 1
ATOM 2486 C C . PHE B 1 47 ? -15.156 -33.031 -20.219 1 93.19 47 PHE B C 1
ATOM 2488 O O . PHE B 1 47 ? -15.789 -33.75 -20.984 1 93.19 47 PHE B O 1
ATOM 2495 N N . VAL B 1 48 ? -14.031 -33.281 -19.641 1 88.62 48 VAL B N 1
ATOM 2496 C CA . VAL B 1 48 ? -13.453 -34.625 -19.812 1 88.62 48 VAL B CA 1
ATOM 2497 C C . VAL B 1 48 ? -13.203 -35.25 -18.438 1 88.62 48 VAL B C 1
ATOM 2499 O O . VAL B 1 48 ? -12.656 -34.594 -17.531 1 88.62 48 VAL B O 1
ATOM 2502 N N . SER B 1 49 ? -13.555 -36.469 -18.188 1 82.56 49 SER B N 1
ATOM 2503 C CA . SER B 1 49 ? -13.508 -37.094 -16.859 1 82.56 49 SER B CA 1
ATOM 2504 C C . SER B 1 49 ? -12.234 -37.906 -16.672 1 82.56 49 SER B C 1
ATOM 2506 O O . SER B 1 49 ? -11.773 -38.062 -15.539 1 82.56 49 SER B O 1
ATOM 2508 N N . SER B 1 50 ? -11.641 -38.406 -17.812 1 86.94 50 SER B N 1
ATOM 2509 C CA . SER B 1 50 ? -10.445 -39.219 -17.672 1 86.94 50 SER B CA 1
ATOM 2510 C C . SER B 1 50 ? -9.18 -38.406 -17.938 1 86.94 50 SER B C 1
ATOM 2512 O O . SER B 1 50 ? -9.148 -37.594 -18.859 1 86.94 50 SER B O 1
ATOM 2514 N N . THR B 1 51 ? -8.164 -38.719 -17.109 1 89.5 51 THR B N 1
ATOM 2515 C CA . THR B 1 51 ? -6.871 -38.062 -17.266 1 89.5 51 THR B CA 1
ATOM 2516 C C . THR B 1 51 ? -6.266 -38.375 -18.641 1 89.5 51 THR B C 1
ATOM 2518 O O . THR B 1 51 ? -5.727 -37.469 -19.297 1 89.5 51 THR B O 1
ATOM 2521 N N . LYS B 1 52 ? -6.383 -39.594 -19 1 91.06 52 LYS B N 1
ATOM 2522 C CA . LYS B 1 52 ? -5.828 -40.031 -20.281 1 91.06 52 LYS B CA 1
ATOM 2523 C C . LYS B 1 52 ? -6.484 -39.281 -21.453 1 91.06 52 LYS B C 1
ATOM 2525 O O . LYS B 1 52 ? -5.801 -38.812 -22.359 1 91.06 52 LYS B O 1
ATOM 2530 N N . ALA B 1 53 ? -7.766 -39.25 -21.438 1 91 53 ALA B N 1
ATOM 2531 C CA . ALA B 1 53 ? -8.5 -38.562 -22.484 1 91 53 ALA B CA 1
ATOM 2532 C C . ALA B 1 53 ? -8.18 -37.062 -22.484 1 91 53 ALA B C 1
ATOM 2534 O O . ALA B 1 53 ? -8.039 -36.438 -23.547 1 91 53 ALA B O 1
ATOM 2535 N N . PHE B 1 54 ? -8.07 -36.531 -21.328 1 92.62 54 PHE B N 1
ATOM 2536 C CA . PHE B 1 54 ? -7.738 -35.125 -21.156 1 92.62 54 PHE B CA 1
ATOM 2537 C C . PHE B 1 54 ? -6.379 -34.812 -21.766 1 92.62 54 PHE B C 1
ATOM 2539 O O . PHE B 1 54 ? -6.223 -33.812 -22.453 1 92.62 54 PHE B O 1
ATOM 2546 N N . ALA B 1 55 ? -5.434 -35.688 -21.625 1 94.56 55 ALA B N 1
ATOM 2547 C CA . ALA B 1 55 ? -4.035 -35.469 -21.969 1 94.56 55 ALA B CA 1
ATOM 2548 C C . ALA B 1 55 ? -3.781 -35.75 -23.453 1 94.56 55 ALA B C 1
ATOM 2550 O O . ALA B 1 55 ? -2.754 -35.344 -24 1 94.56 55 ALA B O 1
ATOM 2551 N N . ALA B 1 56 ? -4.629 -36.469 -24.078 1 90.5 56 ALA B N 1
ATOM 2552 C CA . ALA B 1 56 ? -4.379 -37.094 -25.375 1 90.5 56 ALA B CA 1
ATOM 2553 C C . ALA B 1 56 ? -4.008 -36.031 -26.438 1 90.5 56 ALA B C 1
ATOM 2555 O O . ALA B 1 56 ? -3.094 -36.25 -27.234 1 90.5 56 ALA B O 1
ATOM 2556 N N . ASP B 1 57 ? -4.609 -34.875 -26.406 1 88.75 57 ASP B N 1
ATOM 2557 C CA . ASP B 1 57 ? -4.402 -34 -27.562 1 88.75 57 ASP B CA 1
ATOM 2558 C C . ASP B 1 57 ? -4.004 -32.594 -27.109 1 88.75 57 ASP B C 1
ATOM 2560 O O . ASP B 1 57 ? -3.771 -31.719 -27.938 1 88.75 57 ASP B O 1
ATOM 2564 N N . VAL B 1 58 ? -3.846 -32.375 -25.875 1 96.75 58 VAL B N 1
ATOM 2565 C CA . VAL B 1 58 ? -3.621 -31.016 -25.438 1 96.75 58 VAL B CA 1
ATOM 2566 C C . VAL B 1 58 ? -2.156 -30.641 -25.641 1 96.75 58 VAL B C 1
ATOM 2568 O O . VAL B 1 58 ? -1.263 -31.469 -25.453 1 96.75 58 VAL B O 1
ATOM 2571 N N . ARG B 1 59 ? -1.891 -29.391 -26.016 1 97.56 59 ARG B N 1
ATOM 2572 C CA . ARG B 1 59 ? -0.544 -28.859 -26.188 1 97.56 59 ARG B CA 1
ATOM 2573 C C . ARG B 1 59 ? -0.137 -27.984 -25 1 97.56 59 ARG B C 1
ATOM 2575 O O . ARG B 1 59 ? 1.046 -27.703 -24.828 1 97.56 59 ARG B O 1
ATOM 2582 N N . ALA B 1 60 ? -1.085 -27.562 -24.25 1 98.5 60 ALA B N 1
ATOM 2583 C CA . ALA B 1 60 ? -0.874 -26.812 -23.016 1 98.5 60 ALA B CA 1
ATOM 2584 C C . ALA B 1 60 ? -1.963 -27.109 -21.984 1 98.5 60 ALA B C 1
ATOM 2586 O O . ALA B 1 60 ? -3.104 -27.406 -22.359 1 98.5 60 ALA B O 1
ATOM 2587 N N . VAL B 1 61 ? -1.583 -27.062 -20.719 1 98.5 61 VAL B N 1
ATOM 2588 C CA . VAL B 1 61 ? -2.529 -27.297 -19.625 1 98.5 61 VAL B CA 1
ATOM 2589 C C . VAL B 1 61 ? -2.348 -26.234 -18.562 1 98.5 61 VAL B C 1
ATOM 2591 O O . VAL B 1 61 ? -1.229 -25.984 -18.094 1 98.5 61 VAL B O 1
ATOM 2594 N N . PHE B 1 62 ? -3.445 -25.578 -18.156 1 98.69 62 PHE B N 1
ATOM 2595 C CA . PHE B 1 62 ? -3.467 -24.672 -17.016 1 98.69 62 PHE B CA 1
ATOM 2596 C C . PHE B 1 62 ? -4.074 -25.344 -15.797 1 98.69 62 PHE B C 1
ATOM 2598 O O . PHE B 1 62 ? -5.078 -26.062 -15.906 1 98.69 62 PHE B O 1
ATOM 2605 N N . LEU B 1 63 ? -3.402 -25.188 -14.68 1 97.94 63 LEU B N 1
ATOM 2606 C CA . LEU B 1 63 ? -3.953 -25.703 -13.43 1 97.94 63 LEU B CA 1
ATOM 2607 C C . LEU B 1 63 ? -4.207 -24.562 -12.445 1 97.94 63 LEU B C 1
ATOM 2609 O O . LEU B 1 63 ? -3.287 -23.812 -12.094 1 97.94 63 LEU B O 1
ATOM 2613 N N . SER B 1 64 ? -5.41 -24.375 -12.055 1 97.06 64 SER B N 1
ATOM 2614 C CA . SER B 1 64 ? -5.836 -23.453 -11 1 97.06 64 SER B CA 1
ATOM 2615 C C . SER B 1 64 ? -6.508 -24.203 -9.852 1 97.06 64 SER B C 1
ATOM 2617 O O . SER B 1 64 ? -7.734 -24.328 -9.82 1 97.06 64 SER B O 1
ATOM 2619 N N . LEU B 1 65 ? -5.699 -24.656 -8.906 1 95 65 LEU B N 1
ATOM 2620 C CA . LEU B 1 65 ? -6.191 -25.547 -7.863 1 95 65 LEU B CA 1
ATOM 2621 C C . LEU B 1 65 ? -5.969 -24.938 -6.48 1 95 65 LEU B C 1
ATOM 2623 O O . LEU B 1 65 ? -4.992 -24.219 -6.266 1 95 65 LEU B O 1
ATOM 2627 N N . PRO B 1 66 ? -6.762 -25.219 -5.48 1 90.75 66 PRO B N 1
ATOM 2628 C CA . PRO B 1 66 ? -6.758 -24.516 -4.195 1 90.75 66 PRO B CA 1
ATOM 2629 C C . PRO B 1 66 ? -5.676 -25.031 -3.246 1 90.75 66 PRO B C 1
ATOM 2631 O O . PRO B 1 66 ? -5.309 -24.344 -2.291 1 90.75 66 PRO B O 1
ATOM 2634 N N . THR B 1 67 ? -5.16 -26.297 -3.479 1 92.81 67 THR B N 1
ATOM 2635 C CA . THR B 1 67 ? -4.203 -26.844 -2.518 1 92.81 67 THR B CA 1
ATOM 2636 C C . THR B 1 67 ? -3.008 -27.469 -3.234 1 92.81 67 THR B C 1
ATOM 2638 O O . THR B 1 67 ? -3.125 -27.891 -4.379 1 92.81 67 THR B O 1
ATOM 2641 N N . LEU B 1 68 ? -1.944 -27.547 -2.51 1 95.06 68 LEU B N 1
ATOM 2642 C CA . LEU B 1 68 ? -0.729 -28.156 -3.025 1 95.06 68 LEU B CA 1
ATOM 2643 C C . LEU B 1 68 ? -0.957 -29.641 -3.312 1 95.06 68 LEU B C 1
ATOM 2645 O O . LEU B 1 68 ? -0.465 -30.172 -4.312 1 95.06 68 LEU B O 1
ATOM 2649 N N . LYS B 1 69 ? -1.671 -30.281 -2.471 1 94.81 69 LYS B N 1
ATOM 2650 C CA . LYS B 1 69 ? -1.938 -31.703 -2.627 1 94.81 69 LYS B CA 1
ATOM 2651 C C . LYS B 1 69 ? -2.682 -31.984 -3.93 1 94.81 69 LYS B C 1
ATOM 2653 O O . LYS B 1 69 ? -2.326 -32.906 -4.668 1 94.81 69 LYS B O 1
ATOM 2658 N N . LEU B 1 70 ? -3.631 -31.203 -4.184 1 94.31 70 LEU B N 1
ATOM 2659 C CA . LEU B 1 70 ? -4.398 -31.375 -5.41 1 94.31 70 LEU B CA 1
ATOM 2660 C C . LEU B 1 70 ? -3.523 -31.141 -6.637 1 94.31 70 LEU B C 1
ATOM 2662 O O . LEU B 1 70 ? -3.648 -31.859 -7.637 1 94.31 70 LEU B O 1
ATOM 2666 N N . LEU B 1 71 ? -2.65 -30.156 -6.555 1 96.81 71 LEU B N 1
ATOM 2667 C CA . LEU B 1 71 ? -1.73 -29.859 -7.648 1 96.81 71 LEU B CA 1
ATOM 2668 C C . LEU B 1 71 ? -0.802 -31.047 -7.914 1 96.81 71 LEU B C 1
ATOM 2670 O O . LEU B 1 71 ? -0.72 -31.531 -9.039 1 96.81 71 LEU B O 1
ATOM 2674 N N . VAL B 1 72 ? -0.184 -31.516 -6.867 1 97.69 72 VAL B N 1
ATOM 2675 C CA . VAL B 1 72 ? 0.792 -32.594 -6.984 1 97.69 72 VAL B CA 1
ATOM 2676 C C . VAL B 1 72 ? 0.097 -33.875 -7.445 1 97.69 72 VAL B C 1
ATOM 2678 O O . VAL B 1 72 ? 0.585 -34.562 -8.344 1 97.69 72 VAL B O 1
ATOM 2681 N N . ASP B 1 73 ? -1.057 -34.156 -6.895 1 95.81 73 ASP B N 1
ATOM 2682 C CA . ASP B 1 73 ? -1.801 -35.375 -7.262 1 95.81 73 ASP B CA 1
ATOM 2683 C C . ASP B 1 73 ? -2.213 -35.312 -8.734 1 95.81 73 ASP B C 1
ATOM 2685 O O . ASP B 1 73 ? -2.186 -36.344 -9.422 1 95.81 73 ASP B O 1
ATOM 2689 N N . SER B 1 74 ? -2.621 -34.188 -9.211 1 95.81 74 SER B N 1
ATOM 2690 C CA . SER B 1 74 ? -3.092 -34.031 -10.578 1 95.81 74 SER B CA 1
ATOM 2691 C C . SER B 1 74 ? -1.954 -34.219 -11.578 1 95.81 74 SER B C 1
ATOM 2693 O O . SER B 1 74 ? -2.168 -34.688 -12.695 1 95.81 74 SER B O 1
ATOM 2695 N N . LEU B 1 75 ? -0.759 -33.906 -11.172 1 97.5 75 LEU B N 1
ATOM 2696 C CA . LEU B 1 75 ? 0.354 -33.875 -12.109 1 97.5 75 LEU B CA 1
ATOM 2697 C C . LEU B 1 75 ? 1.222 -35.125 -11.961 1 97.5 75 LEU B C 1
ATOM 2699 O O . LEU B 1 75 ? 1.584 -35.75 -12.953 1 97.5 75 LEU B O 1
ATOM 2703 N N . SER B 1 76 ? 1.528 -35.469 -10.719 1 95.5 76 SER B N 1
ATOM 2704 C CA . SER B 1 76 ? 2.562 -36.438 -10.453 1 95.5 76 SER B CA 1
ATOM 2705 C C . SER B 1 76 ? 2.004 -37.625 -9.672 1 95.5 76 SER B C 1
ATOM 2707 O O . SER B 1 76 ? 2.74 -38.562 -9.328 1 95.5 76 SER B O 1
ATOM 2709 N N . GLY B 1 77 ? 0.751 -37.594 -9.281 1 92.56 77 GLY B N 1
ATOM 2710 C CA . GLY B 1 77 ? 0.146 -38.688 -8.562 1 92.56 77 GLY B CA 1
ATOM 2711 C C . GLY B 1 77 ? -0.001 -39.938 -9.406 1 92.56 77 GLY B C 1
ATOM 2712 O O . GLY B 1 77 ? 0.515 -40 -10.523 1 92.56 77 GLY B O 1
ATOM 2713 N N . LYS B 1 78 ? -0.825 -40.844 -8.695 1 87.5 78 LYS B N 1
ATOM 2714 C CA . LYS B 1 78 ? -1.178 -42.062 -9.43 1 87.5 78 LYS B CA 1
ATOM 2715 C C . LYS B 1 78 ? -2.033 -41.719 -10.648 1 87.5 78 LYS B C 1
ATOM 2717 O O . LYS B 1 78 ? -3.102 -41.125 -10.523 1 87.5 78 LYS B O 1
ATOM 2722 N N . ASP B 1 79 ? -1.581 -41.906 -11.906 1 88.94 79 ASP B N 1
ATOM 2723 C CA . ASP B 1 79 ? -2.236 -41.594 -13.172 1 88.94 79 ASP B CA 1
ATOM 2724 C C . ASP B 1 79 ? -2.223 -40.094 -13.453 1 88.94 79 ASP B C 1
ATOM 2726 O O . ASP B 1 79 ? -3.188 -39.562 -13.992 1 88.94 79 ASP B O 1
ATOM 2730 N N . GLY B 1 80 ? -1.272 -39.469 -12.852 1 94.25 80 GLY B N 1
ATOM 2731 C CA . GLY B 1 80 ? -1.128 -38.031 -13.047 1 94.25 80 GLY B CA 1
ATOM 2732 C C . GLY B 1 80 ? -0.875 -37.656 -14.492 1 94.25 80 GLY B C 1
ATOM 2733 O O . GLY B 1 80 ? -0.553 -38.531 -15.32 1 94.25 80 GLY B O 1
ATOM 2734 N N . LEU B 1 81 ? -0.988 -36.469 -14.797 1 96.69 81 LEU B N 1
ATOM 2735 C CA . LEU B 1 81 ? -0.959 -35.938 -16.156 1 96.69 81 LEU B CA 1
ATOM 2736 C C . LEU B 1 81 ? 0.403 -36.188 -16.797 1 96.69 81 LEU B C 1
ATOM 2738 O O . LEU B 1 81 ? 0.49 -36.406 -18 1 96.69 81 LEU B O 1
ATOM 2742 N N . PHE B 1 82 ? 1.477 -36.062 -16.031 1 97.12 82 PHE B N 1
ATOM 2743 C CA . PHE B 1 82 ? 2.822 -36.125 -16.578 1 97.12 82 PHE B CA 1
ATOM 2744 C C . PHE B 1 82 ? 3.035 -37.406 -17.359 1 97.12 82 PHE B C 1
ATOM 2746 O O . PHE B 1 82 ? 3.688 -37.438 -18.391 1 97.12 82 PHE B O 1
ATOM 2753 N N . ALA B 1 83 ? 2.416 -38.469 -16.906 1 94.75 83 ALA B N 1
ATOM 2754 C CA . ALA B 1 83 ? 2.623 -39.781 -17.5 1 94.75 83 ALA B CA 1
ATOM 2755 C C . ALA B 1 83 ? 1.868 -39.938 -18.812 1 94.75 83 ALA B C 1
ATOM 2757 O O . ALA B 1 83 ? 2.117 -40.875 -19.578 1 94.75 83 ALA B O 1
ATOM 2758 N N . HIS B 1 84 ? 1.024 -39 -19.125 1 96.38 84 HIS B N 1
ATOM 2759 C CA . HIS B 1 84 ? 0.139 -39.188 -20.266 1 96.38 84 HIS B CA 1
ATOM 2760 C C . HIS B 1 84 ? 0.338 -38.062 -21.297 1 96.38 84 HIS B C 1
ATOM 2762 O O . HIS B 1 84 ? -0.121 -38.188 -22.422 1 96.38 84 HIS B O 1
ATOM 2768 N N . LEU B 1 85 ? 1.043 -36.969 -20.984 1 97.31 85 LEU B N 1
ATOM 2769 C CA . LEU B 1 85 ? 1.211 -35.844 -21.875 1 97.31 85 LEU B CA 1
ATOM 2770 C C . LEU B 1 85 ? 2.26 -36.125 -22.938 1 97.31 85 LEU B C 1
ATOM 2772 O O . LEU B 1 85 ? 3.238 -36.812 -22.688 1 97.31 85 LEU B O 1
ATOM 2776 N N . SER B 1 86 ? 2.037 -35.625 -24.094 1 96.31 86 SER B N 1
ATOM 2777 C CA . SER B 1 86 ? 3.045 -35.688 -25.141 1 96.31 86 SER B CA 1
ATOM 2778 C C . SER B 1 86 ? 4.242 -34.812 -24.812 1 96.31 86 SER B C 1
ATOM 2780 O O . SER B 1 86 ? 4.109 -33.812 -24.109 1 96.31 86 SER B O 1
ATOM 2782 N N . SER B 1 87 ? 5.344 -35.156 -25.375 1 96.38 87 SER B N 1
ATOM 2783 C CA . SER B 1 87 ? 6.539 -34.312 -25.219 1 96.38 87 SER B CA 1
ATOM 2784 C C . SER B 1 87 ? 6.301 -32.906 -25.719 1 96.38 87 SER B C 1
ATOM 2786 O O . SER B 1 87 ? 5.512 -32.688 -26.641 1 96.38 87 SER B O 1
ATOM 2788 N N . ASP B 1 88 ? 6.898 -31.922 -25.016 1 96.88 88 ASP B N 1
ATOM 2789 C CA . ASP B 1 88 ? 6.922 -30.5 -25.375 1 96.88 88 ASP B CA 1
ATOM 2790 C C . ASP B 1 88 ? 5.598 -29.828 -25.031 1 96.88 88 ASP B C 1
ATOM 2792 O O . ASP B 1 88 ? 5.375 -28.672 -25.391 1 96.88 88 ASP B O 1
ATOM 2796 N N . THR B 1 89 ? 4.68 -30.641 -24.344 1 98.25 89 THR B N 1
ATOM 2797 C CA . THR B 1 89 ? 3.475 -30 -23.812 1 98.25 89 THR B CA 1
ATOM 2798 C C . THR B 1 89 ? 3.822 -29.016 -22.703 1 98.25 89 THR B C 1
ATOM 2800 O O . THR B 1 89 ? 4.754 -29.25 -21.922 1 98.25 89 THR B O 1
ATOM 2803 N N . PHE B 1 90 ? 3.123 -27.891 -22.656 1 98.75 90 PHE B N 1
ATOM 2804 C CA . PHE B 1 90 ? 3.309 -26.891 -21.594 1 98.75 90 PHE B CA 1
ATOM 2805 C C . PHE B 1 90 ? 2.33 -27.141 -20.453 1 98.75 90 PHE B C 1
ATOM 2807 O O . PHE B 1 90 ? 1.157 -27.438 -20.688 1 98.75 90 PHE B O 1
ATOM 2814 N N . VAL B 1 91 ? 2.838 -27.078 -19.203 1 98.81 91 VAL B N 1
ATOM 2815 C CA . VAL B 1 91 ? 2.016 -27.141 -18 1 98.81 91 VAL B CA 1
ATOM 2816 C C . VAL B 1 91 ? 2.217 -25.875 -17.172 1 98.81 91 VAL B C 1
ATOM 2818 O O . VAL B 1 91 ? 3.336 -25.578 -16.75 1 98.81 91 VAL B O 1
ATOM 2821 N N . PHE B 1 92 ? 1.111 -25.125 -16.969 1 98.88 92 PHE B N 1
ATOM 2822 C CA . PHE B 1 92 ? 1.142 -23.859 -16.234 1 98.88 92 PHE B CA 1
ATOM 2823 C C . PHE B 1 92 ? 0.43 -23.984 -14.898 1 98.88 92 PHE B C 1
ATOM 2825 O O . PHE B 1 92 ? -0.787 -24.172 -14.852 1 98.88 92 PHE B O 1
ATOM 2832 N N . ASP B 1 93 ? 1.167 -23.906 -13.812 1 98.81 93 ASP B N 1
ATOM 2833 C CA . ASP B 1 93 ? 0.542 -23.75 -12.508 1 98.81 93 ASP B CA 1
ATOM 2834 C C . ASP B 1 93 ? 0.182 -22.281 -12.242 1 98.81 93 ASP B C 1
ATOM 2836 O O . ASP B 1 93 ? 1.036 -21.484 -11.844 1 98.81 93 ASP B O 1
ATOM 2840 N N . VAL B 1 94 ? -1.085 -21.922 -12.367 1 98.69 94 VAL B N 1
ATOM 2841 C CA . VAL B 1 94 ? -1.472 -20.516 -12.273 1 98.69 94 VAL B CA 1
ATOM 2842 C C . VAL B 1 94 ? -2 -20.234 -10.867 1 98.69 94 VAL B C 1
ATOM 2844 O O . VAL B 1 94 ? -2.428 -19.109 -10.578 1 98.69 94 VAL B O 1
ATOM 2847 N N . GLY B 1 95 ? -2.006 -21.266 -10.008 1 97.75 95 GLY B N 1
ATOM 2848 C CA . GLY B 1 95 ? -2.328 -21.062 -8.609 1 97.75 95 GLY B CA 1
ATOM 2849 C C . GLY B 1 95 ? -1.132 -20.656 -7.77 1 97.75 95 GLY B C 1
ATOM 2850 O O . GLY B 1 95 ? -0.08 -20.312 -8.312 1 97.75 95 GLY B O 1
ATOM 2851 N N . THR B 1 96 ? -1.372 -20.594 -6.508 1 97.56 96 THR B N 1
ATOM 2852 C CA . THR B 1 96 ? -0.313 -20.234 -5.57 1 97.56 96 THR B CA 1
ATOM 2853 C C . THR B 1 96 ? 0.187 -21.469 -4.824 1 97.56 96 THR B C 1
ATOM 2855 O O . THR B 1 96 ? -0.591 -22.156 -4.16 1 97.56 96 THR B O 1
ATOM 2858 N N . SER B 1 97 ? 1.421 -21.781 -5.016 1 96.69 97 SER B N 1
ATOM 2859 C CA . SER B 1 97 ? 2.09 -22.922 -4.391 1 96.69 97 SER B CA 1
ATOM 2860 C C . SER B 1 97 ? 3.416 -22.5 -3.764 1 96.69 97 SER B C 1
ATOM 2862 O O . SER B 1 97 ? 3.791 -21.328 -3.814 1 96.69 97 SER B O 1
ATOM 2864 N N . ASP B 1 98 ? 4.102 -23.438 -3.076 1 96.44 98 ASP B N 1
ATOM 2865 C CA . ASP B 1 98 ? 5.402 -23.094 -2.506 1 96.44 98 ASP B CA 1
ATOM 2866 C C . ASP B 1 98 ? 6.523 -23.344 -3.514 1 96.44 98 ASP B C 1
ATOM 2868 O O . ASP B 1 98 ? 6.336 -24.062 -4.496 1 96.44 98 ASP B O 1
ATOM 2872 N N . THR B 1 99 ? 7.66 -22.734 -3.283 1 97.06 99 THR B N 1
ATOM 2873 C CA . THR B 1 99 ? 8.781 -22.734 -4.219 1 97.06 99 THR B CA 1
ATOM 2874 C C . THR B 1 99 ? 9.344 -24.141 -4.379 1 97.06 99 THR B C 1
ATOM 2876 O O . THR B 1 99 ? 9.703 -24.547 -5.484 1 97.06 99 THR B O 1
ATOM 2879 N N . ASP B 1 100 ? 9.383 -24.922 -3.354 1 96.81 100 ASP B N 1
ATOM 2880 C CA . ASP B 1 100 ? 9.906 -26.281 -3.42 1 96.81 100 ASP B CA 1
ATOM 2881 C C . ASP B 1 100 ? 9.047 -27.172 -4.316 1 96.81 100 ASP B C 1
ATOM 2883 O O . ASP B 1 100 ? 9.562 -27.938 -5.125 1 96.81 100 ASP B O 1
ATOM 2887 N N . THR B 1 101 ? 7.766 -27.062 -4.105 1 97.56 101 THR B N 1
ATOM 2888 C CA . THR B 1 101 ? 6.848 -27.812 -4.945 1 97.56 101 THR B CA 1
ATOM 2889 C C . THR B 1 101 ? 7.031 -27.453 -6.414 1 97.56 101 THR B C 1
ATOM 2891 O O . THR B 1 101 ? 7.082 -28.328 -7.277 1 97.56 101 THR B O 1
ATOM 2894 N N . ALA B 1 102 ? 7.133 -26.188 -6.75 1 98.12 102 ALA B N 1
ATOM 2895 C CA . ALA B 1 102 ? 7.328 -25.734 -8.125 1 98.12 102 ALA B CA 1
ATOM 2896 C C . ALA B 1 102 ? 8.609 -26.328 -8.719 1 98.12 102 ALA B C 1
ATOM 2898 O O . ALA B 1 102 ? 8.609 -26.812 -9.852 1 98.12 102 ALA B O 1
ATOM 2899 N N . LYS B 1 103 ? 9.68 -26.297 -7.957 1 97.94 103 LYS B N 1
ATOM 2900 C CA . LYS B 1 103 ? 10.969 -26.844 -8.406 1 97.94 103 LYS B CA 1
ATOM 2901 C C . LYS B 1 103 ? 10.883 -28.344 -8.641 1 97.94 103 LYS B C 1
ATOM 2903 O O . LYS B 1 103 ? 11.367 -28.844 -9.648 1 97.94 103 LYS B O 1
ATOM 2908 N N . ASN B 1 104 ? 10.289 -29.016 -7.711 1 98.19 104 ASN B N 1
ATOM 2909 C CA . ASN B 1 104 ? 10.156 -30.469 -7.82 1 98.19 104 ASN B CA 1
ATOM 2910 C C . ASN B 1 104 ? 9.312 -30.859 -9.031 1 98.19 104 ASN B C 1
ATOM 2912 O O . ASN B 1 104 ? 9.664 -31.781 -9.766 1 98.19 104 ASN B O 1
ATOM 2916 N N . LEU B 1 105 ? 8.227 -30.172 -9.219 1 98.5 105 LEU B N 1
ATOM 2917 C CA . LEU B 1 105 ? 7.348 -30.469 -10.344 1 98.5 105 LEU B CA 1
ATOM 2918 C C . LEU B 1 105 ? 8.055 -30.188 -11.672 1 98.5 105 LEU B C 1
ATOM 2920 O O . LEU B 1 105 ? 7.844 -30.906 -12.648 1 98.5 105 LEU B O 1
ATOM 2924 N N . GLN B 1 106 ? 8.82 -29.109 -11.727 1 98.38 106 GLN B N 1
ATOM 2925 C CA . GLN B 1 106 ? 9.602 -28.812 -12.922 1 98.38 106 GLN B CA 1
ATOM 2926 C C . GLN B 1 106 ? 10.57 -29.953 -13.234 1 98.38 106 GLN B C 1
ATOM 2928 O O . GLN B 1 106 ? 10.703 -30.359 -14.391 1 98.38 106 GLN B O 1
ATOM 2933 N N . GLN B 1 107 ? 11.227 -30.438 -12.242 1 98 107 GLN B N 1
ATOM 2934 C CA . GLN B 1 107 ? 12.164 -31.547 -12.422 1 98 107 GLN B CA 1
ATOM 2935 C C . GLN B 1 107 ? 11.445 -32.812 -12.898 1 98 107 GLN B C 1
ATOM 2937 O O . GLN B 1 107 ? 11.914 -33.469 -13.82 1 98 107 GLN B O 1
ATOM 2942 N N . GLU B 1 108 ? 10.391 -33.125 -12.297 1 98.06 108 GLU B N 1
ATOM 2943 C CA . GLU B 1 108 ? 9.609 -34.281 -12.68 1 98.06 108 GLU B CA 1
ATOM 2944 C C . GLU B 1 108 ? 9.109 -34.188 -14.109 1 98.06 108 GLU B C 1
ATOM 2946 O O . GLU B 1 108 ? 9.18 -35.125 -14.883 1 98.06 108 GLU B O 1
ATOM 2951 N N . ALA B 1 109 ? 8.602 -33.031 -14.461 1 98.25 109 ALA B N 1
ATOM 2952 C CA . ALA B 1 109 ? 8.094 -32.781 -15.812 1 98.25 109 ALA B CA 1
ATOM 2953 C C . ALA B 1 109 ? 9.188 -33 -16.859 1 98.25 109 ALA B C 1
ATOM 2955 O O . ALA B 1 109 ? 8.93 -33.562 -17.938 1 98.25 109 ALA B O 1
ATOM 2956 N N . SER B 1 110 ? 10.352 -32.5 -16.5 1 96.75 110 SER B N 1
ATOM 2957 C CA . SER B 1 110 ? 11.477 -32.625 -17.422 1 96.75 110 SER B CA 1
ATOM 2958 C C . SER B 1 110 ? 11.781 -34.062 -17.781 1 96.75 110 SER B C 1
ATOM 2960 O O . SER B 1 110 ? 12.203 -34.344 -18.891 1 96.75 110 SER B O 1
ATOM 2962 N N . ALA B 1 111 ? 11.531 -34.938 -16.859 1 96.56 111 ALA B N 1
ATOM 2963 C CA . ALA B 1 111 ? 11.766 -36.375 -17.078 1 96.56 111 ALA B CA 1
ATOM 2964 C C . ALA B 1 111 ? 10.828 -36.906 -18.156 1 96.56 111 ALA B C 1
ATOM 2966 O O . ALA B 1 111 ? 11.156 -37.906 -18.828 1 96.56 111 ALA B O 1
ATOM 2967 N N . TYR B 1 112 ? 9.766 -36.281 -18.375 1 96.38 112 TYR B N 1
ATOM 2968 C CA . TYR B 1 112 ? 8.781 -36.719 -19.375 1 96.38 112 TYR B CA 1
ATOM 2969 C C . TYR B 1 112 ? 8.883 -35.875 -20.625 1 96.38 112 TYR B C 1
ATOM 2971 O O . TYR B 1 112 ? 8.078 -36.031 -21.547 1 96.38 112 TYR B O 1
ATOM 2979 N N . GLY B 1 113 ? 9.828 -34.875 -20.641 1 97.12 113 GLY B N 1
ATOM 2980 C CA . GLY B 1 113 ? 9.977 -33.969 -21.766 1 97.12 113 GLY B CA 1
ATOM 2981 C C . GLY B 1 113 ? 8.891 -32.906 -21.828 1 97.12 113 GLY B C 1
ATOM 2982 O O . GLY B 1 113 ? 8.609 -32.344 -22.891 1 97.12 113 GLY B O 1
ATOM 2983 N N . VAL B 1 114 ? 8.25 -32.719 -20.75 1 97.94 114 VAL B N 1
ATOM 2984 C CA . VAL B 1 114 ? 7.176 -31.719 -20.609 1 97.94 114 VAL B CA 1
ATOM 2985 C C . VAL B 1 114 ? 7.73 -30.438 -19.984 1 97.94 114 VAL B C 1
ATOM 2987 O O . VAL B 1 114 ? 8.672 -30.484 -19.188 1 97.94 114 VAL B O 1
ATOM 2990 N N . HIS B 1 115 ? 7.219 -29.234 -20.391 1 98.56 115 HIS B N 1
ATOM 2991 C CA . HIS B 1 115 ? 7.633 -27.953 -19.844 1 98.56 115 HIS B CA 1
ATOM 2992 C C . HIS B 1 115 ? 6.707 -27.516 -18.703 1 98.56 115 HIS B C 1
ATOM 2994 O O . HIS B 1 115 ? 5.535 -27.203 -18.938 1 98.56 115 HIS B O 1
ATOM 3000 N N . PHE B 1 116 ? 7.227 -27.5 -17.5 1 98.81 116 PHE B N 1
ATOM 3001 C CA . PHE B 1 116 ? 6.465 -27 -16.359 1 98.81 116 PHE B CA 1
ATOM 3002 C C . PHE B 1 116 ? 6.918 -25.578 -15.992 1 98.81 116 PHE B C 1
ATOM 3004 O O . PHE B 1 116 ? 8.109 -25.328 -15.82 1 98.81 116 PHE B O 1
ATOM 3011 N N . LEU B 1 117 ? 5.957 -24.656 -15.875 1 98.88 117 LEU B N 1
ATOM 3012 C CA . LEU B 1 117 ? 6.207 -23.281 -15.43 1 98.88 117 LEU B CA 1
ATOM 3013 C C . LEU B 1 117 ? 5.285 -22.906 -14.273 1 98.88 117 LEU B C 1
ATOM 3015 O O . LEU B 1 117 ? 4.078 -23.156 -14.328 1 98.88 117 LEU B O 1
ATOM 3019 N N . ASP B 1 118 ? 5.855 -22.422 -13.164 1 98.81 118 ASP B N 1
ATOM 3020 C CA . ASP B 1 118 ? 4.988 -21.734 -12.203 1 98.81 118 ASP B CA 1
ATOM 3021 C C . ASP B 1 118 ? 4.594 -20.344 -12.703 1 98.81 118 ASP B C 1
ATOM 3023 O O . ASP B 1 118 ? 5.461 -19.531 -13.016 1 98.81 118 ASP B O 1
ATOM 3027 N N . CYS B 1 119 ? 3.246 -20.109 -12.727 1 98.81 119 CYS B N 1
ATOM 3028 C CA . CYS B 1 119 ? 2.686 -18.922 -13.344 1 98.81 119 CYS B CA 1
ATOM 3029 C C . CYS B 1 119 ? 1.608 -18.297 -12.461 1 98.81 119 CYS B C 1
ATOM 3031 O O . CYS B 1 119 ? 0.499 -18.031 -12.922 1 98.81 119 CYS B O 1
ATOM 3033 N N . PRO B 1 120 ? 1.96 -18.047 -11.18 1 98.75 120 PRO B N 1
ATOM 3034 C CA . PRO B 1 120 ? 0.915 -17.391 -10.391 1 98.75 120 PRO B CA 1
ATOM 3035 C C . PRO B 1 120 ? 0.493 -16.047 -10.977 1 98.75 120 PRO B C 1
ATOM 3037 O O . PRO B 1 120 ? 1.199 -15.484 -11.82 1 98.75 120 PRO B O 1
ATOM 3040 N N . VAL B 1 121 ? -0.71 -15.594 -10.523 1 98.81 121 VAL B N 1
ATOM 3041 C CA . VAL B 1 121 ? -1.286 -14.445 -11.211 1 98.81 121 VAL B CA 1
ATOM 3042 C C . VAL B 1 121 ? -1.76 -13.414 -10.195 1 98.81 121 VAL B C 1
ATOM 3044 O O . VAL B 1 121 ? -1.978 -13.742 -9.023 1 98.81 121 VAL B O 1
ATOM 3047 N N . SER B 1 122 ? -1.825 -12.219 -10.578 1 98.56 122 SER B N 1
ATOM 3048 C CA . SER B 1 122 ? -2.479 -11.109 -9.883 1 98.56 122 SER B CA 1
ATOM 3049 C C . SER B 1 122 ? -3.547 -10.469 -10.758 1 98.56 122 SER B C 1
ATOM 3051 O O . SER B 1 122 ? -3.404 -10.406 -11.984 1 98.56 122 SER B O 1
ATOM 3053 N N . GLY B 1 123 ? -4.598 -9.961 -10.148 1 97.44 123 GLY B N 1
ATOM 3054 C CA . GLY B 1 123 ? -5.691 -9.328 -10.867 1 97.44 123 GLY B CA 1
ATOM 3055 C C . GLY B 1 123 ? -7.051 -9.883 -10.484 1 97.44 123 GLY B C 1
ATOM 3056 O O . GLY B 1 123 ? -8.078 -9.305 -10.836 1 97.44 123 GLY B O 1
ATOM 3057 N N . GLY B 1 124 ? -7.074 -11.023 -9.859 1 95.81 124 GLY B N 1
ATOM 3058 C CA . GLY B 1 124 ? -8.297 -11.594 -9.305 1 95.81 124 GLY B CA 1
ATOM 3059 C C . GLY B 1 124 ? -9.266 -12.078 -10.367 1 95.81 124 GLY B C 1
ATOM 3060 O O . GLY B 1 124 ? -8.906 -12.18 -11.539 1 95.81 124 GLY B O 1
ATOM 3061 N N . PRO B 1 125 ? -10.43 -12.43 -9.938 1 95.56 125 PRO B N 1
ATOM 3062 C CA . PRO B 1 125 ? -11.453 -12.938 -10.859 1 95.56 125 PRO B CA 1
ATOM 3063 C C . PRO B 1 125 ? -11.789 -11.953 -11.969 1 95.56 125 PRO B C 1
ATOM 3065 O O . PRO B 1 125 ? -11.984 -12.352 -13.117 1 95.56 125 PRO B O 1
ATOM 3068 N N . ALA B 1 126 ? -11.789 -10.672 -11.617 1 96.12 126 ALA B N 1
ATOM 3069 C CA . ALA B 1 126 ? -12.062 -9.664 -12.641 1 96.12 126 ALA B CA 1
ATOM 3070 C C . ALA B 1 126 ? -10.992 -9.688 -13.727 1 96.12 126 ALA B C 1
ATOM 3072 O O . ALA B 1 126 ? -11.305 -9.617 -14.922 1 96.12 126 ALA B O 1
ATOM 3073 N N . GLY B 1 127 ? -9.75 -9.766 -13.32 1 97.44 127 GLY B N 1
ATOM 3074 C CA . GLY B 1 127 ? -8.664 -9.867 -14.281 1 97.44 127 GLY B CA 1
ATOM 3075 C C . GLY B 1 127 ? -8.719 -11.141 -15.102 1 97.44 127 GLY B C 1
ATOM 3076 O O . GLY B 1 127 ? -8.414 -11.133 -16.297 1 97.44 127 GLY B O 1
ATOM 3077 N N . ALA B 1 128 ? -9.086 -12.258 -14.477 1 97.88 128 ALA B N 1
ATOM 3078 C CA . ALA B 1 128 ? -9.203 -13.531 -15.18 1 97.88 128 ALA B CA 1
ATOM 3079 C C . ALA B 1 128 ? -10.273 -13.469 -16.266 1 97.88 128 ALA B C 1
ATOM 3081 O O . ALA B 1 128 ? -10.062 -13.953 -17.375 1 97.88 128 ALA B O 1
ATOM 3082 N N . GLN B 1 129 ? -11.391 -12.867 -15.922 1 97.12 129 GLN B N 1
ATOM 3083 C CA . GLN B 1 129 ? -12.492 -12.742 -16.875 1 97.12 129 GLN B CA 1
ATOM 3084 C C . GLN B 1 129 ? -12.117 -11.836 -18.047 1 97.12 129 GLN B C 1
ATOM 3086 O O . GLN B 1 129 ? -12.461 -12.109 -19.188 1 97.12 129 GLN B O 1
ATOM 3091 N N . ALA B 1 130 ? -11.383 -10.781 -17.75 1 98.19 130 ALA B N 1
ATOM 3092 C CA . ALA B 1 130 ? -11.07 -9.766 -18.75 1 98.19 130 ALA B CA 1
ATOM 3093 C C . ALA B 1 130 ? -9.844 -10.148 -19.562 1 98.19 130 ALA B C 1
ATOM 3095 O O . ALA B 1 130 ? -9.578 -9.562 -20.609 1 98.19 130 ALA B O 1
ATOM 3096 N N . GLY B 1 131 ? -9.109 -11.117 -19.094 1 98.5 131 GLY B N 1
ATOM 3097 C CA . GLY B 1 131 ? -7.871 -11.484 -19.75 1 98.5 131 GLY B CA 1
ATOM 3098 C C . GLY B 1 131 ? -6.754 -10.477 -19.531 1 98.5 131 GLY B C 1
ATOM 3099 O O . GLY B 1 131 ? -5.934 -10.258 -20.422 1 98.5 131 GLY B O 1
ATOM 3100 N N . THR B 1 132 ? -6.754 -9.812 -18.344 1 98.44 132 THR B N 1
ATOM 3101 C CA . THR B 1 132 ? -5.809 -8.734 -18.094 1 98.44 132 THR B CA 1
ATOM 3102 C C . THR B 1 132 ? -4.926 -9.047 -16.891 1 98.44 132 THR B C 1
ATOM 3104 O O . THR B 1 132 ? -4.414 -8.141 -16.234 1 98.44 132 THR B O 1
ATOM 3107 N N . LEU B 1 133 ? -4.723 -10.305 -16.562 1 98.75 133 LEU B N 1
ATOM 3108 C CA . LEU B 1 133 ? -3.951 -10.719 -15.398 1 98.75 133 LEU B CA 1
ATOM 3109 C C . LEU B 1 133 ? -2.484 -10.328 -15.547 1 98.75 133 LEU B C 1
ATOM 3111 O O . LEU B 1 133 ? -1.992 -10.164 -16.672 1 98.75 133 LEU B O 1
ATOM 3115 N N . THR B 1 134 ? -1.844 -10.086 -14.438 1 98.88 134 THR B N 1
ATOM 3116 C CA . THR B 1 134 ? -0.388 -10.141 -14.359 1 98.88 134 THR B CA 1
ATOM 3117 C C . THR B 1 134 ? 0.09 -11.555 -14.07 1 98.88 134 THR B C 1
ATOM 3119 O O . THR B 1 134 ? -0.291 -12.156 -13.062 1 98.88 134 THR B O 1
ATOM 3122 N N . VAL B 1 135 ? 0.864 -12.109 -14.961 1 98.94 135 VAL B N 1
ATOM 3123 C CA . VAL B 1 135 ? 1.366 -13.477 -14.812 1 98.94 135 VAL B CA 1
ATOM 3124 C C . VAL B 1 135 ? 2.848 -13.445 -14.453 1 98.94 135 VAL B C 1
ATOM 3126 O O . VAL B 1 135 ? 3.656 -12.836 -15.156 1 98.94 135 VAL B O 1
ATOM 3129 N N . MET B 1 136 ? 3.217 -14.039 -13.352 1 98.88 136 MET B N 1
ATOM 3130 C CA . MET B 1 136 ? 4.586 -14.141 -12.852 1 98.88 136 MET B CA 1
ATOM 3131 C C . MET B 1 136 ? 5.184 -15.5 -13.18 1 98.88 136 MET B C 1
ATOM 3133 O O . MET B 1 136 ? 4.785 -16.516 -12.594 1 98.88 136 MET B O 1
ATOM 3137 N N . VAL B 1 137 ? 6.215 -15.5 -14.008 1 98.88 137 VAL B N 1
ATOM 3138 C CA . VAL B 1 137 ? 6.578 -16.797 -14.578 1 98.88 137 VAL B CA 1
ATOM 3139 C C . VAL B 1 137 ? 7.949 -17.219 -14.055 1 98.88 137 VAL B C 1
ATOM 3141 O O . VAL B 1 137 ? 8.938 -16.5 -14.234 1 98.88 137 VAL B O 1
ATOM 3144 N N . GLY B 1 138 ? 7.969 -18.297 -13.398 1 98.81 138 GLY B N 1
ATOM 3145 C CA . GLY B 1 138 ? 9.203 -19 -13.055 1 98.81 138 GLY B CA 1
ATOM 3146 C C . GLY B 1 138 ? 9.422 -20.266 -13.867 1 98.81 138 GLY B C 1
ATOM 3147 O O . GLY B 1 138 ? 8.477 -21.016 -14.109 1 98.81 138 GLY B O 1
ATOM 3148 N N . GLY B 1 139 ? 10.586 -20.578 -14.32 1 98.56 139 GLY B N 1
ATOM 3149 C CA . GLY B 1 139 ? 10.945 -21.734 -15.125 1 98.56 139 GLY B CA 1
ATOM 3150 C C . GLY B 1 139 ? 12.094 -21.453 -16.078 1 98.56 139 GLY B C 1
ATOM 3151 O O . GLY B 1 139 ? 12.766 -20.422 -15.977 1 98.56 139 GLY B O 1
ATOM 3152 N N . LYS B 1 140 ? 12.328 -22.406 -16.969 1 98 140 LYS B N 1
ATOM 3153 C CA . LYS B 1 140 ? 13.383 -22.234 -17.969 1 98 140 LYS B CA 1
ATOM 3154 C C . LYS B 1 140 ? 13.047 -21.094 -18.938 1 98 140 LYS B C 1
ATOM 3156 O O . LYS B 1 140 ? 11.906 -20.969 -19.391 1 98 140 LYS B O 1
ATOM 3161 N N . LYS B 1 141 ? 14.047 -20.297 -19.203 1 98.31 141 LYS B N 1
ATOM 3162 C CA . LYS B 1 141 ? 13.852 -19.125 -20.047 1 98.31 141 LYS B CA 1
ATOM 3163 C C . LYS B 1 141 ? 13.32 -19.516 -21.422 1 98.31 141 LYS B C 1
ATOM 3165 O O . LYS B 1 141 ? 12.398 -18.875 -21.938 1 98.31 141 LYS B O 1
ATOM 3170 N N . GLU B 1 142 ? 13.867 -20.531 -21.969 1 98.25 142 GLU B N 1
ATOM 3171 C CA . GLU B 1 142 ? 13.445 -20.969 -23.281 1 98.25 142 GLU B CA 1
ATOM 3172 C C . GLU B 1 142 ? 11.984 -21.422 -23.281 1 98.25 142 GLU B C 1
ATOM 3174 O O . GLU B 1 142 ? 11.234 -21.125 -24.219 1 98.25 142 GLU B O 1
ATOM 3179 N N . ALA B 1 143 ? 11.641 -22.125 -22.266 1 98.56 143 ALA B N 1
ATOM 3180 C CA . ALA B 1 143 ? 10.25 -22.562 -22.125 1 98.56 143 ALA B CA 1
ATOM 3181 C C . ALA B 1 143 ? 9.312 -21.359 -21.984 1 98.56 143 ALA B C 1
ATOM 3183 O O . ALA B 1 143 ? 8.227 -21.344 -22.578 1 98.56 143 ALA B O 1
ATOM 3184 N N . TYR B 1 144 ? 9.758 -20.375 -21.234 1 98.75 144 TYR B N 1
ATOM 3185 C CA . TYR B 1 144 ? 8.977 -19.156 -21.078 1 98.75 144 TYR B CA 1
ATOM 3186 C C . TYR B 1 144 ? 8.734 -18.484 -22.438 1 98.75 144 TYR B C 1
ATOM 3188 O O . TYR B 1 144 ? 7.594 -18.156 -22.766 1 98.75 144 TYR B O 1
ATOM 3196 N N . GLU B 1 145 ? 9.734 -18.328 -23.156 1 98.75 145 GLU B N 1
ATOM 3197 C CA . GLU B 1 145 ? 9.625 -17.656 -24.453 1 98.75 145 GLU B CA 1
ATOM 3198 C C . GLU B 1 145 ? 8.664 -18.391 -25.375 1 98.75 145 GLU B C 1
ATOM 3200 O O . GLU B 1 145 ? 7.844 -17.766 -26.047 1 98.75 145 GLU B O 1
ATOM 3205 N N . ALA B 1 146 ? 8.742 -19.688 -25.359 1 98.31 146 ALA B N 1
ATOM 3206 C CA . ALA B 1 146 ? 7.887 -20.516 -26.219 1 98.31 146 ALA B CA 1
ATOM 3207 C C . ALA B 1 146 ? 6.449 -20.531 -25.688 1 98.31 146 ALA B C 1
ATOM 3209 O O . ALA B 1 146 ? 5.516 -20.812 -26.453 1 98.31 146 ALA B O 1
ATOM 3210 N N . ALA B 1 147 ? 6.254 -20.203 -24.438 1 98.44 147 ALA B N 1
ATOM 3211 C CA . ALA B 1 147 ? 4.953 -20.297 -23.781 1 98.44 147 ALA B CA 1
ATOM 3212 C C . ALA B 1 147 ? 4.148 -19.016 -23.953 1 98.44 147 ALA B C 1
ATOM 3214 O O . ALA B 1 147 ? 2.945 -18.984 -23.688 1 98.44 147 ALA B O 1
ATOM 3215 N N . LEU B 1 148 ? 4.715 -17.922 -24.453 1 98.62 148 LEU B N 1
ATOM 3216 C CA . LEU B 1 148 ? 4.148 -16.578 -24.453 1 98.62 148 LEU B CA 1
ATOM 3217 C C . LEU B 1 148 ? 2.801 -16.562 -25.172 1 98.62 148 LEU B C 1
ATOM 3219 O O . LEU B 1 148 ? 1.855 -15.922 -24.703 1 98.62 148 LEU B O 1
ATOM 3223 N N . PRO B 1 149 ? 2.643 -17.312 -26.281 1 97.94 149 PRO B N 1
ATOM 3224 C CA . PRO B 1 149 ? 1.357 -17.25 -26.984 1 97.94 149 PRO B CA 1
ATOM 3225 C C . PRO B 1 149 ? 0.196 -17.75 -26.125 1 97.94 149 PRO B C 1
ATOM 3227 O O . PRO B 1 149 ? -0.926 -17.25 -26.25 1 97.94 149 PRO B O 1
ATOM 3230 N N . TYR B 1 150 ? 0.455 -18.703 -25.234 1 98.31 150 TYR B N 1
ATOM 3231 C CA . TYR B 1 150 ? -0.588 -19.219 -24.359 1 98.31 150 TYR B CA 1
ATOM 3232 C C . TYR B 1 150 ? -0.868 -18.25 -23.219 1 98.31 150 TYR B C 1
ATOM 3234 O O . TYR B 1 150 ? -2.027 -18 -22.875 1 98.31 150 TYR B O 1
ATOM 3242 N N . LEU B 1 151 ? 0.186 -17.656 -22.656 1 98.81 151 LEU B N 1
ATOM 3243 C CA . LEU B 1 151 ? 0.076 -16.812 -21.453 1 98.81 151 LEU B CA 1
ATOM 3244 C C . LEU B 1 151 ? -0.559 -15.469 -21.797 1 98.81 151 LEU B C 1
ATOM 3246 O O . LEU B 1 151 ? -1.302 -14.906 -20.984 1 98.81 151 LEU B O 1
ATOM 3250 N N . LYS B 1 152 ? -0.326 -14.969 -23 1 98.69 152 LYS B N 1
ATOM 3251 C CA . LYS B 1 152 ? -0.839 -13.672 -23.422 1 98.69 152 LYS B CA 1
ATOM 3252 C C . LYS B 1 152 ? -2.355 -13.703 -23.578 1 98.69 152 LYS B C 1
ATOM 3254 O O . LYS B 1 152 ? -3.006 -12.656 -23.609 1 98.69 152 LYS B O 1
ATOM 3259 N N . VAL B 1 153 ? -2.938 -14.891 -23.688 1 98.62 153 VAL B N 1
ATOM 3260 C CA . VAL B 1 153 ? -4.383 -15.031 -23.828 1 98.62 153 VAL B CA 1
ATOM 3261 C C . VAL B 1 153 ? -5.062 -14.711 -22.5 1 98.62 153 VAL B C 1
ATOM 3263 O O . VAL B 1 153 ? -6.16 -14.148 -22.469 1 98.62 153 VAL B O 1
ATOM 3266 N N . ILE B 1 154 ? -4.402 -14.969 -21.375 1 98.56 154 ILE B N 1
ATOM 3267 C CA . ILE B 1 154 ? -5.062 -14.852 -20.078 1 98.56 154 ILE B CA 1
ATOM 3268 C C . ILE B 1 154 ? -4.539 -13.625 -19.344 1 98.56 154 ILE B C 1
ATOM 3270 O O . ILE B 1 154 ? -5.094 -13.219 -18.312 1 98.56 154 ILE B O 1
ATOM 3274 N N . GLY B 1 155 ? -3.445 -13.07 -19.844 1 98.62 155 GLY B N 1
ATOM 3275 C CA . GLY B 1 155 ? -2.832 -11.977 -19.109 1 98.62 155 GLY B CA 1
ATOM 3276 C C . GLY B 1 155 ? -2.375 -10.836 -20 1 98.62 155 GLY B C 1
ATOM 3277 O O . GLY B 1 155 ? -2.104 -11.047 -21.188 1 98.62 155 GLY B O 1
ATOM 3278 N N . GLU B 1 156 ? -2.318 -9.633 -19.438 1 98.19 156 GLU B N 1
ATOM 3279 C CA . GLU B 1 156 ? -1.825 -8.43 -20.094 1 98.19 156 GLU B CA 1
ATOM 3280 C C . GLU B 1 156 ? -0.357 -8.18 -19.766 1 98.19 156 GLU B C 1
ATOM 3282 O O . GLU B 1 156 ? 0.411 -7.738 -20.625 1 98.19 156 GLU B O 1
ATOM 3287 N N . GLU B 1 157 ? 0.041 -8.461 -18.562 1 98.5 157 GLU B N 1
ATOM 3288 C CA . GLU B 1 157 ? 1.42 -8.336 -18.094 1 98.5 157 GLU B CA 1
ATOM 3289 C C . GLU B 1 157 ? 2.045 -9.703 -17.844 1 98.5 157 GLU B C 1
ATOM 3291 O O . GLU B 1 157 ? 1.812 -10.312 -16.797 1 98.5 157 GLU B O 1
ATOM 3296 N N . ILE B 1 158 ? 2.883 -10.172 -18.797 1 98.81 158 ILE B N 1
ATOM 3297 C CA . ILE B 1 158 ? 3.588 -11.438 -18.625 1 98.81 158 ILE B CA 1
ATOM 3298 C C . ILE B 1 158 ? 5.039 -11.172 -18.219 1 98.81 158 ILE B C 1
ATOM 3300 O O . ILE B 1 158 ? 5.828 -10.664 -19.031 1 98.81 158 ILE B O 1
ATOM 3304 N N . ARG B 1 159 ? 5.426 -11.562 -17.031 1 98.62 159 ARG B N 1
ATOM 3305 C CA . ARG B 1 159 ? 6.73 -11.195 -16.484 1 98.62 159 ARG B CA 1
ATOM 3306 C C . ARG B 1 159 ? 7.574 -12.43 -16.203 1 98.62 159 ARG B C 1
ATOM 3308 O O . ARG B 1 159 ? 7.211 -13.25 -15.359 1 98.62 159 ARG B O 1
ATOM 3315 N N . TYR B 1 160 ? 8.68 -12.547 -16.906 1 98.75 160 TYR B N 1
ATOM 3316 C CA . TYR B 1 160 ? 9.648 -13.586 -16.562 1 98.75 160 TYR B CA 1
ATOM 3317 C C . TYR B 1 160 ? 10.43 -13.203 -15.305 1 98.75 160 TYR B C 1
ATOM 3319 O O . TYR B 1 160 ? 11.062 -12.148 -15.25 1 98.75 160 TYR B O 1
ATOM 3327 N N . ILE B 1 161 ? 10.383 -14.047 -14.297 1 98.69 161 ILE B N 1
ATOM 3328 C CA . ILE B 1 161 ? 10.984 -13.719 -13.016 1 98.69 161 ILE B CA 1
ATOM 3329 C C . ILE B 1 161 ? 12.352 -14.398 -12.898 1 98.69 161 ILE B C 1
ATOM 3331 O O . ILE B 1 161 ? 13.312 -13.797 -12.414 1 98.69 161 ILE B O 1
ATOM 3335 N N . GLY B 1 162 ? 12.391 -15.672 -13.258 1 98.38 162 GLY B N 1
ATOM 3336 C CA . GLY B 1 162 ? 13.594 -16.469 -13.102 1 98.38 162 GLY B CA 1
ATOM 3337 C C . GLY B 1 162 ? 13.328 -17.969 -13.164 1 98.38 162 GLY B C 1
ATOM 3338 O O . GLY B 1 162 ? 12.383 -18.406 -13.82 1 98.38 162 GLY B O 1
ATOM 3339 N N . SER B 1 163 ? 14.203 -18.75 -12.555 1 98.12 163 SER B N 1
ATOM 3340 C CA . SER B 1 163 ? 14.094 -20.203 -12.578 1 98.12 163 SER B CA 1
ATOM 3341 C C . SER B 1 163 ? 12.852 -20.688 -11.836 1 98.12 163 SER B C 1
ATOM 3343 O O . SER B 1 163 ? 12.141 -19.875 -11.227 1 98.12 163 SER B O 1
ATOM 3345 N N . SER B 1 164 ? 12.602 -21.953 -11.906 1 98.5 164 SER B N 1
ATOM 3346 C CA . SER B 1 164 ? 11.422 -22.531 -11.273 1 98.5 164 SER B CA 1
ATOM 3347 C C . SER B 1 164 ? 11.328 -22.125 -9.805 1 98.5 164 SER B C 1
ATOM 3349 O O . SER B 1 164 ? 12.312 -22.203 -9.07 1 98.5 164 SER B O 1
ATOM 3351 N N . GLY B 1 165 ? 10.18 -21.688 -9.414 1 98.5 165 GLY B N 1
ATOM 3352 C CA . GLY B 1 165 ? 9.945 -21.219 -8.055 1 98.5 165 GLY B CA 1
ATOM 3353 C C . GLY B 1 165 ? 9.961 -19.719 -7.934 1 98.5 165 GLY B C 1
ATOM 3354 O O . GLY B 1 165 ? 9.375 -19.156 -7.004 1 98.5 165 GLY B O 1
ATOM 3355 N N . ALA B 1 166 ? 10.539 -19.016 -8.883 1 98.69 166 ALA B N 1
ATOM 3356 C CA . ALA B 1 166 ? 10.688 -17.562 -8.805 1 98.69 166 ALA B CA 1
ATOM 3357 C C . ALA B 1 166 ? 9.336 -16.875 -8.945 1 98.69 166 ALA B C 1
ATOM 3359 O O . ALA B 1 166 ? 9.094 -15.852 -8.305 1 98.69 166 ALA B O 1
ATOM 3360 N N . GLY B 1 167 ? 8.484 -17.375 -9.812 1 98.81 167 GLY B N 1
ATOM 3361 C CA . GLY B 1 167 ? 7.141 -16.828 -9.906 1 98.81 167 GLY B CA 1
ATOM 3362 C C . GLY B 1 167 ? 6.371 -16.891 -8.602 1 98.81 167 GLY B C 1
ATOM 3363 O O . GLY B 1 167 ? 5.746 -15.906 -8.195 1 98.81 167 GLY B O 1
ATOM 3364 N N . GLN B 1 168 ? 6.469 -18.016 -7.973 1 98.81 168 GLN B N 1
ATOM 3365 C CA . GLN B 1 168 ? 5.797 -18.203 -6.688 1 98.81 168 GLN B CA 1
ATOM 3366 C C . GLN B 1 168 ? 6.383 -17.281 -5.625 1 98.81 168 GLN B C 1
ATOM 3368 O O . GLN B 1 168 ? 5.648 -16.75 -4.793 1 98.81 168 GLN B O 1
ATOM 3373 N N . THR B 1 169 ? 7.703 -17.109 -5.625 1 98.56 169 THR B N 1
ATOM 3374 C CA . THR B 1 169 ? 8.352 -16.219 -4.68 1 98.56 169 THR B CA 1
ATOM 3375 C C . THR B 1 169 ? 7.734 -14.82 -4.754 1 98.56 169 THR B C 1
ATOM 3377 O O . THR B 1 169 ? 7.324 -14.258 -3.736 1 98.56 169 THR B O 1
ATOM 3380 N N . VAL B 1 170 ? 7.594 -14.297 -5.953 1 98.81 170 VAL B N 1
ATOM 3381 C CA . VAL B 1 170 ? 7.098 -12.938 -6.145 1 98.81 170 VAL B CA 1
ATOM 3382 C C . VAL B 1 170 ? 5.617 -12.867 -5.777 1 98.81 170 VAL B C 1
ATOM 3384 O O . VAL B 1 170 ? 5.168 -11.906 -5.156 1 98.81 170 VAL B O 1
ATOM 3387 N N . LYS B 1 171 ? 4.848 -13.891 -6.129 1 98.88 171 LYS B N 1
ATOM 3388 C CA . LYS B 1 171 ? 3.43 -13.938 -5.793 1 98.88 171 LYS B CA 1
ATOM 3389 C C . LYS B 1 171 ? 3.223 -13.898 -4.281 1 98.88 171 LYS B C 1
ATOM 3391 O O . LYS B 1 171 ? 2.35 -13.18 -3.787 1 98.88 171 LYS B O 1
ATOM 3396 N N . LEU B 1 172 ? 3.977 -14.703 -3.613 1 98.75 172 LEU B N 1
ATOM 3397 C CA . LEU B 1 172 ? 3.846 -14.766 -2.162 1 98.75 172 LEU B CA 1
ATOM 3398 C C . LEU B 1 172 ? 4.211 -13.43 -1.524 1 98.75 172 LEU B C 1
ATOM 3400 O O . LEU B 1 172 ? 3.545 -12.984 -0.585 1 98.75 172 LEU B O 1
ATOM 3404 N N . CYS B 1 173 ? 5.273 -12.781 -2.006 1 98.75 173 CYS B N 1
ATOM 3405 C CA . CYS B 1 173 ? 5.621 -11.438 -1.549 1 98.75 173 CYS B CA 1
ATOM 3406 C C . CYS B 1 173 ? 4.477 -10.461 -1.806 1 98.75 173 CYS B C 1
ATOM 3408 O O . CYS B 1 173 ? 4.102 -9.695 -0.92 1 98.75 173 CYS B O 1
ATOM 3410 N N . ASN B 1 174 ? 3.902 -10.516 -3.008 1 98.88 174 ASN B N 1
ATOM 3411 C CA . ASN B 1 174 ? 2.773 -9.672 -3.385 1 98.88 174 ASN B CA 1
ATOM 3412 C C . ASN B 1 174 ? 1.599 -9.844 -2.426 1 98.88 174 ASN B C 1
ATOM 3414 O O . ASN B 1 174 ? 1.026 -8.859 -1.956 1 98.88 174 ASN B O 1
ATOM 3418 N N . ASN B 1 175 ? 1.275 -11.047 -2.141 1 98.81 175 ASN B N 1
ATOM 3419 C CA . ASN B 1 175 ? 0.086 -11.32 -1.338 1 98.81 175 ASN B CA 1
ATOM 3420 C C . ASN B 1 175 ? 0.308 -10.961 0.129 1 98.81 175 ASN B C 1
ATOM 3422 O O . ASN B 1 175 ? -0.626 -10.547 0.819 1 98.81 175 ASN B O 1
ATOM 3426 N N . MET B 1 176 ? 1.555 -11.078 0.601 1 98.88 176 MET B N 1
ATOM 3427 C CA . MET B 1 176 ? 1.851 -10.602 1.948 1 98.88 176 MET B CA 1
ATOM 3428 C C . MET B 1 176 ? 1.662 -9.094 2.043 1 98.88 176 MET B C 1
ATOM 3430 O O . MET B 1 176 ? 1.082 -8.594 3.008 1 98.88 176 MET B O 1
ATOM 3434 N N . ILE B 1 177 ? 2.117 -8.391 1.055 1 98.94 177 ILE B N 1
ATOM 3435 C CA . ILE B 1 177 ? 1.966 -6.941 1.01 1 98.94 177 ILE B CA 1
ATOM 3436 C C . ILE B 1 177 ? 0.483 -6.578 0.99 1 98.94 177 ILE B C 1
ATOM 3438 O O . ILE B 1 177 ? 0.046 -5.688 1.722 1 98.94 177 ILE B O 1
ATOM 3442 N N . VAL B 1 178 ? -0.324 -7.289 0.234 1 98.94 178 VAL B N 1
ATOM 3443 C CA . VAL B 1 178 ? -1.757 -7.031 0.137 1 98.94 178 VAL B CA 1
ATOM 3444 C C . VAL B 1 178 ? -2.416 -7.258 1.496 1 98.94 178 VAL B C 1
ATOM 3446 O O . VAL B 1 178 ? -3.184 -6.414 1.969 1 98.94 178 VAL B O 1
ATOM 3449 N N . ALA B 1 179 ? -2.07 -8.367 2.111 1 98.88 179 ALA B N 1
ATOM 3450 C CA . ALA B 1 179 ? -2.643 -8.672 3.42 1 98.88 179 ALA B CA 1
ATOM 3451 C C . ALA B 1 179 ? -2.248 -7.617 4.453 1 98.88 179 ALA B C 1
ATOM 3453 O O . ALA B 1 179 ? -3.068 -7.215 5.281 1 98.88 179 ALA B O 1
ATOM 3454 N N . GLY B 1 180 ? -0.954 -7.262 4.41 1 98.88 180 GLY B N 1
ATOM 3455 C CA . GLY B 1 180 ? -0.498 -6.191 5.281 1 98.88 180 GLY B CA 1
ATOM 3456 C C . GLY B 1 180 ? -1.241 -4.887 5.066 1 98.88 180 GLY B C 1
ATOM 3457 O O . GLY B 1 180 ? -1.625 -4.219 6.027 1 98.88 180 GLY B O 1
ATOM 3458 N N . MET B 1 181 ? -1.477 -4.531 3.828 1 98.81 181 MET B N 1
ATOM 3459 C CA . MET B 1 181 ? -2.193 -3.303 3.49 1 98.81 181 MET B CA 1
ATOM 3460 C C . MET B 1 181 ? -3.633 -3.359 3.992 1 98.81 181 MET B C 1
ATOM 3462 O O . MET B 1 181 ? -4.137 -2.387 4.559 1 98.81 181 MET B O 1
ATOM 3466 N N . ILE B 1 182 ? -4.312 -4.477 3.787 1 98.75 182 ILE B N 1
ATOM 3467 C CA . ILE B 1 182 ? -5.68 -4.641 4.27 1 98.75 182 ILE B CA 1
ATOM 3468 C C . ILE B 1 182 ? -5.719 -4.469 5.785 1 98.75 182 ILE B C 1
ATOM 3470 O O . ILE B 1 182 ? -6.613 -3.814 6.32 1 98.75 182 ILE B O 1
ATOM 3474 N N . SER B 1 183 ? -4.742 -5.059 6.441 1 98.69 183 SER B N 1
ATOM 3475 C CA . SER B 1 183 ? -4.668 -4.953 7.895 1 98.69 183 SER B CA 1
ATOM 3476 C C . SER B 1 183 ? -4.465 -3.506 8.336 1 98.69 183 SER B C 1
ATOM 3478 O O . SER B 1 183 ? -5.133 -3.031 9.258 1 98.69 183 SER B O 1
ATOM 3480 N N . LEU B 1 184 ? -3.549 -2.803 7.68 1 98.75 184 LEU B N 1
ATOM 3481 C CA . LEU B 1 184 ? -3.27 -1.408 8.008 1 98.75 184 LEU B CA 1
ATOM 3482 C C . LEU B 1 184 ? -4.488 -0.532 7.734 1 98.75 184 LEU B C 1
ATOM 3484 O O . LEU B 1 184 ? -4.824 0.34 8.539 1 98.75 184 LEU B O 1
ATOM 3488 N N . LEU B 1 185 ? -5.145 -0.759 6.605 1 98.62 185 LEU B N 1
ATOM 3489 C CA . LEU B 1 185 ? -6.371 -0.032 6.301 1 98.62 185 LEU B CA 1
ATOM 3490 C C . LEU B 1 185 ? -7.426 -0.275 7.375 1 98.62 185 LEU B C 1
ATOM 3492 O O . LEU B 1 185 ? -8.102 0.661 7.812 1 98.62 185 LEU B O 1
ATOM 3496 N N . SER B 1 186 ? -7.566 -1.514 7.781 1 97.94 186 SER B N 1
ATOM 3497 C CA . SER B 1 186 ? -8.523 -1.866 8.82 1 97.94 186 SER B CA 1
ATOM 3498 C C . SER B 1 186 ? -8.234 -1.119 10.125 1 97.94 186 SER B C 1
ATOM 3500 O O . SER B 1 186 ? -9.133 -0.531 10.719 1 97.94 186 SER B O 1
ATOM 3502 N N . GLU B 1 187 ? -6.977 -1.158 10.547 1 97.88 187 GLU B N 1
ATOM 3503 C CA . GLU B 1 187 ? -6.582 -0.5 11.789 1 97.88 187 GLU B CA 1
ATOM 3504 C C . GLU B 1 187 ? -6.82 1.006 11.711 1 97.88 187 GLU B C 1
ATOM 3506 O O . GLU B 1 187 ? -7.379 1.597 12.641 1 97.88 187 GLU B O 1
ATOM 3511 N N . THR B 1 188 ? -6.387 1.632 10.609 1 98.12 188 THR B N 1
ATOM 3512 C CA . THR B 1 188 ? -6.465 3.084 10.508 1 98.12 188 THR B CA 1
ATOM 3513 C C . THR B 1 188 ? -7.914 3.539 10.359 1 98.12 188 THR B C 1
ATOM 3515 O O . THR B 1 188 ? -8.289 4.609 10.844 1 98.12 188 THR B O 1
ATOM 3518 N N . MET B 1 189 ? -8.711 2.693 9.719 1 97.25 189 MET B N 1
ATOM 3519 C CA . MET B 1 189 ? -10.133 3.006 9.578 1 97.25 189 MET B CA 1
ATOM 3520 C C . MET B 1 189 ? -10.805 3.088 10.945 1 97.25 189 MET B C 1
ATOM 3522 O O . MET B 1 189 ? -11.57 4.02 11.219 1 97.25 189 MET B O 1
ATOM 3526 N N . VAL B 1 190 ? -10.508 2.127 11.781 1 96.19 190 VAL B N 1
ATOM 3527 C CA . VAL B 1 190 ? -11.125 2.086 13.102 1 96.19 190 VAL B CA 1
ATOM 3528 C C . VAL B 1 190 ? -10.664 3.289 13.93 1 96.19 190 VAL B C 1
ATOM 3530 O O . VAL B 1 190 ? -11.461 3.896 14.648 1 96.19 190 VAL B O 1
ATOM 3533 N N . VAL B 1 191 ? -9.438 3.676 13.852 1 96.81 191 VAL B N 1
ATOM 3534 C CA . VAL B 1 191 ? -8.906 4.828 14.57 1 96.81 191 VAL B CA 1
ATOM 3535 C C . VAL B 1 191 ? -9.57 6.105 14.062 1 96.81 191 VAL B C 1
ATOM 3537 O O . VAL B 1 191 ? -10 6.949 14.852 1 96.81 191 VAL B O 1
ATOM 3540 N N . ALA B 1 192 ? -9.625 6.273 12.711 1 97.12 192 ALA B N 1
ATOM 3541 C CA . ALA B 1 192 ? -10.25 7.453 12.117 1 97.12 192 ALA B CA 1
ATOM 3542 C C . ALA B 1 192 ? -11.703 7.586 12.562 1 97.12 192 ALA B C 1
ATOM 3544 O O . ALA B 1 192 ? -12.141 8.672 12.953 1 97.12 192 ALA B O 1
ATOM 3545 N N . GLU B 1 193 ? -12.422 6.477 12.539 1 95.19 193 GLU B N 1
ATOM 3546 C CA . GLU B 1 193 ? -13.82 6.484 12.961 1 95.19 193 GLU B CA 1
ATOM 3547 C C . GLU B 1 193 ? -13.961 6.887 14.422 1 95.19 193 GLU B C 1
ATOM 3549 O O . GLU B 1 193 ? -14.891 7.602 14.797 1 95.19 193 GLU B O 1
ATOM 3554 N N . GLY B 1 194 ? -13.039 6.391 15.211 1 93.62 194 GLY B N 1
ATOM 3555 C CA . GLY B 1 194 ? -13.031 6.77 16.625 1 93.62 194 GLY B CA 1
ATOM 3556 C C . GLY B 1 194 ? -12.852 8.258 16.828 1 93.62 194 GLY B C 1
ATOM 3557 O O . GLY B 1 194 ? -13.219 8.789 17.891 1 93.62 194 GLY B O 1
ATOM 3558 N N . GLN B 1 195 ? -12.305 8.969 15.844 1 94.75 195 GLN B N 1
ATOM 3559 C CA . GLN B 1 195 ? -12.07 10.406 15.914 1 94.75 195 GLN B CA 1
ATOM 3560 C C . GLN B 1 195 ? -13.125 11.18 15.117 1 94.75 195 GLN B C 1
ATOM 3562 O O . GLN B 1 195 ? -12.984 12.383 14.883 1 94.75 195 GLN B O 1
ATOM 3567 N N . GLY B 1 196 ? -14.109 10.43 14.633 1 95.19 196 GLY B N 1
ATOM 3568 C CA . GLY B 1 196 ? -15.227 11.055 13.945 1 95.19 196 GLY B CA 1
ATOM 3569 C C . GLY B 1 196 ? -15 11.227 12.453 1 95.19 196 GLY B C 1
ATOM 3570 O O . GLY B 1 196 ? -15.75 11.93 11.781 1 95.19 196 GLY B O 1
ATOM 3571 N N . VAL B 1 197 ? -14.016 10.641 11.906 1 97.44 197 VAL B N 1
ATOM 3572 C CA . VAL B 1 197 ? -13.758 10.68 10.477 1 97.44 197 VAL B CA 1
ATOM 3573 C C . VAL B 1 197 ? -14.312 9.422 9.812 1 97.44 197 VAL B C 1
ATOM 3575 O O . VAL B 1 197 ? -13.891 8.305 10.141 1 97.44 197 VAL B O 1
ATOM 3578 N N . GLU B 1 198 ? -15.172 9.586 8.844 1 97.25 198 GLU B N 1
ATOM 3579 C CA . GLU B 1 198 ? -15.797 8.461 8.164 1 97.25 198 GLU B CA 1
ATOM 3580 C C . GLU B 1 198 ? -14.789 7.719 7.281 1 97.25 198 GLU B C 1
ATOM 3582 O O . GLU B 1 198 ? -13.875 8.336 6.723 1 97.25 198 GLU B O 1
ATOM 3587 N N . ALA B 1 199 ? -15.133 6.434 7.133 1 96.94 199 ALA B N 1
ATOM 3588 C CA . ALA B 1 199 ? -14.273 5.594 6.305 1 96.94 199 ALA B CA 1
ATOM 3589 C C . ALA B 1 199 ? -14.188 6.133 4.879 1 96.94 199 ALA B C 1
ATOM 3591 O O . ALA B 1 199 ? -13.109 6.148 4.277 1 96.94 199 ALA B O 1
ATOM 3592 N N . SER B 1 200 ? -15.281 6.551 4.363 1 97.56 200 SER B N 1
ATOM 3593 C CA . SER B 1 200 ? -15.32 7.059 2.998 1 97.56 200 SER B CA 1
ATOM 3594 C C . SER B 1 200 ? -14.43 8.281 2.836 1 97.56 200 SER B C 1
ATOM 3596 O O . SER B 1 200 ? -13.758 8.445 1.813 1 97.56 200 SER B O 1
ATOM 3598 N N . THR B 1 201 ? -14.398 9.172 3.816 1 98 201 THR B N 1
ATOM 3599 C CA . THR B 1 201 ? -13.539 10.352 3.795 1 98 201 THR B CA 1
ATOM 3600 C C . THR B 1 201 ? -12.07 9.953 3.852 1 98 201 THR B C 1
ATOM 3602 O O . THR B 1 201 ? -11.258 10.445 3.066 1 98 201 THR B O 1
ATOM 3605 N N . LEU B 1 202 ? -11.773 9.062 4.766 1 98.44 202 LEU B N 1
ATOM 3606 C CA . LEU B 1 202 ? -10.398 8.578 4.883 1 98.44 202 LEU B CA 1
ATOM 3607 C C . LEU B 1 202 ? -9.906 8.016 3.557 1 98.44 202 LEU B C 1
ATOM 3609 O O . LEU B 1 202 ? -8.836 8.414 3.07 1 98.44 202 LEU B O 1
ATOM 3613 N N . PHE B 1 203 ? -10.672 7.121 2.922 1 98.31 203 PHE B N 1
ATOM 3614 C CA . PHE B 1 203 ? -10.258 6.453 1.695 1 98.31 203 PHE B CA 1
ATOM 3615 C C . PHE B 1 203 ? -10.141 7.445 0.547 1 98.31 203 PHE B C 1
ATOM 3617 O O . PHE B 1 203 ? -9.25 7.328 -0.293 1 98.31 203 PHE B O 1
ATOM 3624 N N . SER B 1 204 ? -11.031 8.398 0.548 1 97.81 204 SER B N 1
ATOM 3625 C CA . SER B 1 204 ? -10.977 9.414 -0.496 1 97.81 204 SER B CA 1
ATOM 3626 C C . SER B 1 204 ? -9.68 10.219 -0.419 1 97.81 204 SER B C 1
ATOM 3628 O O . SER B 1 204 ? -9.078 10.531 -1.446 1 97.81 204 SER B O 1
ATOM 3630 N N . VAL B 1 205 ? -9.227 10.539 0.727 1 98.5 205 VAL B N 1
ATOM 3631 C CA . VAL B 1 205 ? -8 11.312 0.906 1 98.5 205 VAL B CA 1
ATOM 3632 C C . VAL B 1 205 ? -6.793 10.43 0.59 1 98.5 205 VAL B C 1
ATOM 3634 O O . VAL B 1 205 ? -5.844 10.883 -0.057 1 98.5 205 VAL B O 1
ATOM 3637 N N . LEU B 1 206 ? -6.816 9.164 1.077 1 98.44 206 LEU B N 1
ATOM 3638 C CA . LEU B 1 206 ? -5.723 8.242 0.79 1 98.44 206 LEU B CA 1
ATOM 3639 C C . LEU B 1 206 ? -5.516 8.102 -0.713 1 98.44 206 LEU B C 1
ATOM 3641 O O . LEU B 1 206 ? -4.379 7.984 -1.18 1 98.44 206 LEU B O 1
ATOM 3645 N N . GLU B 1 207 ? -6.598 8.078 -1.453 1 97.69 207 GLU B N 1
ATOM 3646 C CA . GLU B 1 207 ? -6.527 7.941 -2.904 1 97.69 207 GLU B CA 1
ATOM 3647 C C . GLU B 1 207 ? -5.629 9.016 -3.516 1 97.69 207 GLU B C 1
ATOM 3649 O O . GLU B 1 207 ? -4.945 8.766 -4.512 1 97.69 207 GLU B O 1
ATOM 3654 N N . ALA B 1 208 ? -5.57 10.164 -2.887 1 97.69 208 ALA B N 1
ATOM 3655 C CA . ALA B 1 208 ? -4.809 11.289 -3.42 1 97.69 208 ALA B CA 1
ATOM 3656 C C . ALA B 1 208 ? -3.506 11.484 -2.65 1 97.69 208 ALA B C 1
ATOM 3658 O O . ALA B 1 208 ? -2.797 12.477 -2.855 1 97.69 208 ALA B O 1
ATOM 3659 N N . SER B 1 209 ? -3.178 10.602 -1.774 1 98.5 209 SER B N 1
ATOM 3660 C CA . SER B 1 209 ? -2.049 10.797 -0.869 1 98.5 209 SER B CA 1
ATOM 3661 C C . SER B 1 209 ? -1.05 9.648 -0.98 1 98.5 209 SER B C 1
ATOM 3663 O O . SER B 1 209 ? -1.244 8.727 -1.771 1 98.5 209 SER B O 1
ATOM 3665 N N . SER B 1 210 ? 0.016 9.695 -0.224 1 98.31 210 SER B N 1
ATOM 3666 C CA . SER B 1 210 ? 1.101 8.719 -0.269 1 98.31 210 SER B CA 1
ATOM 3667 C C . SER B 1 210 ? 0.646 7.363 0.257 1 98.31 210 SER B C 1
ATOM 3669 O O . SER B 1 210 ? 1.305 6.352 0.023 1 98.31 210 SER B O 1
ATOM 3671 N N . GLY B 1 211 ? -0.5 7.316 0.941 1 98.5 211 GLY B N 1
ATOM 3672 C CA . GLY B 1 211 ? -1.01 6.074 1.502 1 98.5 211 GLY B CA 1
ATOM 3673 C C . GLY B 1 211 ? -1.829 5.266 0.514 1 98.5 211 GLY B C 1
ATOM 3674 O O . GLY B 1 211 ? -2.354 4.203 0.856 1 98.5 211 GLY B O 1
ATOM 3675 N N . HIS B 1 212 ? -1.91 5.73 -0.749 1 98.69 212 HIS B N 1
ATOM 3676 C CA . HIS B 1 212 ? -2.676 5.043 -1.781 1 98.69 212 HIS B CA 1
ATOM 3677 C C . HIS B 1 212 ? -2.074 3.676 -2.092 1 98.69 212 HIS B C 1
ATOM 3679 O O . HIS B 1 212 ? -0.852 3.52 -2.104 1 98.69 212 HIS B O 1
ATOM 3685 N N . SER B 1 213 ? -2.988 2.725 -2.43 1 98.62 213 SER B N 1
ATOM 3686 C CA . SER B 1 213 ? -2.553 1.414 -2.9 1 98.62 213 SER B CA 1
ATOM 3687 C C . SER B 1 213 ? -3.611 0.764 -3.783 1 98.62 213 SER B C 1
ATOM 3689 O O . SER B 1 213 ? -4.797 1.09 -3.686 1 98.62 213 SER B O 1
ATOM 3691 N N . ARG B 1 214 ? -3.225 -0.129 -4.637 1 98.31 214 ARG B N 1
ATOM 3692 C CA . ARG B 1 214 ? -4.164 -0.913 -5.43 1 98.31 214 ARG B CA 1
ATOM 3693 C C . ARG B 1 214 ? -5.043 -1.782 -4.535 1 98.31 214 ARG B C 1
ATOM 3695 O O . ARG B 1 214 ? -6.223 -1.997 -4.836 1 98.31 214 ARG B O 1
ATOM 3702 N N . ALA B 1 215 ? -4.48 -2.311 -3.441 1 98 215 ALA B N 1
ATOM 3703 C CA . ALA B 1 215 ? -5.27 -3.09 -2.492 1 98 215 ALA B CA 1
ATOM 3704 C C . ALA B 1 215 ? -6.48 -2.299 -2.006 1 98 215 ALA B C 1
ATOM 3706 O O . ALA B 1 215 ? -7.574 -2.852 -1.863 1 98 215 ALA B O 1
ATOM 3707 N N . MET B 1 216 ? -6.258 -1.035 -1.754 1 98.06 216 MET B N 1
ATOM 3708 C CA . MET B 1 216 ? -7.375 -0.202 -1.318 1 98.06 216 MET B CA 1
ATOM 3709 C C . MET B 1 216 ? -8.422 -0.073 -2.42 1 98.06 216 MET B C 1
ATOM 3711 O O . MET B 1 216 ? -9.617 -0.036 -2.143 1 98.06 216 MET B O 1
ATOM 3715 N N . GLU B 1 217 ? -7.977 -0.041 -3.68 1 97.5 217 GLU B N 1
ATOM 3716 C CA . GLU B 1 217 ? -8.891 0.052 -4.812 1 97.5 217 GLU B CA 1
ATOM 3717 C C . GLU B 1 217 ? -9.727 -1.219 -4.953 1 97.5 217 GLU B C 1
ATOM 3719 O O . GLU B 1 217 ? -10.922 -1.155 -5.258 1 97.5 217 GLU B O 1
ATOM 3724 N N . VAL B 1 218 ? -9.094 -2.287 -4.742 1 97.25 218 VAL B N 1
ATOM 3725 C CA . VAL B 1 218 ? -9.727 -3.582 -4.988 1 97.25 218 VAL B CA 1
ATOM 3726 C C . VAL B 1 218 ? -10.617 -3.955 -3.809 1 97.25 218 VAL B C 1
ATOM 3728 O O . VAL B 1 218 ? -11.773 -4.355 -3.996 1 97.25 218 VAL B O 1
ATOM 3731 N N . PHE B 1 219 ? -10.141 -3.711 -2.584 1 97.69 219 PHE B N 1
ATOM 3732 C CA . PHE B 1 219 ? -10.781 -4.289 -1.408 1 97.69 219 PHE B CA 1
ATOM 3733 C C . PHE B 1 219 ? -11.5 -3.213 -0.6 1 97.69 219 PHE B C 1
ATOM 3735 O O . PHE B 1 219 ? -12.234 -3.521 0.343 1 97.69 219 PHE B O 1
ATOM 3742 N N . GLY B 1 220 ? -11.328 -1.946 -0.937 1 97.75 220 GLY B N 1
ATOM 3743 C CA . GLY B 1 220 ? -11.766 -0.826 -0.121 1 97.75 220 GLY B CA 1
ATOM 3744 C C . GLY B 1 220 ? -13.258 -0.811 0.116 1 97.75 220 GLY B C 1
ATOM 3745 O O . GLY B 1 220 ? -13.719 -0.442 1.199 1 97.75 220 GLY B O 1
ATOM 3746 N N . GLU B 1 221 ? -14.039 -1.17 -0.893 1 97.62 221 GLU B N 1
ATOM 3747 C CA . GLU B 1 221 ? -15.492 -1.114 -0.755 1 97.62 221 GLU B CA 1
ATOM 3748 C C . GLU B 1 221 ? -15.984 -2.08 0.32 1 97.62 221 GLU B C 1
ATOM 3750 O O . GLU B 1 221 ? -16.875 -1.746 1.1 1 97.62 221 GLU B O 1
ATOM 3755 N N . ASN B 1 222 ? -15.438 -3.32 0.325 1 97.75 222 ASN B N 1
ATOM 3756 C CA . ASN B 1 222 ? -15.781 -4.266 1.382 1 97.75 222 ASN B CA 1
ATOM 3757 C C . ASN B 1 222 ? -15.508 -3.682 2.766 1 97.75 222 ASN B C 1
ATOM 3759 O O . ASN B 1 222 ? -16.312 -3.85 3.684 1 97.75 222 ASN B O 1
ATOM 3763 N N . LEU B 1 223 ? -14.43 -2.977 2.898 1 97.62 223 LEU B N 1
ATOM 3764 C CA . LEU B 1 223 ? -14.047 -2.383 4.176 1 97.62 223 LEU B CA 1
ATOM 3765 C C . LEU B 1 223 ? -14.977 -1.234 4.543 1 97.62 223 LEU B C 1
ATOM 3767 O O . LEU B 1 223 ? -15.516 -1.195 5.652 1 97.62 223 LEU B O 1
ATOM 3771 N N . LYS B 1 224 ? -15.188 -0.298 3.617 1 97.06 224 LYS B N 1
ATOM 3772 C CA . LYS B 1 224 ? -16.047 0.856 3.871 1 97.06 224 LYS B CA 1
ATOM 3773 C C . LYS B 1 224 ? -17.453 0.419 4.27 1 97.06 224 LYS B C 1
ATOM 3775 O O . LYS B 1 224 ? -18.062 1.018 5.156 1 97.06 224 LYS B O 1
ATOM 3780 N N . ASP B 1 225 ? -17.922 -0.704 3.617 1 95.62 225 ASP B N 1
ATOM 3781 C CA . ASP B 1 225 ? -19.281 -1.206 3.867 1 95.62 225 ASP B CA 1
ATOM 3782 C C . ASP B 1 225 ? -19.297 -2.109 5.098 1 95.62 225 ASP B C 1
ATOM 3784 O O . ASP B 1 225 ? -20.375 -2.463 5.59 1 95.62 225 ASP B O 1
ATOM 3788 N N . GLU B 1 226 ? -18.172 -2.453 5.512 1 94.19 226 GLU B N 1
ATOM 3789 C CA . GLU B 1 226 ? -18.047 -3.432 6.59 1 94.19 226 GLU B CA 1
ATOM 3790 C C . GLU B 1 226 ? -18.859 -4.688 6.293 1 94.19 226 GLU B C 1
ATOM 3792 O O . GLU B 1 226 ? -19.578 -5.184 7.16 1 94.19 226 GLU B O 1
ATOM 3797 N N . SER B 1 227 ? -18.844 -5.078 5.074 1 94.69 227 SER B N 1
ATOM 3798 C CA . SER B 1 227 ? -19.469 -6.301 4.57 1 94.69 227 SER B CA 1
ATOM 3799 C C . SER B 1 227 ? -18.469 -7.141 3.789 1 94.69 227 SER B C 1
ATOM 3801 O O . SER B 1 227 ? -17.734 -6.621 2.945 1 94.69 227 SER B O 1
ATOM 3803 N N . PHE B 1 228 ? -18.453 -8.414 4.125 1 96.31 228 PHE B N 1
ATOM 3804 C CA . PHE B 1 228 ? -17.359 -9.258 3.654 1 96.31 228 PHE B CA 1
ATOM 3805 C C . PHE B 1 228 ? -17.906 -10.453 2.875 1 96.31 228 PHE B C 1
ATOM 3807 O O . PHE B 1 228 ? -17.188 -11.43 2.654 1 96.31 228 PHE B O 1
ATOM 3814 N N . ASP B 1 229 ? -19.094 -10.367 2.393 1 95.88 229 ASP B N 1
ATOM 3815 C CA . ASP B 1 229 ? -19.75 -11.453 1.661 1 95.88 229 ASP B CA 1
ATOM 3816 C C . ASP B 1 229 ? -19.344 -11.43 0.186 1 95.88 229 ASP B C 1
ATOM 3818 O O . ASP B 1 229 ? -19.422 -12.453 -0.496 1 95.88 229 ASP B O 1
ATOM 3822 N N . ASN B 1 230 ? -19.062 -10.234 -0.321 1 96.12 230 ASN B N 1
ATOM 3823 C CA . ASN B 1 230 ? -18.484 -10.156 -1.66 1 96.12 230 ASN B CA 1
ATOM 3824 C C . ASN B 1 230 ? -17.047 -10.633 -1.678 1 96.12 230 ASN B C 1
ATOM 3826 O O . ASN B 1 230 ? -16.125 -9.852 -1.421 1 96.12 230 ASN B O 1
ATOM 3830 N N . VAL B 1 231 ? -16.844 -11.844 -2.094 1 96.56 231 VAL B N 1
ATOM 3831 C CA . VAL B 1 231 ? -15.531 -12.469 -1.941 1 96.56 231 VAL B CA 1
ATOM 3832 C C . VAL B 1 231 ? -14.68 -12.195 -3.18 1 96.56 231 VAL B C 1
ATOM 3834 O O . VAL B 1 231 ? -14.93 -12.75 -4.25 1 96.56 231 VAL B O 1
ATOM 3837 N N . LEU B 1 232 ? -13.719 -11.391 -2.99 1 96.5 232 LEU B N 1
ATOM 3838 C CA . LEU B 1 232 ? -12.75 -11.086 -4.043 1 96.5 232 LEU B CA 1
ATOM 3839 C C . LEU B 1 232 ? -11.539 -12 -3.943 1 96.5 232 LEU B C 1
ATOM 3841 O O . LEU B 1 232 ? -10.969 -12.398 -4.965 1 96.5 232 LEU B O 1
ATOM 3845 N N . PHE B 1 233 ? -11.172 -12.344 -2.785 1 97.06 233 PHE B N 1
ATOM 3846 C CA . PHE B 1 233 ? -10.133 -13.289 -2.404 1 97.06 233 PHE B CA 1
ATOM 3847 C C . PHE B 1 233 ? -10.375 -13.82 -0.997 1 97.06 233 PHE B C 1
ATOM 3849 O O . PHE B 1 233 ? -10.266 -13.078 -0.02 1 97.06 233 PHE B O 1
ATOM 3856 N N . SER B 1 234 ? -10.648 -15.039 -0.879 1 96.62 234 SER B N 1
ATOM 3857 C CA . SER B 1 234 ? -11.156 -15.562 0.385 1 96.62 234 SER B CA 1
ATOM 3858 C C . SER B 1 234 ? -10.102 -15.461 1.484 1 96.62 234 SER B C 1
ATOM 3860 O O . SER B 1 234 ? -8.898 -15.531 1.21 1 96.62 234 SER B O 1
ATOM 3862 N N . LEU B 1 235 ? -10.609 -15.32 2.689 1 97.88 235 LEU B N 1
ATOM 3863 C CA . LEU B 1 235 ? -9.742 -15.289 3.863 1 97.88 235 LEU B CA 1
ATOM 3864 C C . LEU B 1 235 ? -8.93 -16.578 3.969 1 97.88 235 LEU B C 1
ATOM 3866 O O . LEU B 1 235 ? -7.746 -16.547 4.312 1 97.88 235 LEU B O 1
ATOM 3870 N N . ALA B 1 236 ? -9.508 -17.703 3.654 1 96.56 236 ALA B N 1
ATOM 3871 C CA . ALA B 1 236 ? -8.82 -18.984 3.701 1 96.56 236 ALA B CA 1
ATOM 3872 C C . ALA B 1 236 ? -7.656 -19.031 2.719 1 96.56 236 ALA B C 1
ATOM 3874 O O . ALA B 1 236 ? -6.562 -19.484 3.061 1 96.56 236 ALA B O 1
ATOM 3875 N N . HIS B 1 237 ? -7.887 -18.562 1.525 1 96.25 237 HIS B N 1
ATOM 3876 C CA . HIS B 1 237 ? -6.832 -18.547 0.517 1 96.25 237 HIS B CA 1
ATOM 3877 C C . HIS B 1 237 ? -5.699 -17.609 0.916 1 96.25 237 HIS B C 1
ATOM 3879 O O . HIS B 1 237 ? -4.523 -17.938 0.742 1 96.25 237 HIS B O 1
ATOM 3885 N N . MET B 1 238 ? -6.066 -16.438 1.436 1 98.06 238 MET B N 1
ATOM 3886 C CA . MET B 1 238 ? -5.043 -15.5 1.881 1 98.06 238 MET B CA 1
ATOM 3887 C C . MET B 1 238 ? -4.211 -16.094 3.014 1 98.06 238 MET B C 1
ATOM 3889 O O . MET B 1 238 ? -2.982 -16.016 2.996 1 98.06 238 MET B O 1
ATOM 3893 N N . ALA B 1 239 ? -4.922 -16.688 3.953 1 97.62 239 ALA B N 1
ATOM 3894 C CA . ALA B 1 239 ? -4.223 -17.297 5.082 1 97.62 239 ALA B CA 1
ATOM 3895 C C . ALA B 1 239 ? -3.25 -18.375 4.605 1 97.62 239 ALA B C 1
ATOM 3897 O O . ALA B 1 239 ? -2.123 -18.453 5.102 1 97.62 239 ALA B O 1
ATOM 3898 N N . LYS B 1 240 ? -3.648 -19.156 3.684 1 96.31 240 LYS B N 1
ATOM 3899 C CA . LYS B 1 240 ? -2.777 -20.172 3.102 1 96.31 240 LYS B CA 1
ATOM 3900 C C . LYS B 1 240 ? -1.539 -19.547 2.473 1 96.31 240 LYS B C 1
ATOM 3902 O O . LYS B 1 240 ? -0.42 -20.016 2.682 1 96.31 240 LYS B O 1
ATOM 3907 N N . ASP B 1 241 ? -1.751 -18.516 1.683 1 98.12 241 ASP B N 1
ATOM 3908 C CA . ASP B 1 241 ? -0.641 -17.844 1.01 1 98.12 241 ASP B CA 1
ATOM 3909 C C . ASP B 1 241 ? 0.329 -17.234 2.021 1 98.12 241 ASP B C 1
ATOM 3911 O O . ASP B 1 241 ? 1.542 -17.234 1.804 1 98.12 241 ASP B O 1
ATOM 3915 N N . LEU B 1 242 ? -0.229 -16.688 3.119 1 98.56 242 LEU B N 1
ATOM 3916 C CA . LEU B 1 242 ? 0.613 -16.094 4.156 1 98.56 242 LEU B CA 1
ATOM 3917 C C . LEU B 1 242 ? 1.441 -17.156 4.855 1 98.56 242 LEU B C 1
ATOM 3919 O O . LEU B 1 242 ? 2.594 -16.922 5.223 1 98.56 242 LEU B O 1
ATOM 3923 N N . GLU B 1 243 ? 0.872 -18.297 5.059 1 97.5 243 GLU B N 1
ATOM 3924 C CA . GLU B 1 243 ? 1.625 -19.406 5.625 1 97.5 243 GLU B CA 1
ATOM 3925 C C . GLU B 1 243 ? 2.766 -19.828 4.703 1 97.5 243 GLU B C 1
ATOM 3927 O O . GLU B 1 243 ? 3.877 -20.094 5.164 1 97.5 243 GLU B O 1
ATOM 3932 N N . LEU B 1 244 ? 2.488 -19.938 3.451 1 97.69 244 LEU B N 1
ATOM 3933 C CA . LEU B 1 244 ? 3.516 -20.266 2.469 1 97.69 244 LEU B CA 1
ATOM 3934 C C . LEU B 1 244 ? 4.625 -19.219 2.473 1 97.69 244 LEU B C 1
ATOM 3936 O O . LEU B 1 244 ? 5.809 -19.562 2.389 1 97.69 244 LEU B O 1
ATOM 3940 N N . TYR B 1 245 ? 4.242 -17.953 2.547 1 98.5 245 TYR B N 1
ATOM 3941 C CA . TYR B 1 245 ? 5.23 -16.875 2.623 1 98.5 245 TYR B CA 1
ATOM 3942 C C . TYR B 1 245 ? 6.117 -17.047 3.85 1 98.5 245 TYR B C 1
ATOM 3944 O O . TYR B 1 245 ? 7.34 -16.891 3.768 1 98.5 245 TYR B O 1
ATOM 3952 N N . MET B 1 246 ? 5.48 -17.266 5 1 98 246 MET B N 1
ATOM 3953 C CA . MET B 1 246 ? 6.246 -17.422 6.238 1 98 246 MET B CA 1
ATOM 3954 C C . MET B 1 246 ? 7.207 -18.594 6.148 1 98 246 MET B C 1
ATOM 3956 O O . MET B 1 246 ? 8.336 -18.516 6.637 1 98 246 MET B O 1
ATOM 3960 N N . LYS B 1 247 ? 6.785 -19.656 5.551 1 96.44 247 LYS B N 1
ATOM 3961 C CA . LYS B 1 247 ? 7.676 -20.797 5.332 1 96.44 247 LYS B CA 1
ATOM 3962 C C . LYS B 1 247 ? 8.867 -20.391 4.469 1 96.44 247 LYS B C 1
ATOM 3964 O O . LYS B 1 247 ? 10.008 -20.766 4.77 1 96.44 247 LYS B O 1
ATOM 3969 N N . LEU B 1 248 ? 8.625 -19.703 3.469 1 95.88 248 LEU B N 1
ATOM 3970 C CA . LEU B 1 248 ? 9.672 -19.234 2.568 1 95.88 248 LEU B CA 1
ATOM 3971 C C . LEU B 1 248 ? 10.68 -18.359 3.312 1 95.88 248 LEU B C 1
ATOM 3973 O O . LEU B 1 248 ? 11.891 -18.531 3.146 1 95.88 248 LEU B O 1
ATOM 3977 N N . SER B 1 249 ? 10.141 -17.375 4.09 1 95.75 249 SER B N 1
ATOM 3978 C CA . SER B 1 249 ? 10.992 -16.453 4.84 1 95.75 249 SER B CA 1
ATOM 3979 C C . SER B 1 249 ? 11.852 -17.188 5.855 1 95.75 249 SER B C 1
ATOM 3981 O O . SER B 1 249 ? 12.992 -16.797 6.117 1 95.75 249 SER B O 1
ATOM 3983 N N . ASN B 1 250 ? 11.328 -18.219 6.426 1 92.31 250 ASN B N 1
ATOM 3984 C CA . ASN B 1 250 ? 12.047 -19 7.422 1 92.31 250 ASN B CA 1
ATOM 3985 C C . ASN B 1 250 ? 13.211 -19.766 6.797 1 92.31 250 ASN B C 1
ATOM 3987 O O . ASN B 1 250 ? 14.188 -20.078 7.477 1 92.31 250 ASN B O 1
ATOM 3991 N N . GLN B 1 251 ? 13.078 -20.125 5.562 1 88.81 251 GLN B N 1
ATOM 3992 C CA . GLN B 1 251 ? 14.172 -20.781 4.867 1 88.81 251 GLN B CA 1
ATOM 3993 C C . GLN B 1 251 ? 15.422 -19.906 4.828 1 88.81 251 GLN B C 1
ATOM 3995 O O . GLN B 1 251 ? 16.547 -20.406 4.816 1 88.81 251 GLN B O 1
ATOM 4000 N N . SER B 1 252 ? 15.289 -18.594 4.883 1 79.62 252 SER B N 1
ATOM 4001 C CA . SER B 1 252 ? 16.422 -17.672 4.836 1 79.62 252 SER B CA 1
ATOM 4002 C C . SER B 1 252 ? 16.672 -17.047 6.203 1 79.62 252 SER B C 1
ATOM 4004 O O . SER B 1 252 ? 17.5 -16.141 6.336 1 79.62 252 SER B O 1
ATOM 4006 N N . THR B 1 253 ? 15.961 -17.406 7.184 1 83.5 253 THR B N 1
ATOM 4007 C CA . THR B 1 253 ? 16.078 -16.922 8.555 1 83.5 253 THR B CA 1
ATOM 4008 C C . THR B 1 253 ? 15.953 -15.406 8.617 1 83.5 253 THR B C 1
ATOM 4010 O O . THR B 1 253 ? 16.672 -14.75 9.367 1 83.5 253 THR B O 1
ATOM 4013 N N . THR B 1 254 ? 15.211 -14.875 7.766 1 87.31 254 THR B N 1
ATOM 4014 C CA . THR B 1 254 ? 15.016 -13.43 7.711 1 87.31 254 THR B CA 1
ATOM 4015 C C . THR B 1 254 ? 14 -12.977 8.758 1 87.31 254 THR B C 1
ATOM 4017 O O . THR B 1 254 ? 12.914 -13.555 8.859 1 87.31 254 THR B O 1
ATOM 4020 N N . PRO B 1 255 ? 14.328 -11.945 9.547 1 91.94 255 PRO B N 1
ATOM 4021 C CA . PRO B 1 255 ? 13.305 -11.406 10.445 1 91.94 255 PRO B CA 1
ATOM 4022 C C . PRO B 1 255 ? 12.102 -10.836 9.703 1 91.94 255 PRO B C 1
ATOM 4024 O O . PRO B 1 255 ? 12.273 -10.117 8.711 1 91.94 255 PRO B O 1
ATOM 4027 N N . GLN B 1 256 ? 10.938 -11.219 10.133 1 97 256 GLN B N 1
ATOM 4028 C CA . GLN B 1 256 ? 9.688 -10.789 9.508 1 97 256 GLN B CA 1
ATOM 4029 C C . GLN B 1 256 ? 8.703 -10.266 10.547 1 97 256 GLN B C 1
ATOM 4031 O O . GLN B 1 256 ? 7.594 -10.789 10.672 1 97 256 GLN B O 1
ATOM 4036 N N . PRO B 1 257 ? 9.062 -9.219 11.297 1 97.5 257 PRO B N 1
ATOM 4037 C CA . PRO B 1 257 ? 8.195 -8.828 12.406 1 97.5 257 PRO B CA 1
ATOM 4038 C C . PRO B 1 257 ? 6.801 -8.398 11.953 1 97.5 257 PRO B C 1
ATOM 4040 O O . PRO B 1 257 ? 5.801 -8.805 12.547 1 97.5 257 PRO B O 1
ATOM 4043 N N . VAL B 1 258 ? 6.645 -7.582 10.938 1 98.69 258 VAL B N 1
ATOM 4044 C CA . VAL B 1 258 ? 5.348 -7.098 10.484 1 98.69 258 VAL B CA 1
ATOM 4045 C C . VAL B 1 258 ? 4.566 -8.242 9.844 1 98.69 258 VAL B C 1
ATOM 4047 O O . VAL B 1 258 ? 3.402 -8.477 10.172 1 98.69 258 VAL B O 1
ATOM 4050 N N . SER B 1 259 ? 5.23 -9.008 8.961 1 98.62 259 SER B N 1
ATOM 4051 C CA . SER B 1 259 ? 4.586 -10.125 8.273 1 98.62 259 SER B CA 1
ATOM 4052 C C . SER B 1 259 ? 4.109 -11.18 9.258 1 98.62 259 SER B C 1
ATOM 4054 O O . SER B 1 259 ? 3.072 -11.812 9.039 1 98.62 259 SER B O 1
ATOM 4056 N N . SER B 1 260 ? 4.895 -11.367 10.312 1 98.31 260 SER B N 1
ATOM 4057 C CA . SER B 1 260 ? 4.527 -12.375 11.305 1 98.31 260 SER B CA 1
ATOM 4058 C C . SER B 1 260 ? 3.217 -12.016 12 1 98.31 260 SER B C 1
ATOM 4060 O O . SER B 1 260 ? 2.363 -12.883 12.203 1 98.31 260 SER B O 1
ATOM 4062 N N . ILE B 1 261 ? 3.061 -10.773 12.352 1 98.44 261 ILE B N 1
ATOM 4063 C CA . ILE B 1 261 ? 1.839 -10.352 13.031 1 98.44 261 ILE B CA 1
ATOM 4064 C C . ILE B 1 261 ? 0.664 -10.398 12.055 1 98.44 261 ILE B C 1
ATOM 4066 O O . ILE B 1 261 ? -0.442 -10.797 12.43 1 98.44 261 ILE B O 1
ATOM 4070 N N . VAL B 1 262 ? 0.859 -10 10.828 1 98.75 262 VAL B N 1
ATOM 4071 C CA . VAL B 1 262 ? -0.186 -10.062 9.812 1 98.75 262 VAL B CA 1
ATOM 4072 C C . VAL B 1 262 ? -0.642 -11.508 9.633 1 98.75 262 VAL B C 1
ATOM 4074 O O . VAL B 1 262 ? -1.842 -11.797 9.625 1 98.75 262 VAL B O 1
ATOM 4077 N N . SER B 1 263 ? 0.338 -12.422 9.508 1 98.56 263 SER B N 1
ATOM 4078 C CA . SER B 1 263 ? 0.024 -13.836 9.352 1 98.56 263 SER B CA 1
ATOM 4079 C C . SER B 1 263 ? -0.8 -14.352 10.523 1 98.56 263 SER B C 1
ATOM 4081 O O . SER B 1 263 ? -1.756 -15.109 10.336 1 98.56 263 SER B O 1
ATOM 4083 N N . GLN B 1 264 ? -0.486 -13.93 11.711 1 97.69 264 GLN B N 1
ATOM 4084 C CA . GLN B 1 264 ? -1.202 -14.383 12.898 1 97.69 264 GLN B CA 1
ATOM 4085 C C . GLN B 1 264 ? -2.629 -13.836 12.914 1 97.69 264 GLN B C 1
ATOM 4087 O O . GLN B 1 264 ? -3.549 -14.523 13.375 1 97.69 264 GLN B O 1
ATOM 4092 N N . LEU B 1 265 ? -2.834 -12.625 12.508 1 97.44 265 LEU B N 1
ATOM 4093 C CA . LEU B 1 265 ? -4.176 -12.062 12.438 1 97.44 265 LEU B CA 1
ATOM 4094 C C . LEU B 1 265 ? -5.074 -12.898 11.531 1 97.44 265 LEU B C 1
ATOM 4096 O O . LEU B 1 265 ? -6.215 -13.195 11.883 1 97.44 265 LEU B O 1
ATOM 4100 N N . TYR B 1 266 ? -4.566 -13.297 10.406 1 97.94 266 TYR B N 1
ATOM 4101 C CA . TYR B 1 266 ? -5.363 -14.078 9.461 1 97.94 266 TYR B CA 1
ATOM 4102 C C . TYR B 1 266 ? -5.602 -15.484 9.992 1 97.94 266 TYR B C 1
ATOM 4104 O O . TYR B 1 266 ? -6.668 -16.062 9.766 1 97.94 266 TYR B O 1
ATOM 4112 N N . ARG B 1 267 ? -4.637 -16.047 10.695 1 96.38 267 ARG B N 1
ATOM 4113 C CA . ARG B 1 267 ? -4.84 -17.328 11.336 1 96.38 267 ARG B CA 1
ATOM 4114 C C . ARG B 1 267 ? -5.941 -17.25 12.391 1 96.38 267 ARG B C 1
ATOM 4116 O O . ARG B 1 267 ? -6.773 -18.156 12.5 1 96.38 267 ARG B O 1
ATOM 4123 N N . LEU B 1 268 ? -5.93 -16.156 13.148 1 95.44 268 LEU B N 1
ATOM 4124 C CA . LEU B 1 268 ? -6.969 -15.938 14.148 1 95.44 268 LEU B CA 1
ATOM 4125 C C . LEU B 1 268 ? -8.336 -15.82 13.492 1 95.44 268 LEU B C 1
ATOM 4127 O O . LEU B 1 268 ? -9.32 -16.359 14 1 95.44 268 LEU B O 1
ATOM 4131 N N . ALA B 1 269 ? -8.391 -15.094 12.375 1 94.75 269 ALA B N 1
ATOM 4132 C CA . ALA B 1 269 ? -9.656 -14.906 11.672 1 94.75 269 ALA B CA 1
ATOM 4133 C C . ALA B 1 269 ? -10.188 -16.234 11.148 1 94.75 269 ALA B C 1
ATOM 4135 O O . ALA B 1 269 ? -11.398 -16.469 11.133 1 94.75 269 ALA B O 1
ATOM 4136 N N . LEU B 1 270 ? -9.305 -17.141 10.695 1 93.75 270 LEU B N 1
ATOM 4137 C CA . LEU B 1 270 ? -9.703 -18.453 10.234 1 93.75 270 LEU B CA 1
ATOM 4138 C C . LEU B 1 270 ? -10.398 -19.25 11.336 1 93.75 270 LEU B C 1
ATOM 4140 O O . LEU B 1 270 ? -11.344 -19.984 11.078 1 93.75 270 LEU B O 1
ATOM 4144 N N . GLN B 1 271 ? -9.945 -19.047 12.523 1 90.06 271 GLN B N 1
ATOM 4145 C CA . GLN B 1 271 ? -10.484 -19.766 13.672 1 90.06 271 GLN B CA 1
ATOM 4146 C C . GLN B 1 271 ? -11.875 -19.266 14.031 1 90.06 271 GLN B C 1
ATOM 4148 O O . GLN B 1 271 ? -12.672 -19.984 14.648 1 90.06 271 GLN B O 1
ATOM 4153 N N . GLN B 1 272 ? -12.25 -18.125 13.641 1 89.31 272 GLN B N 1
ATOM 4154 C CA . GLN B 1 272 ? -13.547 -17.531 13.945 1 89.31 272 GLN B CA 1
ATOM 4155 C C . GLN B 1 272 ? -14.555 -17.781 12.828 1 89.31 272 GLN B C 1
ATOM 4157 O O . GLN B 1 272 ? -15.5 -17.016 12.656 1 89.31 272 GLN B O 1
ATOM 4162 N N . LYS B 1 273 ? -14.328 -18.812 12.055 1 83.62 273 LYS B N 1
ATOM 4163 C CA . LYS B 1 273 ? -15.227 -19.312 11.016 1 83.62 273 LYS B CA 1
ATOM 4164 C C . LYS B 1 273 ? -15.461 -18.266 9.93 1 83.62 273 LYS B C 1
ATOM 4166 O O . LYS B 1 273 ? -16.594 -18.094 9.469 1 83.62 273 LYS B O 1
ATOM 4171 N N . LYS B 1 274 ? -14.438 -17.547 9.594 1 86.5 274 LYS B N 1
ATOM 4172 C CA . LYS B 1 274 ? -14.516 -16.516 8.57 1 86.5 274 LYS B CA 1
ATOM 4173 C C . LYS B 1 274 ? -13.82 -16.953 7.289 1 86.5 274 LYS B C 1
ATOM 4175 O O . LYS B 1 274 ? -13.555 -16.141 6.406 1 86.5 274 LYS B O 1
ATOM 4180 N N . ALA B 1 275 ? -13.609 -18.219 7.148 1 91.5 275 ALA B N 1
ATOM 4181 C CA . ALA B 1 275 ? -12.773 -18.766 6.086 1 91.5 275 ALA B CA 1
ATOM 4182 C C . ALA B 1 275 ? -13.367 -18.484 4.715 1 91.5 275 ALA B C 1
ATOM 4184 O O . ALA B 1 275 ? -12.641 -18.172 3.768 1 91.5 275 ALA B O 1
ATOM 4185 N N . SER B 1 276 ? -14.633 -18.516 4.656 1 94.12 276 SER B N 1
ATOM 4186 C CA . SER B 1 276 ? -15.289 -18.406 3.355 1 94.12 276 SER B CA 1
ATOM 4187 C C . SER B 1 276 ? -15.57 -16.953 3 1 94.12 276 SER B C 1
ATOM 4189 O O . SER B 1 276 ? -15.953 -16.656 1.866 1 94.12 276 SER B O 1
ATOM 4191 N N . LEU B 1 277 ? -15.352 -16.047 3.951 1 96.88 277 LEU B N 1
ATOM 4192 C CA . LEU B 1 277 ? -15.547 -14.617 3.699 1 96.88 277 LEU B CA 1
ATOM 4193 C C . LEU B 1 277 ? -14.336 -14.023 2.98 1 96.88 277 LEU B C 1
ATOM 4195 O O . LEU B 1 277 ? -13.344 -14.711 2.754 1 96.88 277 LEU B O 1
ATOM 4199 N N . ASP B 1 278 ? -14.555 -12.797 2.574 1 97.94 278 ASP B N 1
ATOM 4200 C CA . ASP B 1 278 ? -13.453 -12.078 1.939 1 97.94 278 ASP B CA 1
ATOM 4201 C C . ASP B 1 278 ? -12.297 -11.867 2.918 1 97.94 278 ASP B C 1
ATOM 4203 O O . ASP B 1 278 ? -12.508 -11.797 4.129 1 97.94 278 ASP B O 1
ATOM 4207 N N . SER B 1 279 ? -11.117 -11.781 2.371 1 98 279 SER B N 1
ATOM 4208 C CA . SER B 1 279 ? -9.93 -11.57 3.189 1 98 279 SER B CA 1
ATOM 4209 C C . SER B 1 279 ? -10.078 -10.336 4.07 1 98 279 SER B C 1
ATOM 4211 O O . SER B 1 279 ? -9.484 -10.258 5.148 1 98 279 SER B O 1
ATOM 4213 N N . THR B 1 280 ? -10.883 -9.344 3.682 1 98.19 280 THR B N 1
ATOM 4214 C CA . THR B 1 280 ? -11.094 -8.117 4.434 1 98.19 280 THR B CA 1
ATOM 4215 C C . THR B 1 280 ? -11.852 -8.391 5.73 1 98.19 280 THR B C 1
ATOM 4217 O O . THR B 1 280 ? -11.93 -7.531 6.605 1 98.19 280 THR B O 1
ATOM 4220 N N . ALA B 1 281 ? -12.344 -9.594 5.926 1 97.44 281 ALA B N 1
ATOM 4221 C CA . ALA B 1 281 ? -13.039 -9.961 7.156 1 97.44 281 ALA B CA 1
ATOM 4222 C C . ALA B 1 281 ? -12.102 -9.898 8.359 1 97.44 281 ALA B C 1
ATOM 4224 O O . ALA B 1 281 ? -12.555 -9.891 9.508 1 97.44 281 ALA B O 1
ATOM 4225 N N . VAL B 1 282 ? -10.812 -9.82 8.062 1 96.56 282 VAL B N 1
ATOM 4226 C CA . VAL B 1 282 ? -9.844 -9.633 9.141 1 96.56 282 VAL B CA 1
ATOM 4227 C C . VAL B 1 282 ? -10.164 -8.367 9.914 1 96.56 282 VAL B C 1
ATOM 4229 O O . VAL B 1 282 ? -9.844 -8.258 11.102 1 96.56 282 VAL B O 1
ATOM 4232 N N . TYR B 1 283 ? -10.852 -7.391 9.297 1 96 283 TYR B N 1
ATOM 4233 C CA . TYR B 1 283 ? -11.312 -6.145 9.898 1 96 283 TYR B CA 1
ATOM 4234 C C . TYR B 1 283 ? -12.07 -6.414 11.188 1 96 283 TYR B C 1
ATOM 4236 O O . TYR B 1 283 ? -11.938 -5.664 12.164 1 96 283 TYR B O 1
ATOM 4244 N N . SER B 1 284 ? -12.805 -7.477 11.258 1 93 284 SER B N 1
ATOM 4245 C CA . SER B 1 284 ? -13.688 -7.77 12.383 1 93 284 SER B CA 1
ATOM 4246 C C . SER B 1 284 ? -12.891 -8.07 13.641 1 93 284 SER B C 1
ATOM 4248 O O . SER B 1 284 ? -13.391 -7.922 14.758 1 93 284 SER B O 1
ATOM 4250 N N . LEU B 1 285 ? -11.672 -8.531 13.484 1 91.62 285 LEU B N 1
ATOM 4251 C CA . LEU B 1 285 ? -10.82 -8.805 14.633 1 91.62 285 LEU B CA 1
ATOM 4252 C C . LEU B 1 285 ? -10.398 -7.508 15.312 1 91.62 285 LEU B C 1
ATOM 4254 O O . LEU B 1 285 ? -10.133 -7.492 16.516 1 91.62 285 LEU B O 1
ATOM 4258 N N . ILE B 1 286 ? -10.352 -6.449 14.516 1 88.5 286 ILE B N 1
ATOM 4259 C CA . ILE B 1 286 ? -9.844 -5.164 14.984 1 88.5 286 ILE B CA 1
ATOM 4260 C C . ILE B 1 286 ? -10.992 -4.309 15.5 1 88.5 286 ILE B C 1
ATOM 4262 O O . ILE B 1 286 ? -10.898 -3.711 16.578 1 88.5 286 ILE B O 1
ATOM 4266 N N . ALA B 1 287 ? -12.094 -4.203 14.773 1 85.44 287 ALA B N 1
ATOM 4267 C CA . ALA B 1 287 ? -13.234 -3.35 15.102 1 85.44 287 ALA B CA 1
ATOM 4268 C C . ALA B 1 287 ? -14.039 -3.934 16.25 1 85.44 287 ALA B C 1
ATOM 4270 O O . ALA B 1 287 ? -14.531 -3.195 17.109 1 85.44 287 ALA B O 1
ATOM 4271 N N . ASN B 1 288 ? -14.406 -5.172 16.219 1 66.81 288 ASN B N 1
ATOM 4272 C CA . ASN B 1 288 ? -15.258 -5.77 17.234 1 66.81 288 ASN B CA 1
ATOM 4273 C C . ASN B 1 288 ? -14.656 -5.613 18.641 1 66.81 288 ASN B C 1
ATOM 4275 O O . ASN B 1 288 ? -15.391 -5.488 19.625 1 66.81 288 ASN B O 1
ATOM 4279 N N . GLU B 1 289 ? -13.531 -5.488 18.734 1 56.09 289 GLU B N 1
ATOM 4280 C CA . GLU B 1 289 ? -12.953 -5.309 20.062 1 56.09 289 GLU B CA 1
ATOM 4281 C C . GLU B 1 289 ? -13.211 -3.896 20.594 1 56.09 289 GLU B C 1
ATOM 4283 O O . GLU B 1 289 ? -13.32 -3.688 21.797 1 56.09 289 GLU B O 1
ATOM 4288 N N . VAL B 1 290 ? -13.438 -2.936 19.766 1 47.81 290 VAL B N 1
ATOM 4289 C CA . VAL B 1 290 ? -13.656 -1.547 20.156 1 47.81 290 VAL B CA 1
ATOM 4290 C C . VAL B 1 290 ? -15.133 -1.309 20.438 1 47.81 290 VAL B C 1
ATOM 4292 O O . VAL B 1 290 ? -15.492 -0.543 21.328 1 47.81 290 VAL B O 1
ATOM 4295 N N . ARG B 1 291 ? -16.062 -1.849 19.641 1 48.66 291 ARG B N 1
ATOM 4296 C CA . ARG B 1 291 ? -17.5 -1.599 19.75 1 48.66 291 ARG B CA 1
ATOM 4297 C C . ARG B 1 291 ? -18.141 -2.533 20.781 1 48.66 291 ARG B C 1
ATOM 4299 O O . ARG B 1 291 ? -19.312 -2.377 21.125 1 48.66 291 ARG B O 1
ATOM 4306 N N . ARG B 1 292 ? -17.297 -3.504 21.438 1 37.53 292 ARG B N 1
ATOM 4307 C CA . ARG B 1 292 ? -17.812 -4.219 22.609 1 37.53 292 ARG B CA 1
ATOM 4308 C C . ARG B 1 292 ? -17.391 -3.52 23.906 1 37.53 292 ARG B C 1
ATOM 4310 O O . ARG B 1 292 ? -16.25 -3.051 24.016 1 37.53 292 ARG B O 1
#

pLDDT: mean 95.28, std 7.22, range [37.09, 98.94]

Nearest PDB structures (foldseek):
  1vpd-assembly1_A  TM=9.497E-01  e=7.362E-26  Salmonella enterica subsp. enterica serovar Typhimurium
  3cky-assembly1_A  TM=8.713E-01  e=4.465E-27  unclassified
  3w6u-assembly1_A  TM=9.401E-01  e=1.275E-25  Pyrobaculum calidifontis JCM 11548
  3ws7-assembly1_A  TM=9.174E-01  e=3.411E-26  Pyrobaculum calidifontis JCM 11548
  6smz-assembly1_B  TM=6.759E-01  e=6.074E-21  Escherichia coli K-12

Secondary structure (DSSP, 8-state):
--EEEEE--SHHHHHHHHHHHHTT-EEEEE-TT-TTHHHHHHHT-EE---HHHHHSSEEEEEE--SSHHHHHHHHHSTT-GGGTSPTT-EEEE-S---HHHHHHHHHHHHHTT-EEEE--EESHHHHHHHT-EEEEEES-HHHHHHHHHHHHHHEEEEEEEESTTHHHHHHHHHHHHHHHHHHHHHHHHHHHHHTT--HHHHHHHHHTSTT-BHHHHHHHHHHHHT---S-SSBHHHHHHHHHHHHHHHHHTT---HHHHHHHHHHHHHHHTT-TTSBGGGGHHHHHHHHH-/--EEEEE--SHHHHHHHHHHHHTT-EEEEE-TT-TTHHHHHHTT-EE---HHHHHSSEEEEEE--SSHHHHHHHHHSTT-GGGTSPTT-EEEE-S---HHHHHHHHHHHHHTT-EEEE--EESHHHHHHHT-EEEEEES-HHHHHHHHHHHHHHEEEEEEEESTTHHHHHHHHHHHHHHHHHHHHHHHHHHHHHTT--HHHHHHHHHTSTT-BHHHHHHHHHHHHT---S-SSBHHHHHHHHHHHHHHHHHTT---HHHHHHHHHHHHHHHTT-TTSBGGGGHHHHHHHHH-

InterPro domains:
  IPR006115 6-phosphogluconate dehydrogenase, NADP-binding [PF03446] (4-162)
  IPR008927 6-phosphogluconate dehydrogenase-like, C-terminal domain superfamily [SSF48179] (164-288)
  IPR013328 6-phosphogluconate dehydrogenase, domain 2 [G3DSA:1.10.1040.10] (163-290)
  IPR015815 3-hydroxyisobutyrate dehydrogenase-related [PIRSF000103] (1-289)
  IPR029154 3-hydroxyisobutyrate dehydrogenase-like, NAD-binding domain [PF14833] (165-285)
  IPR036291 NAD(P)-binding domain superfamily [SSF51735] (3-163)

Foldseek 3Di:
DAEEEEEDCDLLRVLQLLLCVVVVHAYEYEDPDHPCVVVSVVSPHHYDHALLVRQQGHQEYEYADLDLVVVCCQAPNDNHNLVRHAANREYEDQYADAQVSQVVSQVSSVVSNYHYWYWHWDDFSVLQNVLAIATEIAADPVNLVVCCVSNSSRHNHYDYQYHGSRSNLVVLVVLLVLLLLLVVLLQVQLVCVVVVHALVNVLVVCCVDPSDDVSCVQCVVCSSVVHFAPARDFLQSSLVSLVSNVVVCVVVPDDDVSSVVSSVLSVVCVVVVRRGTHNSNSSCVNNVVVVD/DAEEEEEDCPLLRVLQLLLCVVVVHAYEYEDPPHPCVVVSVVSRHHYDHALQVRQQGHQEYEYADLDLVVVCCQAPNDNHNLVRHAANREYEDQYADAQVSQVVSCVSSVVSNYHYWYWHWDDFSVLQNVLAIATEIAADPVNLVVCCVSNSSRHNHYDDQYHGRRSNLVVLVVLLVLLLLLVVLLQVQLVCVVVVHALVNVLVVCCVDPSDDVSCVQCVVCSSVVHFAPARDFLQSSLVSLVSNVVVCVVVPDDDVSSVVSSVLSVVCVVVVRRGTHNSNSSCVNNVVVVD

Sequence (584 aa):
MTAIGMIGCGAMGAGMVKNLLAANYTVYVSDPMCKAQKELESLGAHFVSSTKAFAADVRAVFLSLPTLKLLVDSLSGKDGLFAHLSSDTFVFDVGTSDTDTAKNLQQEASAYGVHFLDCPVSGGPAGAQAGTLTVMVGGKKEAYEAALPYLKVIGEEIRYIGSSGAGQTVKLCNNMIVAGMISLLSETMVVAEGQGVEASTLFSVLEASSGHSRAMEVFGENLKDESFDNVLFSLAHMAKDLELYMKLSNQSTTPQPVSSIVSQLYRLALQQKKASLDSTAVYSLIANEVRRMTAIGMIGCGAMGAGMVKNLLAANYTVYVSDPMCKAQKELESLGAHFVSSTKAFAADVRAVFLSLPTLKLLVDSLSGKDGLFAHLSSDTFVFDVGTSDTDTAKNLQQEASAYGVHFLDCPVSGGPAGAQAGTLTVMVGGKKEAYEAALPYLKVIGEEIRYIGSSGAGQTVKLCNNMIVAGMISLLSETMVVAEGQGVEASTLFSVLEASSGHSRAMEVFGENLKDESFDNVLFSLAHMAKDLELYMKLSNQSTTPQPVSSIVSQLYRLALQQKKASLDSTAVYSLIANEVRR

Radius of gyration: 27.37 Å; Cα contacts (8 Å, |Δi|>4): 1276; chains: 2; bounding box: 49×86×59 Å

Organism: NCBI:txid1246626